Protein AF-A0A2E0FBX5-F1 (afdb_monomer_lite)

Sequence (393 aa):
APVTAWDQNGNKAHWRNREENQPFFSVFNFDVTHESKLWLHRDKPLTVDPSSVLLPPYFPDTEIVRNDVARNYSNIELLDKMIGKLIQELKDDGLFDNTYIFFFSDHGGPLPRGKRSHYESGLKVPMIIRDPYEKKIRYVEDQISFVDLAPTILSLSGLNIPVHFQGSAFMGEKKSEIFRDYIFGSGDRFDETYDRVRSVISKKFIYVRNYHIDRPAYKDVLYRKNIDMTNHMLELYEEDKLNSDQKYWYRESKTKEEFYVRSDDPHSLKNLILDETYTDEINKHRLALNNWQDEINDIGEESEKKYLDKMWPRGIQPKSRKPDVTVEDKILTIKSNTKGASNAFIFSDNDFNPSLDDGWKLYNEPVKVNKAYIYVISTRLGFEDSDIIKIKL

Radius of gyration: 24.85 Å; chains: 1; bounding box: 57×48×69 Å

Structure (mmCIF, N/CA/C/O backbone):
data_AF-A0A2E0FBX5-F1
#
_entry.id   AF-A0A2E0FBX5-F1
#
loop_
_atom_site.group_PDB
_atom_site.id
_atom_site.type_symbol
_atom_site.label_atom_id
_atom_site.label_alt_id
_atom_site.label_comp_id
_atom_site.label_asym_id
_atom_site.label_entity_id
_atom_site.label_seq_id
_atom_site.pdbx_PDB_ins_code
_atom_site.Cartn_x
_atom_site.Cartn_y
_atom_site.Cartn_z
_atom_site.occupancy
_atom_site.B_iso_or_equiv
_atom_site.auth_seq_id
_atom_site.auth_comp_id
_atom_site.auth_asym_id
_atom_site.auth_atom_id
_atom_site.pdbx_PDB_model_num
ATOM 1 N N . ALA A 1 1 ? -3.767 -7.923 14.789 1.00 79.75 1 ALA A N 1
ATOM 2 C CA . ALA A 1 1 ? -3.714 -6.464 15.026 1.00 79.75 1 ALA A CA 1
ATOM 3 C C . ALA A 1 1 ? -3.804 -6.222 16.530 1.00 79.75 1 ALA A C 1
ATOM 5 O O . ALA A 1 1 ? -4.337 -7.105 17.194 1.00 79.75 1 ALA A O 1
ATOM 6 N N . PRO A 1 2 ? -3.294 -5.103 17.078 1.00 87.44 2 PRO A N 1
ATOM 7 C CA . PRO A 1 2 ? -3.530 -4.757 18.479 1.00 87.44 2 PRO A CA 1
ATOM 8 C C . PRO A 1 2 ? -5.029 -4.717 18.781 1.00 87.44 2 PRO A C 1
ATOM 10 O O . PRO A 1 2 ? -5.805 -4.275 17.932 1.00 87.44 2 PRO A O 1
ATOM 13 N N . VAL A 1 3 ? -5.424 -5.105 19.993 1.00 90.69 3 VAL A N 1
ATOM 14 C CA . VAL A 1 3 ? -6.835 -5.109 20.428 1.00 90.69 3 VAL A CA 1
ATOM 15 C C . VAL A 1 3 ? -7.477 -3.716 20.446 1.00 90.69 3 VAL A C 1
ATOM 17 O O . VAL A 1 3 ? -8.685 -3.578 20.543 1.00 90.69 3 VAL A O 1
ATOM 20 N N . THR A 1 4 ? -6.663 -2.665 20.341 1.00 92.06 4 THR A N 1
ATOM 21 C CA . THR A 1 4 ? -7.087 -1.261 20.280 1.00 92.06 4 THR A CA 1
ATOM 22 C C . THR A 1 4 ? -7.254 -0.727 18.860 1.00 92.06 4 THR A C 1
ATOM 24 O O . THR A 1 4 ? -7.574 0.448 18.702 1.00 92.06 4 THR A O 1
ATOM 27 N N . ALA A 1 5 ? -6.942 -1.522 17.832 1.00 90.12 5 ALA A N 1
ATOM 28 C CA . ALA A 1 5 ? -6.943 -1.053 16.446 1.00 90.12 5 ALA A CA 1
ATOM 29 C C . ALA A 1 5 ? -8.309 -1.200 15.762 1.00 90.12 5 ALA A C 1
ATOM 31 O O . ALA A 1 5 ? -8.655 -0.366 14.933 1.00 90.12 5 ALA A O 1
ATOM 32 N N . TRP A 1 6 ? -9.061 -2.252 16.094 1.00 91.06 6 TRP A N 1
ATOM 33 C CA . TRP A 1 6 ? -10.322 -2.596 15.441 1.00 91.06 6 TRP A CA 1
ATOM 34 C C . TRP A 1 6 ? -11.323 -3.136 16.457 1.00 91.06 6 TRP A C 1
ATOM 36 O O . TRP A 1 6 ? -10.955 -3.990 17.258 1.00 91.06 6 TRP A O 1
ATOM 46 N N . ASP A 1 7 ? -12.588 -2.718 16.356 1.00 89.75 7 ASP A N 1
ATOM 47 C CA . ASP A 1 7 ? -13.680 -3.309 17.145 1.00 89.75 7 ASP A CA 1
ATOM 48 C C . ASP A 1 7 ? -13.900 -4.790 16.782 1.00 89.75 7 ASP A C 1
ATOM 50 O O . ASP A 1 7 ? -14.253 -5.611 17.627 1.00 89.75 7 ASP A O 1
ATOM 54 N N . GLN A 1 8 ? -13.683 -5.141 15.508 1.00 89.62 8 GLN A N 1
ATOM 55 C CA . GLN A 1 8 ? -13.705 -6.511 14.997 1.00 89.62 8 GLN A CA 1
ATOM 56 C C . GLN A 1 8 ? -12.601 -6.707 13.959 1.00 89.62 8 GLN A C 1
ATOM 58 O O . GLN A 1 8 ? -12.381 -5.850 13.106 1.00 89.62 8 GLN A O 1
ATOM 63 N N . ASN A 1 9 ? -11.940 -7.864 13.989 1.00 89.94 9 ASN A N 1
ATOM 64 C CA . ASN A 1 9 ? -10.897 -8.231 13.036 1.00 89.94 9 ASN A CA 1
ATOM 65 C C . ASN A 1 9 ? -11.052 -9.700 12.605 1.00 89.94 9 ASN A C 1
ATOM 67 O O . ASN A 1 9 ? -11.414 -10.557 13.408 1.00 89.94 9 ASN A O 1
ATOM 71 N N . GLY A 1 10 ? -10.759 -9.995 11.337 1.00 89.56 10 GLY A N 1
ATOM 72 C CA . GLY A 1 10 ? -10.827 -11.338 10.754 1.00 89.56 10 GLY A CA 1
ATOM 73 C C . GLY A 1 10 ? -12.010 -11.554 9.806 1.00 89.56 10 GLY A C 1
ATOM 74 O O . GLY A 1 10 ? -12.794 -10.653 9.532 1.00 89.56 10 GLY A O 1
ATOM 75 N N . ASN A 1 11 ? -12.158 -12.785 9.309 1.00 90.50 11 ASN A N 1
ATOM 76 C CA . ASN A 1 11 ? -13.052 -13.118 8.184 1.00 90.50 11 ASN A CA 1
ATOM 77 C C . ASN A 1 11 ? -14.557 -12.948 8.463 1.00 90.50 11 ASN A C 1
ATOM 79 O O . ASN A 1 11 ? -15.364 -13.070 7.546 1.00 90.50 11 ASN A O 1
ATOM 83 N N . LYS A 1 12 ? -14.943 -12.732 9.724 1.00 91.69 12 LYS A N 1
ATOM 84 C CA . LYS A 1 12 ? -16.332 -12.475 10.139 1.00 91.69 12 LYS A CA 1
ATOM 85 C C . LYS A 1 12 ? -16.587 -11.005 10.482 1.00 91.69 12 LYS A C 1
ATOM 87 O O . LYS A 1 12 ? -17.733 -10.655 10.756 1.00 91.69 12 LYS A O 1
ATOM 92 N N . ALA A 1 13 ? -15.544 -10.173 10.511 1.00 93.25 13 ALA A N 1
ATOM 93 C CA . ALA A 1 13 ? -15.673 -8.753 10.796 1.00 93.25 13 ALA A CA 1
ATOM 94 C C . ALA A 1 13 ? -16.469 -8.084 9.673 1.00 93.25 13 ALA A C 1
ATOM 96 O O . ALA A 1 13 ? -16.162 -8.249 8.493 1.00 93.25 13 ALA A O 1
ATOM 97 N N . HIS A 1 14 ? -17.517 -7.356 10.046 1.00 96.25 14 HIS A N 1
ATOM 98 C CA . HIS A 1 14 ? -18.420 -6.735 9.087 1.00 96.25 14 HIS A CA 1
ATOM 99 C C . HIS A 1 14 ? -19.142 -5.561 9.734 1.00 96.25 14 HIS A C 1
ATOM 101 O O . HIS A 1 14 ? -19.545 -5.642 10.895 1.00 96.25 14 HIS A O 1
ATOM 107 N N . TRP A 1 15 ? -19.431 -4.515 8.955 1.00 96.56 15 TRP A N 1
ATOM 108 C CA . TRP A 1 15 ? -20.256 -3.397 9.426 1.00 96.56 15 TRP A CA 1
ATOM 109 C C . TRP A 1 15 ? -21.659 -3.830 9.886 1.00 96.56 15 TRP A C 1
ATOM 111 O O . TRP A 1 15 ? -22.323 -3.081 10.589 1.00 96.56 15 TRP A O 1
ATOM 121 N N . ARG A 1 16 ? -22.143 -5.021 9.510 1.00 96.06 16 ARG A N 1
ATOM 122 C CA . ARG A 1 16 ? -23.463 -5.544 9.899 1.00 96.06 16 ARG A CA 1
ATOM 123 C C . ARG A 1 16 ? -23.513 -6.014 11.350 1.00 96.06 16 ARG A C 1
ATOM 125 O O . ARG A 1 16 ? -24.598 -6.150 11.893 1.00 96.06 16 ARG A O 1
ATOM 132 N N . ASN A 1 17 ? -22.358 -6.218 11.976 1.00 94.75 17 ASN A N 1
ATOM 133 C CA . ASN A 1 17 ? -22.268 -6.643 13.370 1.00 94.75 17 ASN A CA 1
ATOM 134 C C . ASN A 1 17 ? -22.220 -5.456 14.352 1.00 94.75 17 ASN A C 1
ATOM 136 O O . ASN A 1 17 ? -21.977 -5.667 15.537 1.00 94.75 17 ASN A O 1
ATOM 140 N N . ARG A 1 18 ? -22.355 -4.219 13.857 1.00 93.44 18 ARG A N 1
ATOM 141 C CA . ARG A 1 18 ? -22.359 -3.001 14.676 1.00 93.44 18 ARG A CA 1
ATOM 142 C C . ARG A 1 18 ? -23.703 -2.818 15.385 1.00 93.44 18 ARG A C 1
ATOM 144 O O . ARG A 1 18 ? -24.712 -3.366 14.946 1.00 93.44 18 ARG A O 1
ATOM 151 N N . GLU A 1 19 ? -23.716 -2.000 16.429 1.00 91.81 19 GLU A N 1
ATOM 152 C CA . GLU A 1 19 ? -24.953 -1.622 17.117 1.00 91.81 19 GLU A CA 1
ATOM 153 C C . GLU A 1 19 ? -25.864 -0.773 16.216 1.00 91.81 19 GLU A C 1
ATOM 155 O O . GLU A 1 19 ? -25.420 -0.124 15.263 1.00 91.81 19 GLU A O 1
ATOM 160 N N . GLU A 1 20 ? -27.159 -0.736 16.530 1.00 92.50 20 GLU A N 1
ATOM 161 C CA . GLU A 1 20 ? -28.115 0.070 15.771 1.00 92.50 20 GLU A CA 1
ATOM 162 C C . GLU A 1 20 ? -27.687 1.551 15.737 1.00 92.50 20 GLU A C 1
ATOM 164 O O . GLU A 1 20 ? -27.322 2.136 16.757 1.00 92.50 20 GLU A O 1
ATOM 169 N N . ASN A 1 21 ? -27.720 2.163 14.548 1.00 90.38 21 ASN A N 1
ATOM 170 C CA . ASN A 1 21 ? -27.289 3.545 14.288 1.00 90.38 21 ASN A CA 1
ATOM 171 C C . ASN A 1 21 ? -25.807 3.860 14.577 1.00 90.38 21 ASN A C 1
ATOM 173 O O . ASN A 1 21 ? -25.398 5.014 14.442 1.00 90.38 21 ASN A O 1
ATOM 177 N N . GLN A 1 22 ? -24.977 2.870 14.916 1.00 93.75 22 GLN A N 1
ATOM 178 C CA . GLN A 1 22 ? -23.542 3.084 15.088 1.00 93.75 22 GLN A CA 1
ATOM 179 C C . GLN A 1 22 ? -22.891 3.405 13.724 1.00 93.75 22 GLN A C 1
ATOM 181 O O . GLN A 1 22 ? -23.101 2.660 12.759 1.00 93.75 22 GLN A O 1
ATOM 186 N N . PRO A 1 23 ? -22.099 4.487 13.596 1.00 94.88 23 PRO A N 1
ATOM 187 C CA . PRO A 1 23 ? -21.251 4.704 12.425 1.00 94.88 23 PRO A CA 1
ATOM 188 C C . PRO A 1 23 ? -20.208 3.589 12.293 1.00 94.88 23 PRO A C 1
ATOM 190 O O . PRO A 1 23 ? -19.825 2.975 13.287 1.00 94.88 23 PRO A O 1
ATOM 193 N N . PHE A 1 24 ? -19.717 3.334 11.081 1.00 96.06 24 PHE A N 1
ATOM 194 C CA . PHE A 1 24 ? -18.697 2.312 10.857 1.00 96.06 24 PHE A CA 1
ATOM 195 C C . PHE A 1 24 ? -17.531 2.834 10.022 1.00 96.06 24 PHE A C 1
ATOM 197 O O . PHE A 1 24 ? -17.685 3.690 9.154 1.00 96.06 24 PHE A O 1
ATOM 204 N N . PHE A 1 25 ? -16.367 2.243 10.270 1.00 96.56 25 PHE A N 1
ATOM 205 C CA . PHE A 1 25 ? -15.198 2.295 9.408 1.00 96.56 25 PHE A CA 1
ATOM 206 C C . PHE A 1 25 ? -14.757 0.848 9.182 1.00 96.56 25 PHE A C 1
ATOM 208 O O . PHE A 1 25 ? -14.434 0.138 10.132 1.00 96.56 25 PHE A O 1
ATOM 215 N N . SER A 1 26 ? -14.820 0.373 7.939 1.00 96.50 26 SER A N 1
ATOM 216 C CA . SER A 1 26 ? -14.534 -1.025 7.604 1.00 96.50 26 SER A CA 1
ATOM 217 C C . SER A 1 26 ? -13.524 -1.108 6.474 1.00 96.50 26 SER A C 1
ATOM 219 O O . SER A 1 26 ? -13.631 -0.386 5.484 1.00 96.50 26 SER A O 1
ATOM 221 N N . VAL A 1 27 ? -12.557 -2.012 6.623 1.00 96.81 27 VAL A N 1
ATOM 222 C CA . VAL A 1 27 ? -11.518 -2.276 5.625 1.00 96.81 27 VAL A CA 1
ATOM 223 C C . VAL A 1 27 ? -11.637 -3.722 5.166 1.00 96.81 27 VAL A C 1
ATOM 225 O O . VAL A 1 27 ? -11.544 -4.645 5.972 1.00 96.81 27 VAL A O 1
ATOM 228 N N . PHE A 1 28 ? -11.828 -3.903 3.861 1.00 97.12 28 PHE A N 1
ATOM 229 C CA . PHE A 1 28 ? -11.887 -5.208 3.210 1.00 97.12 28 PHE A CA 1
ATOM 230 C C . PHE A 1 28 ? -10.657 -5.376 2.329 1.00 97.12 28 PHE A C 1
ATOM 232 O O . PHE A 1 28 ? -10.502 -4.671 1.334 1.00 97.12 28 PHE A O 1
ATOM 239 N N . ASN A 1 29 ? -9.792 -6.316 2.701 1.00 95.94 29 ASN A N 1
ATOM 240 C CA . ASN A 1 29 ? -8.597 -6.649 1.934 1.00 95.94 29 ASN A CA 1
ATOM 241 C C . ASN A 1 29 ? -8.873 -7.885 1.078 1.00 95.94 29 ASN A C 1
ATOM 243 O O . ASN A 1 29 ? -9.367 -8.897 1.576 1.00 95.94 29 ASN A O 1
ATOM 247 N N . PHE A 1 30 ? -8.548 -7.801 -0.209 1.00 95.56 30 PHE A N 1
ATOM 248 C CA . PHE A 1 30 ? -8.764 -8.883 -1.160 1.00 95.56 30 PHE A CA 1
ATOM 249 C C . PHE A 1 30 ? -7.435 -9.449 -1.653 1.00 95.56 30 PHE A C 1
ATOM 251 O O . PHE A 1 30 ? -6.704 -8.791 -2.385 1.00 95.56 30 PHE A O 1
ATOM 258 N N . ASP A 1 31 ? -7.174 -10.720 -1.354 1.00 95.50 31 ASP A N 1
ATOM 259 C CA . ASP A 1 31 ? -5.919 -11.383 -1.742 1.00 95.50 31 ASP A CA 1
ATOM 260 C C . ASP A 1 31 ? -5.943 -11.966 -3.164 1.00 95.50 31 ASP A C 1
ATOM 262 O O . ASP A 1 31 ? -5.022 -12.674 -3.569 1.00 95.50 31 ASP A O 1
ATOM 266 N N . VAL A 1 32 ? -7.019 -11.751 -3.928 1.00 97.00 32 VAL A N 1
ATOM 267 C CA . VAL A 1 32 ? -7.258 -12.437 -5.211 1.00 97.00 32 VAL A CA 1
ATO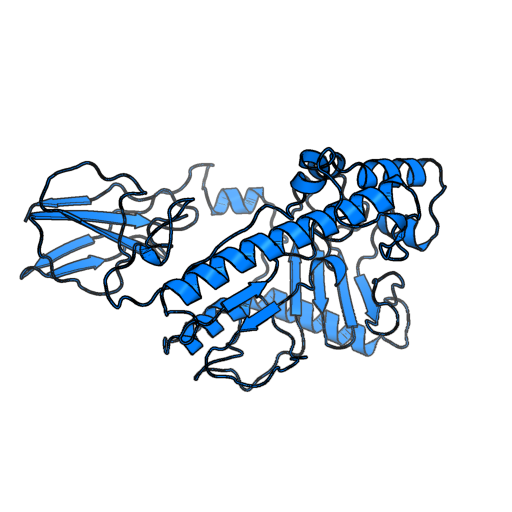M 268 C C . VAL A 1 32 ? -6.315 -11.985 -6.332 1.00 97.00 32 VAL A C 1
ATOM 270 O O . VAL A 1 32 ? -6.075 -12.745 -7.268 1.00 97.00 32 VAL A O 1
ATOM 273 N N . THR A 1 33 ? -5.740 -10.790 -6.205 1.00 96.81 33 THR A N 1
ATOM 274 C CA . THR A 1 33 ? -4.735 -10.208 -7.110 1.00 96.81 33 THR A CA 1
ATOM 275 C C . THR A 1 33 ? -3.318 -10.249 -6.530 1.00 96.81 33 THR A C 1
ATOM 277 O O . THR A 1 33 ? -2.394 -9.690 -7.119 1.00 96.81 33 THR A O 1
ATOM 280 N N . HIS A 1 34 ? -3.120 -10.900 -5.378 1.00 96.56 34 HIS A N 1
ATOM 281 C CA . HIS A 1 34 ? -1.803 -11.024 -4.757 1.00 96.56 34 HIS A CA 1
ATOM 282 C C . HIS A 1 34 ? -0.833 -11.821 -5.648 1.00 96.56 34 HIS A C 1
ATOM 284 O O . HIS A 1 34 ? -1.256 -12.671 -6.430 1.00 96.56 34 HIS A O 1
ATOM 290 N N . GLU A 1 35 ? 0.477 -11.598 -5.479 1.00 95.50 35 GLU A N 1
ATOM 291 C CA . GLU A 1 35 ? 1.568 -12.253 -6.229 1.00 95.50 35 GLU A CA 1
ATOM 292 C C . GLU A 1 35 ? 1.388 -13.774 -6.313 1.00 95.50 35 GLU A C 1
ATOM 294 O O . GLU A 1 35 ? 1.463 -14.357 -7.393 1.00 95.50 35 GLU A O 1
ATOM 299 N N . SER A 1 36 ? 0.987 -14.399 -5.203 1.00 97.00 36 SER A N 1
ATOM 300 C CA . SER A 1 36 ? 0.706 -15.838 -5.146 1.00 97.00 36 SER A CA 1
ATOM 301 C C . SER A 1 36 ? -0.428 -16.337 -6.009 1.00 97.00 36 SER A C 1
ATOM 303 O O . SER A 1 36 ? -0.465 -17.516 -6.355 1.00 97.00 36 SER A O 1
ATOM 305 N N . LYS A 1 37 ? -1.361 -15.471 -6.383 1.00 97.62 37 LYS A N 1
ATOM 306 C CA . LYS A 1 37 ? -2.480 -15.847 -7.239 1.00 97.62 37 LYS A CA 1
ATOM 307 C C . LYS A 1 37 ? -2.097 -15.918 -8.707 1.00 97.62 37 LYS A C 1
ATOM 309 O O . LYS A 1 37 ? -2.939 -16.343 -9.487 1.00 97.62 37 LYS A O 1
ATOM 314 N N . LEU A 1 38 ? -0.869 -15.574 -9.098 1.00 97.38 38 LEU A N 1
ATOM 315 C CA . LEU A 1 38 ? -0.388 -15.882 -10.445 1.00 97.38 38 LEU A CA 1
ATOM 316 C C . LEU A 1 38 ? -0.186 -17.395 -10.601 1.00 97.38 38 LEU A C 1
ATOM 318 O O . LEU A 1 38 ? -0.852 -18.013 -11.426 1.00 97.38 38 LEU A O 1
ATOM 322 N N . TRP A 1 39 ? 0.586 -18.026 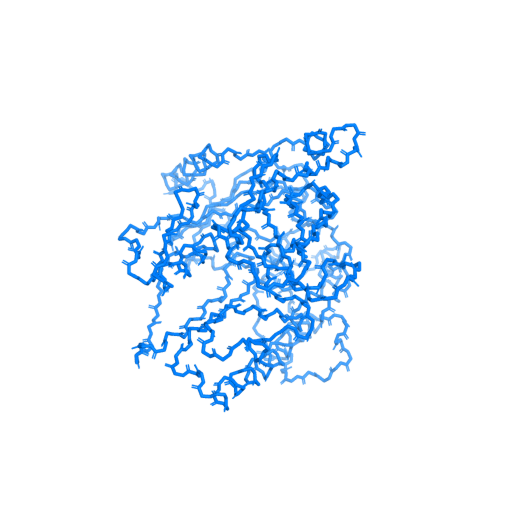-9.712 1.00 96.62 39 TRP A N 1
ATOM 323 C CA . TRP A 1 39 ? 0.827 -19.472 -9.790 1.00 96.62 39 TRP A CA 1
ATOM 324 C C . TRP A 1 39 ? -0.281 -20.320 -9.159 1.00 96.62 39 TRP A C 1
ATOM 326 O O . TRP A 1 39 ? -0.646 -21.357 -9.706 1.00 96.62 39 TRP A O 1
ATOM 336 N N . LEU A 1 40 ? -0.890 -19.889 -8.045 1.00 97.56 40 LEU A N 1
ATOM 337 C CA . LEU A 1 40 ? -1.977 -20.656 -7.413 1.00 97.56 40 LEU A CA 1
ATOM 338 C C . LEU A 1 40 ? -3.258 -20.682 -8.256 1.00 97.56 40 LEU A C 1
ATOM 340 O O . LEU A 1 40 ? -4.133 -21.511 -8.010 1.00 97.56 40 LEU A O 1
ATOM 344 N N . HIS A 1 41 ? -3.412 -19.763 -9.213 1.00 97.12 41 HIS A N 1
ATOM 345 C CA . HIS A 1 41 ? -4.528 -19.771 -10.158 1.00 97.12 41 HIS A CA 1
ATOM 346 C C . HIS A 1 41 ? -4.115 -20.182 -11.574 1.00 97.12 41 HIS A C 1
ATOM 348 O O . HIS A 1 41 ? -4.950 -20.062 -12.465 1.00 97.12 41 HIS A O 1
ATOM 354 N N . ARG A 1 42 ? -2.893 -20.683 -11.804 1.00 93.44 42 ARG A N 1
ATOM 355 C CA . ARG A 1 42 ? -2.403 -21.027 -13.152 1.00 93.44 42 ARG A CA 1
ATOM 356 C C . ARG A 1 42 ? -3.363 -21.937 -13.931 1.00 93.44 42 ARG A C 1
ATOM 358 O O . ARG A 1 42 ? -3.605 -21.701 -15.108 1.00 93.44 42 ARG A O 1
ATOM 365 N N . ASP A 1 43 ? -4.003 -22.874 -13.226 1.00 93.19 43 ASP A N 1
ATOM 366 C CA . ASP A 1 43 ? -4.918 -23.876 -13.787 1.00 93.19 43 ASP A CA 1
ATOM 367 C C . ASP A 1 43 ? -6.388 -23.408 -13.839 1.00 93.19 43 ASP A C 1
ATOM 369 O O . ASP A 1 43 ? -7.269 -24.138 -14.295 1.00 93.19 43 ASP A O 1
ATOM 373 N N . LYS A 1 44 ? -6.703 -22.195 -13.360 1.00 95.69 44 LYS A N 1
ATOM 374 C CA . LYS A 1 44 ? -8.056 -21.633 -13.505 1.00 95.69 44 LYS A CA 1
ATOM 375 C C . LYS A 1 44 ? -8.293 -21.207 -14.957 1.00 95.69 44 LYS A C 1
ATOM 377 O O . LYS A 1 44 ? -7.345 -20.835 -15.638 1.00 95.69 44 LYS A O 1
ATOM 382 N N . PRO A 1 45 ? -9.536 -21.146 -15.452 1.00 95.50 45 PRO A N 1
ATOM 383 C CA . PRO A 1 45 ? -9.798 -20.536 -16.752 1.00 95.50 45 PRO A CA 1
ATOM 384 C C . PRO A 1 45 ? -9.259 -19.099 -16.813 1.00 95.50 45 PRO A C 1
ATOM 386 O O . PRO A 1 45 ? -9.328 -18.364 -15.822 1.00 95.50 45 PRO A O 1
ATOM 389 N N . LEU A 1 46 ? -8.689 -18.715 -17.952 1.00 97.69 46 LEU A N 1
ATOM 390 C CA . LEU A 1 46 ? -8.422 -17.315 -18.265 1.00 97.69 46 LEU A CA 1
ATOM 391 C C . LEU A 1 46 ? -9.718 -16.690 -18.778 1.00 97.69 46 LEU A C 1
ATOM 393 O O . LEU A 1 46 ? -10.401 -17.281 -19.613 1.00 97.69 46 LEU A O 1
ATOM 397 N N . THR A 1 47 ? -10.066 -15.518 -18.261 1.00 97.75 47 THR A N 1
ATOM 398 C CA . THR A 1 47 ? -11.192 -14.723 -18.774 1.00 97.75 47 THR A CA 1
ATOM 399 C C . THR A 1 47 ? -10.729 -13.638 -19.742 1.00 97.75 47 THR A C 1
ATOM 401 O O . THR A 1 47 ? -11.537 -13.101 -20.493 1.00 97.75 47 THR A O 1
ATOM 404 N N . VAL A 1 48 ? -9.420 -13.384 -19.783 1.00 98.00 48 VAL A N 1
ATOM 405 C CA . VAL A 1 48 ? -8.754 -12.456 -20.697 1.00 98.00 48 VAL A CA 1
ATOM 406 C C . VAL A 1 48 ? -7.890 -13.243 -21.679 1.00 98.00 48 VAL A C 1
ATOM 408 O O . VAL A 1 48 ? -7.139 -14.126 -21.269 1.00 98.00 48 VAL A O 1
ATOM 411 N N . ASP A 1 49 ? -7.983 -12.916 -22.968 1.00 98.00 49 ASP A N 1
ATOM 412 C CA . ASP A 1 49 ? -7.175 -13.538 -24.021 1.00 98.00 49 ASP A CA 1
ATOM 413 C C . ASP A 1 49 ? -5.705 -13.065 -23.939 1.00 98.00 49 ASP A C 1
ATOM 415 O O . ASP A 1 49 ? -5.456 -11.862 -24.099 1.00 98.00 49 ASP A O 1
ATOM 419 N N . PRO A 1 50 ? -4.718 -13.970 -23.753 1.00 98.19 50 PRO A N 1
ATOM 420 C CA . PRO A 1 50 ? -3.291 -13.630 -23.768 1.00 98.19 50 PRO A CA 1
ATOM 421 C C . PRO A 1 50 ? -2.818 -12.873 -25.011 1.00 98.19 50 PRO A C 1
ATOM 423 O O . PRO A 1 50 ? -1.904 -12.053 -24.920 1.00 98.19 50 PRO A O 1
ATOM 426 N N . SER A 1 51 ? -3.430 -13.096 -26.174 1.00 97.56 51 SER A N 1
ATOM 427 C CA . SER A 1 51 ? -3.045 -12.385 -27.398 1.00 97.56 51 SER A CA 1
ATOM 428 C C . SER A 1 51 ? -3.417 -10.895 -27.365 1.00 97.56 51 SER A C 1
ATOM 430 O O . SER A 1 51 ? -2.792 -10.084 -28.046 1.00 97.56 51 SER A O 1
ATOM 432 N N . SER A 1 52 ? -4.387 -10.520 -26.525 1.00 96.94 52 SER A N 1
ATOM 433 C CA . SER A 1 52 ? -4.953 -9.168 -26.465 1.00 96.94 52 SER A CA 1
ATOM 434 C C . SER A 1 52 ? -4.308 -8.254 -25.419 1.00 96.94 52 SER A C 1
ATOM 436 O O . SER A 1 52 ? -4.551 -7.045 -25.423 1.00 96.94 52 SER A O 1
ATOM 438 N N . VAL A 1 53 ? -3.497 -8.804 -24.509 1.00 97.50 53 VAL A N 1
ATOM 439 C CA . VAL A 1 53 ? -2.894 -8.012 -23.429 1.00 97.50 53 VAL A CA 1
ATOM 440 C C . VAL A 1 53 ? -1.801 -7.081 -23.950 1.00 97.50 53 VAL A C 1
ATOM 442 O O . VAL A 1 53 ? -1.007 -7.433 -24.829 1.00 97.50 53 VAL A O 1
ATOM 445 N N . LEU A 1 54 ? -1.743 -5.885 -23.362 1.00 95.44 54 LEU A N 1
ATOM 446 C CA . LEU A 1 54 ? -0.690 -4.910 -23.619 1.00 95.44 54 LEU A CA 1
ATOM 447 C C . LEU A 1 54 ? 0.525 -5.230 -22.749 1.00 95.44 54 LEU A C 1
ATOM 449 O O . LEU A 1 54 ? 0.411 -5.340 -21.527 1.00 95.44 54 LEU A O 1
ATOM 453 N N . LEU A 1 55 ? 1.690 -5.345 -23.383 1.00 96.94 55 LEU A N 1
ATOM 454 C CA . LEU A 1 55 ? 2.956 -5.554 -22.695 1.00 96.94 55 LEU A CA 1
ATOM 455 C C . LEU A 1 55 ? 3.756 -4.245 -22.671 1.00 96.94 55 LEU A C 1
ATOM 457 O O . LEU A 1 55 ? 3.949 -3.640 -23.728 1.00 96.94 55 LEU A O 1
ATOM 461 N N . PRO A 1 56 ? 4.244 -3.788 -21.505 1.00 95.44 56 PRO A N 1
ATOM 462 C CA . PRO A 1 56 ? 5.257 -2.744 -21.469 1.00 95.44 56 PRO A CA 1
ATOM 463 C C . PRO A 1 56 ? 6.549 -3.221 -22.165 1.00 95.44 56 PRO A C 1
ATOM 465 O O . PRO A 1 56 ? 6.848 -4.415 -22.148 1.00 95.44 56 PRO A O 1
ATOM 468 N N . PRO A 1 57 ? 7.371 -2.307 -22.712 1.00 95.81 57 PRO A N 1
ATOM 469 C CA . PRO A 1 57 ? 8.563 -2.645 -23.503 1.00 95.81 57 PRO A CA 1
ATOM 470 C C . PRO A 1 57 ? 9.625 -3.442 -22.730 1.00 95.81 57 PRO A C 1
ATOM 472 O O . PRO A 1 57 ? 10.428 -4.156 -23.327 1.00 95.81 57 PRO A O 1
ATOM 475 N N . TYR A 1 58 ? 9.609 -3.367 -21.396 1.00 95.69 58 TYR A N 1
ATOM 476 C CA . TYR A 1 58 ? 10.497 -4.132 -20.520 1.00 95.69 58 TYR A CA 1
ATOM 477 C C . TYR A 1 58 ? 10.049 -5.582 -20.276 1.00 95.69 58 TYR A C 1
ATOM 479 O O . TYR A 1 58 ? 10.722 -6.305 -19.541 1.00 95.69 58 TYR A O 1
ATOM 487 N N . PHE A 1 59 ? 8.935 -6.021 -20.866 1.00 97.94 59 PHE A N 1
ATOM 488 C CA . PHE A 1 59 ? 8.514 -7.419 -20.884 1.00 97.94 59 PHE A CA 1
ATOM 489 C C . PHE A 1 59 ? 8.764 -8.032 -22.269 1.00 97.94 59 PHE A C 1
ATOM 491 O O . PHE A 1 59 ? 8.377 -7.432 -23.274 1.00 97.94 59 PHE A O 1
ATOM 498 N N . PRO A 1 60 ? 9.413 -9.208 -22.358 1.00 98.06 60 PRO A N 1
ATOM 499 C CA . PRO A 1 60 ? 9.582 -9.896 -23.629 1.00 98.06 60 PRO A CA 1
ATOM 500 C C . PRO A 1 60 ? 8.251 -10.456 -24.128 1.00 98.06 60 PRO A C 1
ATOM 502 O O . PRO A 1 60 ? 7.481 -11.043 -23.371 1.00 98.06 60 PRO A O 1
ATOM 505 N N . ASP A 1 61 ? 7.988 -10.277 -25.420 1.00 98.19 61 ASP A N 1
ATOM 506 C CA . ASP A 1 61 ? 6.761 -10.735 -26.063 1.00 98.19 61 ASP A CA 1
ATOM 507 C C . ASP A 1 61 ? 6.829 -12.245 -26.332 1.00 98.19 61 ASP A C 1
ATOM 509 O O . ASP A 1 61 ? 7.283 -12.701 -27.380 1.00 98.19 61 ASP A O 1
ATOM 513 N N . THR A 1 62 ? 6.437 -13.023 -25.326 1.00 98.50 62 THR A N 1
ATOM 514 C CA . THR A 1 62 ? 6.415 -14.488 -25.358 1.00 98.50 62 THR A CA 1
ATOM 515 C C . THR A 1 62 ? 5.075 -15.001 -24.850 1.00 98.50 62 THR A C 1
ATOM 517 O O . THR A 1 62 ? 4.368 -14.309 -24.112 1.00 98.50 62 THR A O 1
ATOM 520 N N . GLU A 1 63 ? 4.730 -16.237 -25.208 1.00 98.19 63 GLU A N 1
ATOM 521 C CA . GLU A 1 63 ? 3.490 -16.873 -24.757 1.00 98.19 63 GLU A CA 1
ATOM 522 C C . GLU A 1 63 ? 3.394 -16.926 -23.223 1.00 98.19 63 GLU A C 1
ATOM 524 O O . GLU A 1 63 ? 2.354 -16.579 -22.668 1.00 98.19 63 GLU A O 1
ATOM 529 N N . ILE A 1 64 ? 4.493 -17.267 -22.537 1.00 98.25 64 ILE A N 1
ATOM 530 C CA . ILE A 1 64 ? 4.550 -17.363 -21.069 1.00 98.25 64 ILE A CA 1
ATOM 531 C C . ILE A 1 64 ? 4.266 -16.001 -20.425 1.00 98.25 64 ILE A C 1
ATOM 533 O O . ILE A 1 64 ? 3.416 -15.888 -19.543 1.00 98.25 64 ILE A O 1
ATOM 537 N N . VAL A 1 65 ? 4.929 -14.944 -20.904 1.00 98.56 65 VAL A N 1
ATOM 538 C CA . VAL A 1 65 ? 4.727 -13.578 -20.396 1.00 98.56 65 VAL A CA 1
ATOM 539 C C . VAL A 1 65 ? 3.291 -13.111 -20.623 1.00 98.56 65 VAL A C 1
ATOM 541 O O . VAL A 1 65 ? 2.654 -12.590 -19.708 1.00 98.56 65 VAL A O 1
ATOM 544 N N . ARG A 1 66 ? 2.755 -13.315 -21.831 1.00 98.62 66 ARG A N 1
ATOM 545 C CA . ARG A 1 66 ? 1.368 -12.956 -22.154 1.00 98.62 66 ARG A CA 1
ATOM 546 C C . ARG A 1 66 ? 0.367 -13.702 -21.280 1.00 98.62 66 ARG A C 1
ATOM 548 O O . ARG A 1 66 ? -0.615 -13.100 -20.844 1.00 98.62 66 ARG A O 1
ATOM 555 N N . ASN A 1 67 ? 0.618 -14.981 -21.002 1.00 98.38 67 ASN A N 1
ATOM 556 C CA . ASN A 1 67 ? -0.237 -15.800 -20.152 1.00 98.38 67 ASN A CA 1
ATOM 557 C C . ASN A 1 67 ? -0.311 -15.248 -18.722 1.00 98.38 67 ASN A C 1
ATOM 559 O O . ASN A 1 67 ? -1.411 -15.022 -18.222 1.00 98.38 67 ASN A O 1
ATOM 563 N N . ASP A 1 68 ? 0.826 -14.933 -18.098 1.00 98.31 68 ASP A N 1
ATOM 564 C CA . ASP A 1 68 ? 0.848 -14.395 -16.731 1.00 98.31 68 ASP A CA 1
ATOM 565 C C . ASP A 1 68 ? 0.238 -12.988 -16.633 1.00 98.31 68 ASP A C 1
ATOM 567 O O . ASP A 1 68 ? -0.463 -12.667 -15.666 1.00 98.31 68 ASP A O 1
ATOM 571 N N . VAL A 1 69 ? 0.421 -12.147 -17.656 1.00 98.44 69 VAL A N 1
ATOM 572 C CA . VAL A 1 69 ? -0.263 -10.845 -17.727 1.00 98.44 69 VAL A CA 1
ATOM 573 C C . VAL A 1 69 ? -1.780 -11.037 -17.847 1.00 98.44 69 VAL A C 1
ATOM 575 O O . VAL A 1 69 ? -2.540 -10.405 -17.105 1.00 98.44 69 VAL A O 1
ATOM 578 N N . ALA A 1 70 ? -2.242 -11.952 -18.703 1.00 98.50 70 ALA A N 1
ATOM 579 C CA . ALA A 1 70 ? -3.661 -12.287 -18.829 1.00 98.50 70 ALA A CA 1
ATOM 580 C C . ALA A 1 70 ? -4.234 -12.927 -17.558 1.00 98.50 70 ALA A C 1
ATOM 582 O O . ALA A 1 70 ? -5.379 -12.652 -17.185 1.00 98.50 70 ALA A O 1
ATOM 583 N N . ARG A 1 71 ? -3.444 -13.736 -16.843 1.00 98.38 71 ARG A N 1
ATOM 584 C CA . ARG A 1 71 ? -3.804 -14.288 -15.533 1.00 98.38 71 ARG A CA 1
ATOM 585 C C . ARG A 1 71 ? -4.027 -13.178 -14.519 1.00 98.38 71 ARG A C 1
ATOM 587 O O . ARG A 1 71 ? -5.043 -13.198 -13.823 1.00 98.38 71 ARG A O 1
ATOM 594 N N . ASN A 1 72 ? -3.116 -12.207 -14.450 1.00 98.06 72 ASN A N 1
ATOM 595 C CA . ASN A 1 72 ? -3.271 -11.048 -13.578 1.00 98.06 72 ASN A CA 1
ATOM 596 C C . ASN A 1 72 ? -4.565 -10.282 -13.899 1.00 98.06 72 ASN A C 1
ATOM 598 O O . ASN A 1 72 ? -5.335 -9.976 -12.992 1.00 98.06 72 ASN A O 1
ATOM 602 N N . TYR A 1 73 ? -4.863 -10.039 -15.179 1.00 98.06 73 TYR A N 1
ATOM 603 C CA . TYR A 1 73 ? -6.099 -9.350 -15.572 1.00 98.06 73 TYR A CA 1
ATOM 604 C C . TYR A 1 73 ? -7.357 -10.180 -15.273 1.00 98.06 73 TYR A C 1
ATOM 606 O O . TYR A 1 73 ? -8.333 -9.643 -14.756 1.00 98.06 73 TYR A O 1
ATOM 614 N N . SER A 1 74 ? -7.315 -11.498 -15.475 1.00 98.44 74 SER A N 1
ATOM 615 C CA . SER A 1 74 ? -8.413 -12.402 -15.097 1.00 98.44 74 SER A CA 1
ATOM 616 C C . SER A 1 74 ? -8.668 -12.389 -13.578 1.00 98.44 74 SER A C 1
ATOM 618 O O . SER A 1 74 ? -9.810 -12.446 -13.121 1.00 98.44 74 SER A O 1
ATOM 620 N N . ASN A 1 75 ? -7.609 -12.274 -12.768 1.00 98.31 75 ASN A N 1
ATOM 621 C CA . ASN A 1 75 ? -7.724 -12.101 -11.318 1.00 98.31 75 ASN A CA 1
ATOM 622 C C . ASN A 1 75 ? -8.328 -10.733 -10.944 1.00 98.31 75 ASN A C 1
ATOM 624 O O . ASN A 1 75 ? -9.101 -10.659 -9.988 1.00 98.31 75 ASN A O 1
ATOM 628 N N . ILE A 1 76 ? -8.027 -9.670 -11.701 1.00 97.94 76 ILE A N 1
ATOM 629 C CA . ILE A 1 76 ? -8.641 -8.342 -11.531 1.00 97.94 76 ILE A CA 1
ATOM 630 C C . ILE A 1 76 ? -10.141 -8.381 -11.869 1.00 97.94 76 ILE A C 1
ATOM 632 O O . ILE A 1 76 ? -10.938 -7.834 -11.113 1.00 97.94 76 ILE A O 1
ATOM 636 N N . GLU A 1 77 ? -10.566 -9.084 -12.923 1.00 98.12 77 GLU A N 1
ATOM 637 C CA . GLU A 1 77 ? -12.002 -9.271 -13.203 1.00 98.12 77 GLU A CA 1
ATOM 638 C C . GLU A 1 77 ? -12.726 -10.031 -12.082 1.00 98.12 77 GLU A C 1
ATOM 640 O O . GLU A 1 77 ? -13.900 -9.784 -11.791 1.00 98.12 77 GLU A O 1
ATOM 645 N N . LEU A 1 78 ? -12.042 -10.975 -11.428 1.00 97.62 78 LEU A N 1
ATOM 646 C CA . LEU A 1 78 ? -12.592 -11.659 -10.262 1.00 97.62 78 LEU A CA 1
ATOM 647 C C . LEU A 1 78 ? -12.702 -10.714 -9.055 1.00 97.62 78 LEU A C 1
ATOM 649 O O . LEU A 1 78 ? -13.725 -10.744 -8.369 1.00 97.62 78 LEU A O 1
ATOM 653 N N . LEU A 1 79 ? -11.694 -9.868 -8.819 1.00 98.25 79 LEU A N 1
ATOM 654 C CA . LEU A 1 79 ? -11.736 -8.816 -7.799 1.00 98.25 79 LEU A CA 1
ATOM 655 C C . LEU A 1 79 ? -12.924 -7.872 -8.019 1.00 98.25 79 LEU A C 1
ATOM 657 O O . LEU A 1 79 ? -13.668 -7.614 -7.076 1.00 98.25 79 LEU A O 1
ATOM 661 N N . ASP A 1 80 ? -13.142 -7.417 -9.253 1.00 98.50 80 ASP A N 1
ATOM 662 C CA . ASP A 1 80 ? -14.258 -6.535 -9.614 1.00 98.50 80 ASP A CA 1
ATOM 663 C C . ASP A 1 80 ? -15.615 -7.144 -9.219 1.00 98.50 80 ASP A C 1
ATOM 665 O O . ASP A 1 80 ? -16.412 -6.522 -8.511 1.00 98.50 80 ASP A O 1
ATOM 669 N N . LYS A 1 81 ? -15.832 -8.429 -9.530 1.00 98.31 81 LYS A N 1
ATOM 670 C CA . LYS A 1 81 ? -17.039 -9.163 -9.107 1.00 98.31 81 LYS A CA 1
ATOM 671 C C . LYS A 1 81 ? -17.173 -9.259 -7.585 1.00 98.31 81 LYS A C 1
ATOM 673 O O . LYS A 1 81 ? -18.291 -9.235 -7.071 1.00 98.31 81 LYS A O 1
ATOM 678 N N . MET A 1 82 ? -16.067 -9.411 -6.853 1.00 98.00 82 MET A N 1
ATOM 679 C CA . MET A 1 82 ? -16.079 -9.462 -5.384 1.00 98.00 82 MET A CA 1
ATOM 680 C C . MET A 1 82 ? -16.435 -8.100 -4.776 1.00 98.00 82 MET A C 1
ATOM 682 O O . MET A 1 82 ? -17.251 -8.044 -3.858 1.00 98.00 82 MET A O 1
ATOM 686 N N . ILE A 1 83 ? -15.898 -7.010 -5.327 1.00 98.25 83 ILE A N 1
ATOM 687 C CA . ILE A 1 83 ? -16.247 -5.639 -4.934 1.00 98.25 83 ILE A CA 1
ATOM 688 C C . ILE A 1 83 ? -17.721 -5.357 -5.238 1.00 98.25 83 ILE A C 1
ATOM 690 O O . ILE A 1 83 ? -18.430 -4.815 -4.391 1.00 98.25 83 ILE A O 1
ATOM 694 N N . GLY A 1 84 ? -18.214 -5.791 -6.403 1.00 98.44 84 GLY A N 1
ATOM 695 C CA . GLY A 1 84 ? -19.622 -5.666 -6.780 1.00 98.44 84 GLY A CA 1
ATOM 696 C C . GLY A 1 84 ? -20.578 -6.281 -5.753 1.00 98.44 84 GLY A C 1
ATOM 697 O O . GLY A 1 84 ? -21.625 -5.700 -5.474 1.00 98.44 84 GLY A O 1
ATOM 698 N N . LYS A 1 85 ? -20.196 -7.402 -5.122 1.00 98.31 85 LYS A N 1
ATOM 699 C CA . LYS A 1 85 ? -20.974 -8.009 -4.029 1.00 98.31 85 LYS A CA 1
ATOM 700 C C . LYS A 1 85 ? -21.016 -7.122 -2.784 1.00 98.31 85 LYS A C 1
ATOM 702 O O . LYS A 1 85 ? -22.108 -6.872 -2.294 1.00 98.31 85 LYS A O 1
ATOM 707 N N . LEU A 1 86 ? -19.878 -6.596 -2.320 1.00 97.50 86 LEU A N 1
ATOM 708 C CA . LEU A 1 86 ? -19.855 -5.679 -1.167 1.00 97.50 86 LEU A CA 1
ATOM 709 C C . LEU A 1 86 ? -20.663 -4.400 -1.432 1.00 97.50 86 LEU A C 1
ATOM 711 O O . LEU A 1 86 ? -21.368 -3.906 -0.556 1.00 97.50 86 LEU A O 1
ATOM 715 N N . ILE A 1 87 ? -20.590 -3.865 -2.655 1.00 98.38 87 ILE A N 1
ATOM 716 C CA . ILE A 1 87 ? -21.398 -2.707 -3.057 1.00 98.38 87 ILE A CA 1
ATOM 717 C C . ILE A 1 87 ? -22.889 -3.051 -3.022 1.00 98.38 87 ILE A C 1
ATOM 719 O O . ILE A 1 87 ? -23.691 -2.222 -2.593 1.00 98.38 87 ILE A O 1
ATOM 723 N N . GLN A 1 88 ? -23.273 -4.249 -3.470 1.00 98.69 88 GLN A N 1
ATOM 724 C CA . GLN A 1 88 ? -24.661 -4.692 -3.397 1.00 98.69 88 GLN A CA 1
ATOM 725 C C . GLN A 1 88 ? -25.125 -4.832 -1.944 1.00 98.69 88 GLN A C 1
ATOM 727 O O . GLN A 1 88 ? -26.198 -4.346 -1.617 1.00 98.69 88 GLN A O 1
ATOM 732 N N . GLU A 1 89 ? -24.292 -5.374 -1.056 1.00 98.25 89 GLU A N 1
ATOM 733 C CA . GLU A 1 89 ? -24.603 -5.455 0.375 1.00 98.25 89 GLU A CA 1
ATOM 734 C C . GLU A 1 89 ? -24.837 -4.077 1.006 1.00 98.25 89 GLU A C 1
ATOM 736 O O . GLU A 1 89 ? -25.805 -3.901 1.740 1.00 98.25 89 GLU A O 1
ATOM 741 N N . LEU A 1 90 ? -24.021 -3.069 0.671 1.00 97.75 90 LEU A N 1
ATOM 742 C CA . LEU A 1 90 ? -24.259 -1.688 1.113 1.00 97.75 90 LEU A CA 1
ATOM 743 C C . LEU A 1 90 ? -25.596 -1.126 0.607 1.00 97.75 90 LEU A C 1
ATOM 745 O O . LEU A 1 90 ? -26.224 -0.330 1.308 1.00 97.75 90 LEU A O 1
ATOM 749 N N . LYS A 1 91 ? -26.023 -1.490 -0.608 1.00 98.44 91 LYS A N 1
ATOM 750 C CA . LYS A 1 91 ? -27.317 -1.067 -1.168 1.00 98.44 91 LYS A CA 1
ATOM 751 C C . LYS A 1 91 ? -28.481 -1.769 -0.481 1.00 98.44 91 LYS A C 1
ATOM 753 O O . LYS A 1 91 ? -29.440 -1.098 -0.118 1.00 98.44 91 LYS A O 1
ATOM 758 N N . ASP A 1 92 ? -28.374 -3.080 -0.285 1.00 98.50 92 ASP A N 1
ATOM 759 C CA . ASP A 1 92 ? -29.394 -3.897 0.378 1.00 98.50 92 ASP A CA 1
ATOM 760 C C . ASP A 1 92 ? -29.610 -3.440 1.829 1.00 98.50 92 ASP A C 1
ATOM 762 O O . ASP A 1 92 ? -30.741 -3.396 2.307 1.00 98.50 92 ASP A O 1
ATOM 766 N N . ASP A 1 93 ? -28.536 -3.010 2.497 1.00 97.00 93 ASP A N 1
ATOM 767 C CA . ASP A 1 93 ? -28.581 -2.461 3.854 1.00 97.00 93 ASP A CA 1
ATOM 768 C C . ASP A 1 93 ? -29.071 -0.994 3.900 1.00 97.00 93 ASP A C 1
ATOM 770 O O . ASP A 1 93 ? -29.171 -0.411 4.980 1.00 97.00 93 ASP A O 1
ATOM 774 N N . GLY A 1 94 ? -29.334 -0.357 2.751 1.00 97.19 94 GLY A N 1
ATOM 775 C CA . GLY A 1 94 ? -29.729 1.055 2.669 1.00 97.19 94 GLY A CA 1
ATOM 776 C C . GLY A 1 94 ? -28.625 2.046 3.066 1.00 97.19 94 GLY A C 1
ATOM 777 O O . GLY A 1 94 ? -28.910 3.201 3.373 1.00 97.19 94 GLY A O 1
ATOM 778 N N . LEU A 1 95 ? -27.361 1.613 3.077 1.00 97.12 95 LEU A N 1
ATOM 779 C CA . LEU A 1 95 ? -26.208 2.399 3.535 1.00 97.12 95 LEU A CA 1
ATOM 780 C C . LEU A 1 95 ? -25.434 3.058 2.390 1.00 97.12 95 LEU A C 1
ATOM 782 O O . LEU A 1 95 ? -24.641 3.970 2.633 1.00 97.12 95 LEU A O 1
ATOM 786 N N . PHE A 1 96 ? -25.650 2.617 1.148 1.00 97.25 96 PHE A N 1
ATOM 787 C CA . PHE A 1 96 ? -24.888 3.071 -0.015 1.00 97.25 96 PHE A CA 1
ATOM 788 C C . PHE A 1 96 ? -24.873 4.601 -0.143 1.00 97.25 96 PHE A C 1
ATOM 790 O O . PHE A 1 96 ? -23.804 5.197 -0.241 1.00 97.25 96 PHE A O 1
ATOM 797 N N . ASP A 1 97 ? -26.021 5.267 -0.044 1.00 96.62 97 ASP A N 1
ATOM 798 C CA . ASP A 1 97 ? -26.131 6.722 -0.232 1.00 96.62 97 ASP A CA 1
ATOM 799 C C . ASP A 1 97 ? -25.613 7.568 0.941 1.00 96.62 97 ASP A C 1
ATOM 801 O O . ASP A 1 97 ? -25.610 8.789 0.851 1.00 96.62 97 ASP A O 1
ATOM 805 N N . ASN A 1 98 ? -25.104 6.937 2.002 1.00 95.81 98 ASN A N 1
ATOM 806 C CA . ASN A 1 98 ? -24.499 7.607 3.158 1.00 95.81 98 ASN A CA 1
ATOM 807 C C . ASN A 1 98 ? -23.081 7.083 3.475 1.00 95.81 98 ASN A C 1
ATOM 809 O O . ASN A 1 98 ? -22.580 7.245 4.585 1.00 95.81 98 ASN A O 1
ATOM 813 N N . THR A 1 99 ? -22.433 6.413 2.517 1.00 97.56 99 THR A N 1
ATOM 814 C CA . THR A 1 99 ? -21.121 5.777 2.719 1.00 97.56 99 THR A CA 1
ATOM 815 C C . THR A 1 99 ? -20.087 6.298 1.727 1.00 97.56 99 THR A C 1
ATOM 817 O O . THR A 1 99 ? -20.283 6.219 0.510 1.00 97.56 99 THR A O 1
ATOM 820 N N . TYR A 1 100 ? -18.950 6.775 2.241 1.00 98.19 100 TYR A N 1
ATOM 821 C CA . TYR A 1 100 ? -17.746 6.958 1.431 1.00 98.19 100 TYR A CA 1
ATOM 822 C C . TYR A 1 100 ? -17.114 5.598 1.128 1.00 98.19 100 TYR A C 1
ATOM 824 O O . TYR A 1 100 ? -16.908 4.798 2.038 1.00 98.19 100 TYR A O 1
ATOM 832 N N . ILE A 1 101 ? -16.772 5.343 -0.136 1.00 98.31 101 ILE A N 1
ATOM 833 C CA . ILE A 1 101 ? -16.093 4.104 -0.547 1.00 98.31 101 ILE A CA 1
ATOM 834 C C . ILE A 1 101 ? -14.735 4.471 -1.126 1.00 98.31 101 ILE A C 1
ATOM 836 O O . ILE A 1 101 ? -14.670 5.186 -2.122 1.00 98.31 101 ILE A O 1
ATOM 840 N N . PHE A 1 102 ? -13.668 3.962 -0.518 1.00 98.38 102 PHE A N 1
ATOM 841 C CA . PHE A 1 102 ? -12.298 4.106 -0.998 1.00 98.38 102 PHE A CA 1
ATOM 842 C C . PHE A 1 102 ? -11.842 2.773 -1.592 1.00 98.38 102 PHE A C 1
ATOM 844 O O . PHE A 1 102 ? -11.884 1.748 -0.917 1.00 98.38 102 PHE A O 1
ATOM 851 N N . PHE A 1 103 ? -11.391 2.792 -2.842 1.00 98.25 103 PHE A N 1
ATOM 852 C CA . PHE A 1 103 ? -10.766 1.658 -3.513 1.00 98.25 103 PHE A CA 1
ATOM 853 C C . PHE A 1 103 ? -9.354 2.039 -3.944 1.00 98.25 103 PHE A C 1
ATOM 855 O O . PHE A 1 103 ? -9.169 2.994 -4.699 1.00 98.25 103 PHE A O 1
ATOM 862 N N . PHE A 1 104 ? -8.365 1.284 -3.477 1.00 97.44 104 PHE A N 1
ATOM 863 C CA . PHE A 1 104 ? -6.968 1.454 -3.854 1.00 97.44 104 PHE A CA 1
ATOM 864 C C . PHE A 1 104 ? -6.196 0.138 -3.722 1.00 97.44 104 PHE A C 1
ATOM 866 O O . PHE A 1 104 ? -6.652 -0.796 -3.066 1.00 97.44 104 PHE A O 1
ATOM 873 N N . SER A 1 105 ? -5.030 0.074 -4.366 1.00 97.06 105 SER A N 1
ATOM 874 C CA . SER A 1 105 ? -4.046 -1.007 -4.194 1.00 97.06 105 SER A CA 1
ATOM 875 C C . SER A 1 105 ? -2.960 -0.551 -3.225 1.00 97.06 105 SER A C 1
ATOM 877 O O . SER A 1 105 ? -2.678 0.639 -3.183 1.00 97.06 105 SER A O 1
ATOM 879 N N . ASP A 1 106 ? -2.323 -1.453 -2.483 1.00 95.00 106 ASP A N 1
ATOM 880 C CA . ASP A 1 106 ? -1.214 -1.140 -1.567 1.00 95.00 106 ASP A CA 1
ATOM 881 C C . ASP A 1 106 ? 0.125 -0.905 -2.296 1.00 95.00 106 ASP A C 1
ATOM 883 O O . ASP A 1 106 ? 1.004 -0.205 -1.796 1.00 95.00 106 ASP A O 1
ATOM 887 N N . HIS A 1 107 ? 0.283 -1.463 -3.497 1.00 95.44 107 HIS A N 1
ATOM 888 C CA . HIS A 1 107 ? 1.411 -1.212 -4.398 1.00 95.44 107 HIS A CA 1
ATOM 889 C C . HIS A 1 107 ? 1.047 -1.505 -5.867 1.00 95.44 107 HIS A C 1
ATOM 891 O O . HIS A 1 107 ? -0.057 -1.961 -6.175 1.00 95.44 107 HIS A O 1
ATOM 897 N N . GLY A 1 108 ? 1.984 -1.276 -6.794 1.00 93.38 108 GLY A N 1
ATOM 898 C CA . GLY A 1 108 ? 1.809 -1.370 -8.256 1.00 93.38 108 GLY A CA 1
ATOM 899 C C . GLY A 1 108 ? 1.594 -2.773 -8.852 1.00 93.38 108 GLY A C 1
ATOM 900 O O . GLY A 1 108 ? 1.796 -2.988 -10.043 1.00 93.38 108 GLY A O 1
ATOM 901 N N . GLY A 1 109 ? 1.165 -3.742 -8.041 1.00 93.12 109 GLY A N 1
ATOM 902 C CA . GLY A 1 109 ? 0.776 -5.074 -8.508 1.00 93.12 109 GLY A CA 1
ATOM 903 C C . GLY A 1 109 ? 1.884 -6.141 -8.519 1.00 93.12 109 GLY A C 1
ATOM 904 O O . GLY A 1 109 ? 3.030 -5.870 -8.156 1.00 93.12 109 GLY A O 1
ATOM 905 N N . PRO A 1 110 ? 1.523 -7.386 -8.876 1.00 95.00 110 PRO A N 1
ATOM 906 C CA . PRO A 1 110 ? 2.335 -8.577 -8.608 1.00 95.00 110 PRO A CA 1
ATOM 907 C C . PRO A 1 110 ? 3.389 -8.911 -9.671 1.00 95.00 110 PRO A C 1
ATOM 909 O O . PRO A 1 110 ? 4.288 -9.705 -9.409 1.00 95.00 110 PRO A O 1
ATOM 912 N N . LEU A 1 111 ? 3.262 -8.353 -10.875 1.00 96.31 111 LEU A N 1
ATOM 913 C CA . LEU A 1 111 ? 4.129 -8.689 -12.002 1.00 96.31 111 LEU A CA 1
ATOM 914 C C . LEU A 1 111 ? 5.552 -8.123 -11.811 1.00 96.31 111 LEU A C 1
ATOM 916 O O . LEU A 1 111 ? 5.745 -7.167 -11.046 1.00 96.31 111 LEU A O 1
ATOM 920 N N . PRO A 1 112 ? 6.567 -8.675 -12.506 1.00 94.75 112 PRO A N 1
ATOM 921 C CA . PRO A 1 112 ? 7.928 -8.139 -12.483 1.00 94.75 112 PRO A CA 1
ATOM 922 C C . PRO A 1 112 ? 7.973 -6.620 -12.741 1.00 94.75 112 PRO A C 1
ATOM 924 O O . PRO A 1 112 ? 7.170 -6.085 -13.493 1.00 94.75 112 PRO A O 1
ATOM 927 N N . ARG A 1 113 ? 8.894 -5.902 -12.082 1.00 93.00 113 ARG A N 1
ATOM 928 C CA . ARG A 1 113 ? 8.938 -4.419 -12.001 1.00 93.00 113 ARG A CA 1
ATOM 929 C C . ARG A 1 113 ? 7.732 -3.706 -11.349 1.00 93.00 113 ARG A C 1
ATOM 931 O O . ARG A 1 113 ? 7.782 -2.481 -11.243 1.00 93.00 113 ARG A O 1
ATOM 938 N N . GLY A 1 114 ? 6.716 -4.416 -10.859 1.00 94.12 114 GLY A N 1
ATOM 939 C CA . GLY A 1 114 ? 5.644 -3.868 -10.019 1.00 94.12 114 GLY A CA 1
ATOM 940 C C . GLY A 1 114 ? 6.071 -3.717 -8.555 1.00 94.12 114 GLY A C 1
ATOM 941 O O . GLY A 1 114 ? 6.909 -2.879 -8.214 1.00 94.12 114 GLY A O 1
ATOM 942 N N . LYS A 1 115 ? 5.523 -4.562 -7.672 1.00 94.06 115 LYS A N 1
ATOM 943 C CA . LYS A 1 115 ? 5.917 -4.679 -6.256 1.00 94.06 115 LYS A CA 1
ATOM 944 C C . LYS A 1 115 ? 7.443 -4.625 -6.095 1.00 94.06 115 LYS A C 1
ATOM 946 O O . LYS A 1 115 ? 8.172 -5.298 -6.830 1.00 94.06 115 LYS A O 1
ATOM 951 N N . ARG A 1 116 ? 7.917 -3.890 -5.076 1.00 93.31 116 ARG A N 1
ATOM 952 C CA . ARG A 1 116 ? 9.349 -3.657 -4.756 1.00 93.31 116 ARG A CA 1
ATOM 953 C C . ARG A 1 116 ? 10.066 -2.662 -5.686 1.00 93.31 116 ARG A C 1
ATOM 955 O O . ARG A 1 116 ? 11.287 -2.539 -5.602 1.00 93.31 116 ARG A O 1
ATOM 962 N N . SER A 1 117 ? 9.348 -1.982 -6.581 1.00 93.69 117 SER A N 1
ATOM 963 C CA . SER A 1 117 ? 9.904 -0.943 -7.454 1.00 93.69 117 SER A CA 1
ATOM 964 C 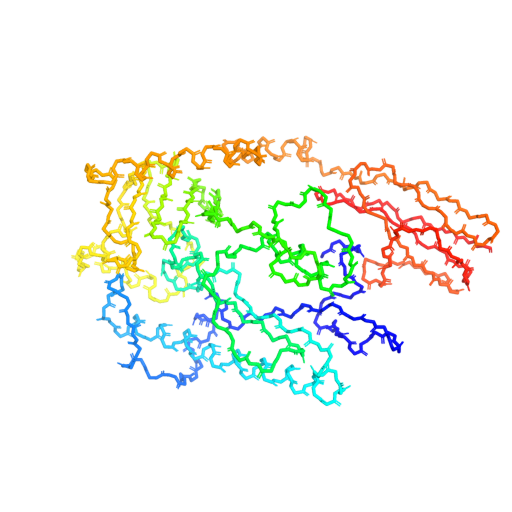C . SER A 1 117 ? 9.623 0.467 -6.932 1.00 93.69 117 SER A C 1
ATOM 966 O O . SER A 1 117 ? 8.532 0.745 -6.440 1.00 93.69 117 SER A O 1
ATOM 968 N N . HIS A 1 118 ? 10.592 1.368 -7.109 1.00 95.06 118 HIS A N 1
ATOM 969 C CA . HIS A 1 118 ? 10.480 2.799 -6.789 1.00 95.06 118 HIS A CA 1
ATOM 970 C C . HIS A 1 118 ? 10.200 3.672 -8.015 1.00 95.06 118 HIS A C 1
ATOM 972 O O . HIS A 1 118 ? 10.331 4.893 -7.952 1.00 95.06 118 HIS A O 1
ATOM 978 N N . TYR A 1 119 ? 9.815 3.043 -9.124 1.00 93.12 119 TYR A N 1
ATOM 979 C CA . TYR A 1 119 ? 9.284 3.713 -10.306 1.00 93.12 119 TYR A CA 1
ATOM 980 C C . TYR A 1 119 ? 7.753 3.794 -10.220 1.00 93.12 119 TYR A C 1
ATOM 982 O O . TYR A 1 119 ? 7.131 3.197 -9.335 1.00 93.12 119 TYR A O 1
ATOM 990 N N . GLU A 1 120 ? 7.113 4.480 -11.171 1.00 92.50 120 GLU A N 1
ATOM 991 C CA . GLU A 1 120 ? 5.643 4.530 -11.230 1.00 92.50 120 GLU A CA 1
ATOM 992 C C . GLU A 1 120 ? 5.009 3.137 -11.320 1.00 92.50 120 GLU A C 1
ATOM 994 O O . GLU A 1 120 ? 3.952 2.928 -10.735 1.00 92.50 120 GLU A O 1
ATOM 999 N N . SER A 1 121 ? 5.673 2.160 -11.948 1.00 93.62 121 SER A N 1
ATOM 1000 C CA . SER A 1 121 ? 5.187 0.775 -12.014 1.00 93.62 121 SER A CA 1
ATOM 1001 C C . SER A 1 121 ? 4.999 0.117 -10.644 1.00 93.62 121 SER A C 1
ATOM 1003 O O . SER A 1 121 ? 4.189 -0.794 -10.534 1.00 93.62 121 SER A O 1
ATOM 1005 N N . GLY A 1 122 ? 5.726 0.552 -9.609 1.00 95.06 122 GLY A N 1
ATOM 1006 C CA . GLY A 1 122 ? 5.592 0.035 -8.244 1.00 95.06 122 GLY A CA 1
ATOM 1007 C C . GLY A 1 122 ? 4.841 0.958 -7.286 1.00 95.06 122 GLY A C 1
ATOM 1008 O O . GLY A 1 122 ? 4.205 0.462 -6.357 1.00 95.06 122 GLY A O 1
ATOM 1009 N N . LEU A 1 123 ? 4.898 2.276 -7.507 1.00 95.56 123 LEU A N 1
ATOM 1010 C CA . LEU A 1 123 ? 4.380 3.284 -6.572 1.00 95.56 123 LEU A CA 1
ATOM 1011 C C . LEU A 1 123 ? 3.044 3.910 -6.993 1.00 95.56 123 LEU A C 1
ATOM 1013 O O . LEU A 1 123 ? 2.304 4.390 -6.136 1.00 95.56 123 LEU A O 1
ATOM 1017 N N . LYS A 1 124 ? 2.718 3.938 -8.291 1.00 95.06 124 LYS A N 1
ATOM 1018 C CA . LYS A 1 124 ? 1.460 4.515 -8.775 1.00 95.06 124 LYS A CA 1
ATOM 1019 C C . LYS A 1 124 ? 0.362 3.463 -8.729 1.00 95.06 124 LYS A C 1
ATOM 1021 O O . LYS A 1 124 ? 0.368 2.508 -9.501 1.00 95.06 124 LYS A O 1
ATOM 1026 N N . VAL A 1 125 ? -0.601 3.671 -7.841 1.00 96.69 125 VAL A N 1
ATOM 1027 C CA . VAL A 1 125 ? -1.733 2.763 -7.628 1.00 96.69 125 VAL A CA 1
ATOM 1028 C C . VAL A 1 125 ? -3.052 3.397 -8.076 1.00 96.69 125 VAL A C 1
ATOM 1030 O O . VAL A 1 125 ? -3.148 4.627 -8.132 1.00 96.69 125 VAL A O 1
ATOM 1033 N N . PRO A 1 126 ? -4.091 2.599 -8.384 1.00 96.31 126 PRO A N 1
ATOM 1034 C CA . PRO A 1 126 ? -5.437 3.139 -8.511 1.00 96.31 126 PRO A CA 1
ATOM 1035 C C . PRO A 1 126 ? -5.889 3.757 -7.181 1.00 96.31 126 PRO A C 1
ATOM 1037 O O . PRO A 1 126 ? -5.586 3.230 -6.112 1.00 96.31 126 PRO A O 1
ATOM 1040 N N . MET A 1 127 ? -6.641 4.852 -7.262 1.00 96.81 127 MET A N 1
ATOM 1041 C CA . MET A 1 127 ? -7.374 5.447 -6.147 1.00 96.81 127 MET A CA 1
ATOM 1042 C C . MET A 1 127 ? -8.720 5.928 -6.686 1.00 96.81 127 MET A C 1
ATOM 1044 O O . MET A 1 127 ? -8.778 6.874 -7.470 1.00 96.81 127 MET A O 1
ATOM 1048 N N . ILE A 1 128 ? -9.797 5.252 -6.299 1.00 97.62 128 ILE A N 1
ATOM 1049 C CA . ILE A 1 128 ? -11.170 5.612 -6.655 1.00 97.62 128 ILE A CA 1
ATOM 1050 C C . ILE A 1 128 ? -11.913 5.882 -5.358 1.00 97.62 128 ILE A C 1
ATOM 1052 O O . ILE A 1 128 ? -11.935 5.040 -4.462 1.00 97.62 128 ILE A O 1
ATOM 1056 N N . ILE A 1 129 ? -12.527 7.057 -5.264 1.00 97.69 129 ILE A N 1
ATOM 1057 C CA . ILE A 1 129 ? -13.290 7.459 -4.088 1.00 97.69 129 ILE A CA 1
ATOM 1058 C C . ILE A 1 129 ? -14.708 7.775 -4.535 1.00 97.69 129 ILE A C 1
ATOM 1060 O O . ILE A 1 129 ? -14.930 8.704 -5.313 1.00 97.69 129 ILE A O 1
ATOM 1064 N N . ARG A 1 130 ? -15.674 7.004 -4.036 1.00 97.31 130 ARG A N 1
ATOM 1065 C CA . ARG A 1 130 ? -17.085 7.373 -4.109 1.00 97.31 130 ARG A CA 1
ATOM 1066 C C . ARG A 1 130 ? -17.398 8.266 -2.920 1.00 97.31 130 ARG A C 1
ATOM 1068 O O . ARG A 1 130 ? -17.423 7.799 -1.784 1.00 97.31 130 ARG A O 1
ATOM 1075 N N . ASP A 1 131 ? -17.684 9.521 -3.211 1.00 96.62 131 ASP A N 1
ATOM 1076 C CA . ASP A 1 131 ? -18.273 10.463 -2.271 1.00 96.62 131 ASP A CA 1
ATOM 1077 C C . ASP A 1 131 ? -19.810 10.385 -2.400 1.00 96.62 131 ASP A C 1
ATOM 1079 O O . ASP A 1 131 ? -20.319 10.620 -3.498 1.00 96.62 131 ASP A O 1
ATOM 1083 N N . PRO A 1 132 ? -20.559 10.015 -1.340 1.00 96.25 132 PRO A N 1
ATOM 1084 C CA . PRO A 1 132 ? -22.019 9.898 -1.397 1.00 96.25 132 PRO A CA 1
ATOM 1085 C C . PRO A 1 132 ? -22.731 11.228 -1.690 1.00 96.25 132 PRO A C 1
ATOM 1087 O O . PRO A 1 132 ? -23.896 11.217 -2.086 1.00 96.25 132 PRO A O 1
ATOM 1090 N N . TYR A 1 133 ? -22.052 12.365 -1.517 1.00 94.31 133 TYR A N 1
ATOM 1091 C CA . TYR A 1 133 ? -22.627 13.701 -1.667 1.00 94.31 133 TYR A CA 1
ATOM 1092 C C . TYR A 1 133 ? -22.248 14.382 -2.988 1.00 94.31 133 TYR A C 1
ATOM 1094 O O . TYR A 1 133 ? -22.878 15.369 -3.377 1.00 94.31 133 TYR A O 1
ATOM 1102 N N . GLU A 1 134 ? -21.255 13.857 -3.706 1.00 93.94 134 GLU A N 1
ATOM 1103 C CA . GLU A 1 134 ? -20.856 14.354 -5.022 1.00 93.94 134 GLU A CA 1
ATOM 1104 C C . GLU A 1 134 ? -21.640 13.640 -6.131 1.00 93.94 134 GLU A C 1
ATOM 1106 O O . GLU A 1 134 ? -21.715 12.414 -6.196 1.00 93.94 134 GLU A O 1
ATOM 1111 N N . LYS A 1 135 ? -22.219 14.420 -7.049 1.00 90.25 135 LYS A N 1
ATOM 1112 C CA . LYS A 1 135 ? -23.049 13.899 -8.149 1.00 90.25 135 LYS A CA 1
ATOM 1113 C C . LYS A 1 135 ? -22.292 13.799 -9.469 1.00 90.25 135 LYS A C 1
ATOM 1115 O O . LYS A 1 135 ? -22.815 13.229 -10.426 1.00 90.25 135 LYS A O 1
ATOM 1120 N N . LYS A 1 136 ? -21.098 14.389 -9.557 1.00 93.69 136 LYS A N 1
ATOM 1121 C CA . LYS A 1 136 ? -20.289 14.426 -10.778 1.00 93.69 136 LYS A CA 1
ATOM 1122 C C . LYS A 1 136 ? -19.017 13.607 -10.625 1.00 93.69 136 LYS A C 1
ATOM 1124 O O . LYS A 1 136 ? -18.331 13.669 -9.611 1.00 93.69 136 LYS A O 1
ATOM 1129 N N . ILE A 1 137 ? -18.651 12.905 -11.693 1.00 95.06 137 ILE A N 1
ATOM 1130 C CA . ILE A 1 137 ? -17.331 12.284 -11.792 1.00 95.06 137 ILE A CA 1
ATOM 1131 C C . ILE A 1 137 ? -16.288 13.400 -11.888 1.00 95.06 137 ILE A C 1
ATOM 1133 O O . ILE A 1 137 ? -16.416 14.309 -12.712 1.00 95.06 137 ILE A O 1
ATOM 1137 N N . ARG A 1 138 ? -15.256 13.322 -11.047 1.00 93.56 138 ARG A N 1
ATOM 1138 C CA . ARG A 1 138 ? -14.099 14.219 -11.072 1.00 93.56 138 ARG A CA 1
ATOM 1139 C C . ARG A 1 138 ? -12.837 13.399 -11.290 1.00 93.56 138 ARG A C 1
ATOM 1141 O O . ARG A 1 138 ? -12.635 12.393 -10.616 1.00 93.56 138 ARG A O 1
ATOM 1148 N N . TYR A 1 139 ? -11.987 13.863 -12.196 1.00 94.00 139 TYR A N 1
ATOM 1149 C CA . TYR A 1 139 ? -10.627 13.360 -12.347 1.00 94.00 139 TYR A CA 1
ATOM 1150 C C . TYR A 1 139 ? -9.698 14.293 -11.576 1.00 94.00 139 TYR A C 1
ATOM 1152 O O . TYR A 1 139 ? -9.733 15.505 -11.782 1.00 94.00 139 TYR A O 1
ATOM 1160 N N . VAL A 1 140 ? -8.925 13.731 -10.651 1.00 90.25 140 VAL A N 1
ATOM 1161 C CA . VAL A 1 140 ? -8.039 14.483 -9.759 1.00 90.25 140 VAL A CA 1
ATOM 1162 C C . VAL A 1 140 ? -6.600 14.226 -10.189 1.00 90.25 140 VAL A C 1
ATOM 1164 O O . VAL A 1 140 ? -6.168 13.078 -10.242 1.00 90.25 140 VAL A O 1
ATOM 1167 N N . GLU A 1 141 ? -5.871 15.293 -10.517 1.00 89.06 141 GLU A N 1
ATOM 1168 C CA . GLU A 1 141 ? -4.446 15.226 -10.883 1.00 89.06 141 GLU A CA 1
ATOM 1169 C C . GLU A 1 141 ? -3.506 15.498 -9.699 1.00 89.06 141 GLU A C 1
ATOM 1171 O O . GLU A 1 141 ? -2.282 15.485 -9.864 1.00 89.06 141 GLU A O 1
ATOM 1176 N N . ASP A 1 142 ? -4.070 15.774 -8.523 1.00 90.19 142 ASP A N 1
ATOM 1177 C CA . ASP A 1 142 ? -3.322 16.098 -7.313 1.00 90.19 142 ASP A CA 1
ATOM 1178 C C . ASP A 1 142 ? -2.444 14.917 -6.878 1.00 90.19 142 ASP A C 1
ATOM 1180 O O . ASP A 1 142 ? -2.810 13.744 -6.993 1.00 90.19 142 ASP A O 1
ATOM 1184 N N . GLN A 1 143 ? -1.268 15.229 -6.335 1.00 91.75 143 GLN A N 1
ATOM 1185 C CA . GLN A 1 143 ? -0.347 14.220 -5.829 1.00 91.75 143 GLN A CA 1
ATOM 1186 C C . GLN A 1 143 ? -0.761 13.751 -4.427 1.00 91.75 143 GLN A C 1
ATOM 1188 O O . GLN A 1 143 ? -0.475 14.408 -3.423 1.00 91.75 143 GLN A O 1
ATOM 1193 N N . ILE A 1 144 ? -1.403 12.585 -4.366 1.00 93.94 144 ILE A N 1
ATOM 1194 C CA . ILE A 1 144 ? -1.880 11.948 -3.130 1.00 93.94 144 ILE A CA 1
ATOM 1195 C C . ILE A 1 144 ? -0.932 10.811 -2.722 1.00 93.94 144 ILE A C 1
ATOM 1197 O O . ILE A 1 144 ? -0.499 10.022 -3.561 1.00 93.94 144 ILE A O 1
ATOM 1201 N N . SER A 1 145 ? -0.627 10.720 -1.426 1.00 95.00 145 SER A N 1
ATOM 1202 C CA . SER A 1 145 ? 0.135 9.630 -0.805 1.00 95.00 145 SER A CA 1
ATOM 1203 C C . SER A 1 145 ? -0.715 8.918 0.247 1.00 95.00 145 SER A C 1
ATOM 1205 O O . SER A 1 145 ? -1.650 9.492 0.801 1.00 95.00 145 SER A O 1
ATOM 1207 N N . PHE A 1 146 ? -0.391 7.673 0.596 1.00 95.88 146 PHE A N 1
ATOM 1208 C CA . PHE A 1 146 ? -1.152 6.941 1.618 1.00 95.88 146 PHE A CA 1
ATOM 1209 C C . PHE A 1 146 ? -1.096 7.566 3.007 1.00 95.88 146 PHE A C 1
ATOM 1211 O O . PHE A 1 146 ? -2.041 7.397 3.777 1.00 95.88 146 PHE A O 1
ATOM 1218 N N . VAL A 1 147 ? -0.049 8.340 3.314 1.00 95.38 147 VAL A N 1
ATOM 1219 C CA . VAL A 1 147 ? 0.017 9.107 4.570 1.00 95.38 147 VAL A CA 1
ATOM 1220 C C . VAL A 1 147 ? -1.138 10.109 4.704 1.00 95.38 147 VAL A C 1
ATOM 1222 O O . VAL A 1 147 ? -1.438 10.543 5.812 1.00 95.38 147 VAL A O 1
ATOM 1225 N N . ASP A 1 148 ? -1.831 10.425 3.605 1.00 96.25 148 ASP A N 1
ATOM 1226 C CA . ASP A 1 148 ? -2.976 11.337 3.571 1.00 96.25 148 ASP A CA 1
ATOM 1227 C C . ASP A 1 148 ? -4.312 10.687 3.880 1.00 96.25 148 ASP A C 1
ATOM 1229 O O . ASP A 1 148 ? -5.282 11.387 4.178 1.00 96.25 148 ASP A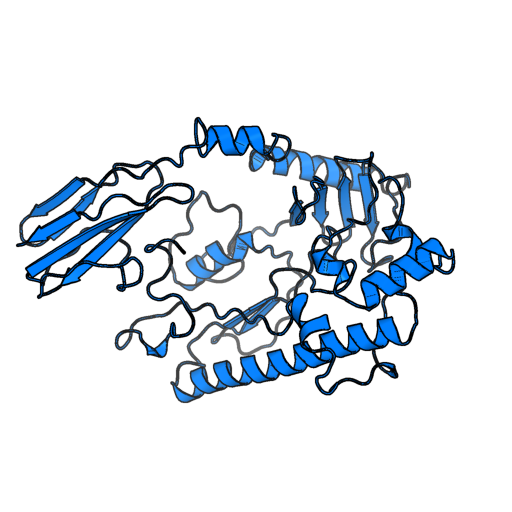 O 1
ATOM 1233 N N . LEU A 1 149 ? -4.403 9.362 3.789 1.00 96.94 149 LEU A N 1
ATOM 1234 C CA . LEU A 1 149 ? -5.678 8.678 3.972 1.00 96.94 149 LEU A CA 1
ATOM 1235 C C . LEU A 1 149 ? -6.170 8.852 5.407 1.00 96.94 149 LEU A C 1
ATOM 1237 O O . LEU A 1 149 ? -7.310 9.253 5.614 1.00 96.94 149 LEU A O 1
ATOM 1241 N N . ALA A 1 150 ? -5.297 8.659 6.397 1.00 96.31 150 ALA A N 1
ATOM 1242 C CA . ALA A 1 150 ? -5.649 8.843 7.802 1.00 96.31 150 ALA A CA 1
ATOM 1243 C C . ALA A 1 150 ? -6.158 10.270 8.124 1.00 96.31 150 ALA A C 1
ATOM 1245 O O . ALA A 1 150 ? -7.276 10.383 8.633 1.00 96.31 150 ALA A O 1
ATOM 1246 N N . PRO A 1 151 ? -5.439 11.371 7.805 1.00 97.44 151 PRO A N 1
ATOM 1247 C CA . PRO A 1 151 ? -5.966 12.718 8.032 1.00 97.44 151 PRO A CA 1
ATOM 1248 C C . PRO A 1 151 ? -7.233 13.002 7.210 1.00 97.44 151 PRO A C 1
ATOM 1250 O O . PRO A 1 151 ? -8.125 13.691 7.701 1.00 97.44 151 PRO A O 1
ATOM 1253 N N . THR A 1 152 ? -7.364 12.440 6.003 1.00 97.62 152 THR A N 1
ATOM 1254 C CA . THR A 1 152 ? -8.577 12.591 5.181 1.00 97.62 152 THR A CA 1
ATOM 1255 C C . THR A 1 152 ? -9.795 11.923 5.820 1.00 97.62 152 THR A C 1
ATOM 1257 O O . THR A 1 152 ? -10.848 12.547 5.903 1.00 97.62 152 THR A O 1
ATOM 1260 N N . ILE A 1 153 ? -9.669 10.699 6.340 1.00 97.38 153 ILE A N 1
ATOM 1261 C CA . ILE A 1 153 ? -10.768 10.005 7.033 1.00 97.38 153 ILE A CA 1
ATOM 1262 C C . ILE A 1 153 ? -11.176 10.744 8.314 1.00 97.38 153 ILE A C 1
ATOM 1264 O O . ILE A 1 153 ? -12.371 10.871 8.591 1.00 97.38 153 ILE A O 1
ATOM 1268 N N . LEU A 1 154 ? -10.214 11.297 9.063 1.00 97.06 154 LEU A N 1
ATOM 1269 C CA . LEU A 1 154 ? -10.509 12.127 10.237 1.00 97.06 154 LEU A CA 1
ATOM 1270 C C . LEU A 1 154 ? -11.253 13.410 9.845 1.00 97.06 154 LEU A C 1
ATOM 1272 O O . LEU A 1 154 ? -12.256 13.743 10.470 1.00 97.06 154 LEU A O 1
ATOM 1276 N N . SER A 1 155 ? -10.805 14.081 8.780 1.00 97.50 155 SER A N 1
ATOM 1277 C CA . SER A 1 155 ? -11.453 15.271 8.216 1.00 97.50 155 SER A CA 1
ATOM 1278 C C . SER A 1 155 ? -12.898 14.995 7.787 1.00 97.50 155 SER A C 1
ATOM 1280 O O . SER A 1 155 ? -13.799 15.751 8.142 1.00 97.50 155 SER A O 1
ATOM 1282 N N . LEU A 1 156 ? -13.141 13.885 7.082 1.00 97.06 156 LEU A N 1
ATOM 1283 C CA . LEU A 1 156 ? -14.482 13.464 6.656 1.00 97.06 156 LEU A CA 1
ATOM 1284 C C . LEU A 1 156 ? -15.393 13.095 7.834 1.00 97.06 156 LEU A C 1
ATOM 1286 O O . LEU A 1 156 ? -16.601 13.290 7.758 1.00 97.06 156 LEU A O 1
ATOM 1290 N N . SER A 1 157 ? -14.814 12.592 8.925 1.00 94.94 157 SER A N 1
ATOM 1291 C CA . SER A 1 157 ? -15.534 12.245 10.157 1.00 94.94 157 SER A CA 1
ATOM 1292 C C . SER A 1 157 ? -15.732 13.435 11.111 1.00 94.94 157 SER A C 1
ATOM 1294 O O . SER A 1 157 ? -16.225 13.246 12.220 1.00 94.94 157 SER A O 1
ATOM 1296 N N . GLY A 1 158 ? -15.291 14.647 10.744 1.00 94.88 158 GLY A N 1
ATOM 1297 C CA . GLY A 1 158 ? -15.321 15.829 11.620 1.00 94.88 158 GLY A CA 1
ATOM 1298 C C . GLY A 1 158 ? -14.330 15.782 12.797 1.00 94.88 158 GLY A C 1
ATOM 1299 O O . GLY A 1 158 ? -14.296 16.684 13.637 1.00 94.88 158 GLY A O 1
ATOM 1300 N N . LEU A 1 159 ? -13.469 14.764 12.862 1.00 94.31 159 LEU A N 1
ATOM 1301 C CA . LEU A 1 159 ? -12.514 14.547 13.948 1.00 94.31 159 LEU A CA 1
ATOM 1302 C C . LEU A 1 159 ? -11.263 15.413 13.787 1.00 94.31 159 LEU A C 1
ATOM 1304 O O . LEU A 1 159 ? -10.918 15.875 12.697 1.00 94.31 159 LEU A O 1
ATOM 1308 N N . ASN A 1 160 ? -10.578 15.697 14.894 1.00 94.81 160 ASN A N 1
ATOM 1309 C CA . ASN A 1 160 ? -9.330 16.460 14.864 1.00 94.81 160 ASN A CA 1
ATOM 1310 C C . ASN A 1 160 ? -8.202 15.640 14.243 1.00 94.81 160 ASN A C 1
ATOM 1312 O O . ASN A 1 160 ? -8.048 14.463 14.555 1.00 94.81 160 ASN A O 1
ATOM 1316 N N . ILE A 1 161 ? -7.405 16.287 13.392 1.00 95.94 161 ILE A N 1
ATOM 1317 C CA . ILE A 1 161 ? -6.216 15.690 12.787 1.00 95.94 161 ILE A CA 1
ATOM 1318 C C . ILE A 1 161 ? -5.046 15.900 13.756 1.00 95.94 161 ILE A C 1
ATOM 1320 O O . ILE A 1 161 ? -4.718 17.050 14.062 1.00 95.94 161 ILE A O 1
ATOM 1324 N N . PRO A 1 162 ? -4.415 14.832 14.273 1.00 93.12 162 PRO A N 1
ATOM 1325 C CA . PRO A 1 162 ? -3.263 14.975 15.146 1.00 93.12 162 PRO A CA 1
ATOM 1326 C C . PRO A 1 162 ? -2.076 15.621 14.428 1.00 93.12 162 PRO A C 1
ATOM 1328 O O . PRO A 1 162 ? -1.733 15.240 13.313 1.00 93.12 162 PRO A O 1
ATOM 1331 N N . VAL A 1 163 ? -1.379 16.528 15.117 1.00 91.50 163 VAL A N 1
ATOM 1332 C CA . VAL A 1 163 ? -0.225 17.276 14.573 1.00 91.50 163 VAL A CA 1
ATOM 1333 C C . VAL A 1 163 ? 0.963 16.405 14.150 1.00 91.50 163 VAL A C 1
ATOM 1335 O O . VAL A 1 163 ? 1.853 16.883 13.464 1.00 91.50 163 VAL A O 1
ATOM 1338 N N . HIS A 1 164 ? 1.011 15.145 14.588 1.00 90.38 164 HIS A N 1
ATOM 1339 C CA . HIS A 1 164 ? 2.095 14.214 14.269 1.00 90.38 164 HIS A CA 1
ATOM 1340 C C . HIS A 1 164 ? 1.846 13.412 12.983 1.00 90.38 164 HIS A C 1
ATOM 1342 O O . HIS A 1 164 ? 2.688 12.598 12.606 1.00 90.38 164 HIS A O 1
ATOM 1348 N N . PHE A 1 165 ? 0.689 13.575 12.335 1.00 92.69 165 PHE A N 1
ATOM 1349 C CA . PHE A 1 165 ? 0.452 12.968 11.030 1.00 92.69 165 PHE A CA 1
ATOM 1350 C C . PHE A 1 165 ? 1.280 13.698 9.972 1.00 92.69 165 PHE A C 1
ATOM 1352 O O . PHE A 1 165 ? 1.256 14.920 9.893 1.00 92.69 165 PHE A O 1
ATOM 1359 N N . GLN A 1 166 ? 2.006 12.930 9.160 1.00 91.50 166 GLN A N 1
ATOM 1360 C CA . GLN A 1 166 ? 2.880 13.460 8.106 1.00 91.50 166 GLN A CA 1
ATOM 1361 C C . GLN A 1 166 ? 2.111 13.839 6.833 1.00 91.50 166 GLN A C 1
ATOM 1363 O O . GLN A 1 166 ? 2.581 14.638 6.031 1.00 91.50 166 GLN A O 1
ATOM 1368 N N . GLY A 1 167 ? 0.946 13.224 6.613 1.00 94.00 167 GLY A N 1
ATOM 1369 C CA . GLY A 1 167 ? 0.089 13.533 5.475 1.00 94.00 167 GLY A CA 1
ATOM 1370 C C . GLY A 1 167 ? -0.858 14.696 5.736 1.00 94.00 167 GLY A C 1
ATOM 1371 O O . GLY A 1 167 ? -0.964 15.228 6.840 1.00 94.00 167 GLY A O 1
ATOM 1372 N N . SER A 1 168 ? -1.609 15.059 4.704 1.00 94.56 168 SER A N 1
ATOM 1373 C CA . SER A 1 168 ? -2.573 16.157 4.744 1.00 94.56 168 SER A CA 1
ATOM 1374 C C . SER A 1 168 ? -3.916 15.690 4.210 1.00 94.56 168 SER A C 1
ATOM 1376 O O . SER A 1 168 ? -3.977 14.942 3.238 1.00 94.56 168 SER A O 1
ATOM 1378 N N . ALA A 1 169 ? -5.008 16.129 4.835 1.00 96.56 169 ALA A N 1
ATOM 1379 C CA . ALA A 1 169 ? -6.336 15.791 4.347 1.00 96.56 169 ALA A CA 1
ATOM 1380 C C . ALA A 1 169 ? -6.564 16.414 2.962 1.00 96.56 169 ALA A C 1
ATOM 1382 O O . ALA A 1 169 ? -6.368 17.616 2.795 1.00 96.56 169 ALA A O 1
ATOM 1383 N N . PHE A 1 170 ? -7.018 15.631 1.984 1.00 95.31 170 PHE A N 1
ATOM 1384 C CA . PHE A 1 170 ? -7.363 16.140 0.646 1.00 95.31 170 PHE A CA 1
ATOM 1385 C C . PHE A 1 170 ? -8.884 16.227 0.408 1.00 95.31 170 PHE A C 1
ATOM 1387 O O . PHE A 1 170 ? -9.323 16.735 -0.627 1.00 95.31 170 PHE A O 1
ATOM 1394 N N . MET A 1 171 ? -9.697 15.787 1.379 1.00 94.75 171 MET A N 1
ATOM 1395 C CA . MET A 1 171 ? -11.165 15.907 1.410 1.00 94.75 171 MET A CA 1
ATOM 1396 C C . MET A 1 171 ? -11.668 16.251 2.824 1.00 94.75 171 MET A C 1
ATOM 1398 O O . MET A 1 171 ? -10.916 16.169 3.799 1.00 94.75 171 MET A O 1
ATOM 1402 N N . GLY A 1 172 ? -12.951 16.608 2.931 1.00 94.75 172 GLY A N 1
ATOM 1403 C CA . GLY A 1 172 ? -13.623 16.967 4.186 1.00 94.75 172 GLY A CA 1
ATOM 1404 C C . GLY A 1 172 ? -13.378 18.410 4.633 1.00 94.75 172 GLY A C 1
ATOM 1405 O O . GLY A 1 172 ? -12.689 19.174 3.959 1.00 94.75 172 GLY A O 1
ATOM 1406 N N . GLU A 1 173 ? -13.950 18.784 5.777 1.00 93.19 173 GLU A N 1
ATOM 1407 C CA . GLU A 1 173 ? -13.937 20.165 6.292 1.00 93.19 173 GLU A CA 1
ATOM 1408 C C . GLU A 1 173 ? -12.534 20.684 6.625 1.00 93.19 173 GLU A C 1
ATOM 1410 O O . GLU A 1 173 ? -12.287 21.885 6.585 1.00 93.19 173 GLU A O 1
ATOM 1415 N N . LYS A 1 174 ? -11.603 19.778 6.941 1.00 95.25 174 LYS A N 1
ATOM 1416 C CA . LYS A 1 174 ? -10.210 20.087 7.292 1.00 95.25 174 LYS A CA 1
ATOM 1417 C C . LYS A 1 174 ? -9.258 19.816 6.124 1.00 95.25 174 LYS A C 1
ATOM 1419 O O . LYS A 1 174 ? -8.075 19.560 6.347 1.00 95.25 174 LYS A O 1
ATOM 1424 N N . LYS A 1 175 ? -9.769 19.824 4.885 1.00 94.56 175 LYS A N 1
ATOM 1425 C CA . LYS A 1 175 ? -8.959 19.704 3.667 1.00 94.56 175 LYS A CA 1
ATOM 1426 C C . LYS A 1 175 ? -7.856 20.770 3.660 1.00 94.56 175 LYS A C 1
ATOM 1428 O O . LYS A 1 175 ? -8.123 21.946 3.878 1.00 94.56 175 LYS A O 1
ATOM 1433 N N . SER A 1 176 ? -6.629 20.352 3.362 1.00 92.50 176 SER A N 1
ATOM 1434 C CA . SER A 1 176 ? -5.491 21.247 3.167 1.00 92.50 176 SER A CA 1
ATOM 1435 C C . SER A 1 176 ? -5.674 22.100 1.912 1.00 92.50 176 SER A C 1
ATOM 1437 O O . SER A 1 176 ? -6.023 21.586 0.847 1.00 92.50 176 SER A O 1
ATOM 1439 N N . GLU A 1 177 ? -5.383 23.394 2.027 1.00 88.56 177 GLU A N 1
ATOM 1440 C CA . GLU A 1 177 ? -5.264 24.308 0.883 1.00 88.56 177 GLU A CA 1
ATOM 1441 C C . GLU A 1 177 ? -3.895 24.197 0.195 1.00 88.56 177 GLU A C 1
ATOM 1443 O O . GLU A 1 177 ? -3.725 24.625 -0.945 1.00 88.56 177 GLU A O 1
ATOM 1448 N N . ILE A 1 178 ? -2.916 23.608 0.887 1.00 82.88 178 ILE A N 1
ATOM 1449 C CA . ILE A 1 178 ? -1.560 23.416 0.386 1.00 82.88 178 ILE A CA 1
ATOM 1450 C C . ILE A 1 178 ? -1.469 22.024 -0.232 1.00 82.88 178 ILE A C 1
ATOM 1452 O O . ILE A 1 178 ? -1.644 21.010 0.454 1.00 82.88 178 ILE A O 1
ATOM 1456 N N . PHE A 1 179 ? -1.167 21.994 -1.526 1.00 80.06 179 PHE A N 1
ATOM 1457 C CA . PHE A 1 179 ? -0.809 20.786 -2.256 1.00 80.06 179 PHE A CA 1
ATOM 1458 C C . PHE A 1 179 ? 0.703 20.594 -2.205 1.00 80.06 179 PHE A C 1
ATOM 1460 O O . PHE A 1 179 ? 1.458 21.564 -2.248 1.00 80.06 179 PHE A O 1
ATOM 1467 N N . ARG A 1 180 ? 1.153 19.341 -2.110 1.00 89.62 180 ARG A N 1
ATOM 1468 C CA . ARG A 1 180 ? 2.584 19.036 -2.161 1.00 89.62 180 ARG A CA 1
ATOM 1469 C C . ARG A 1 180 ? 3.077 18.932 -3.597 1.00 89.62 180 ARG A C 1
ATOM 1471 O O . ARG A 1 180 ? 2.391 18.368 -4.446 1.00 89.62 180 ARG A O 1
ATOM 1478 N N . ASP A 1 181 ? 4.307 19.378 -3.807 1.00 91.38 181 ASP A N 1
ATOM 1479 C CA . ASP A 1 181 ? 5.013 19.258 -5.088 1.00 91.38 181 ASP A CA 1
ATOM 1480 C C . ASP A 1 181 ? 5.684 17.889 -5.285 1.00 91.38 181 ASP A C 1
ATOM 1482 O O . ASP A 1 181 ? 6.109 17.547 -6.392 1.00 91.38 181 ASP A O 1
ATOM 1486 N N . TYR A 1 182 ? 5.828 17.119 -4.200 1.00 95.75 182 TYR A N 1
ATOM 1487 C CA . TYR A 1 182 ? 6.613 15.889 -4.172 1.00 95.75 182 TYR A CA 1
ATOM 1488 C C . TYR A 1 182 ? 5.911 14.774 -3.402 1.00 95.75 182 TYR A C 1
ATOM 1490 O O . TYR A 1 182 ? 5.361 14.988 -2.326 1.00 95.75 182 TYR A O 1
ATOM 1498 N N . ILE A 1 183 ? 5.997 13.559 -3.934 1.00 96.12 183 ILE A N 1
ATOM 1499 C CA . ILE A 1 183 ? 5.672 12.306 -3.252 1.00 96.12 183 ILE A CA 1
ATOM 1500 C C . ILE A 1 183 ? 6.973 11.560 -3.012 1.00 96.12 183 ILE A C 1
ATOM 1502 O O . ILE A 1 183 ? 7.827 11.504 -3.895 1.00 96.12 183 ILE A O 1
ATOM 1506 N N . PHE A 1 184 ? 7.107 10.962 -1.835 1.00 97.19 184 PHE A N 1
ATOM 1507 C CA . PHE A 1 184 ? 8.313 10.250 -1.438 1.00 97.19 184 PHE A CA 1
ATOM 1508 C C . PHE A 1 184 ? 8.055 8.748 -1.390 1.00 97.19 184 PHE A C 1
ATOM 1510 O O . PHE A 1 184 ? 7.055 8.299 -0.830 1.00 97.19 184 PHE A O 1
ATOM 1517 N N . GLY A 1 185 ? 8.962 7.973 -1.981 1.00 96.56 185 GLY A N 1
ATOM 1518 C CA . GLY A 1 185 ? 8.998 6.521 -1.857 1.00 96.56 185 GLY A CA 1
ATOM 1519 C C . GLY A 1 185 ? 10.168 6.089 -0.983 1.00 96.56 185 GLY A C 1
ATOM 1520 O O . GLY A 1 185 ? 11.273 6.626 -1.086 1.00 96.56 185 GLY A O 1
ATOM 1521 N N . SER A 1 186 ? 9.935 5.088 -0.139 1.00 96.06 186 SER A N 1
ATOM 1522 C CA . SER A 1 186 ? 10.956 4.500 0.722 1.00 96.06 186 SER A CA 1
ATOM 1523 C C . SER A 1 186 ? 10.893 2.986 0.673 1.00 96.06 186 SER A C 1
ATOM 1525 O O . SER A 1 186 ? 9.812 2.405 0.705 1.00 96.06 186 SER A O 1
ATOM 1527 N N . GLY A 1 187 ? 12.053 2.341 0.611 1.00 95.06 187 GLY A N 1
ATOM 1528 C CA . GLY A 1 187 ? 12.158 0.935 0.962 1.00 95.06 187 GLY A CA 1
ATOM 1529 C C . GLY A 1 187 ? 13.577 0.551 1.348 1.00 95.06 187 GLY A C 1
ATOM 1530 O O . GLY A 1 187 ? 14.545 1.098 0.821 1.00 95.06 187 GLY A O 1
ATOM 1531 N N . ASP A 1 188 ? 13.675 -0.369 2.299 1.00 93.19 188 ASP A N 1
ATOM 1532 C CA . ASP A 1 188 ? 14.931 -0.763 2.944 1.00 93.19 188 ASP A CA 1
ATOM 1533 C C . ASP A 1 188 ? 15.238 -2.238 2.689 1.00 93.19 188 ASP A C 1
ATOM 1535 O O . ASP A 1 188 ? 16.338 -2.596 2.271 1.00 93.19 188 ASP A O 1
ATOM 1539 N N . ARG A 1 189 ? 14.226 -3.090 2.865 1.00 91.19 189 ARG A N 1
ATOM 1540 C CA . ARG A 1 189 ? 14.297 -4.533 2.661 1.00 91.19 189 ARG A CA 1
ATOM 1541 C C . ARG A 1 189 ? 13.134 -5.012 1.798 1.00 91.19 189 ARG A C 1
ATOM 1543 O O . ARG A 1 189 ? 11.999 -4.571 1.952 1.00 91.19 189 ARG A O 1
ATOM 1550 N N . PHE A 1 190 ? 13.435 -5.954 0.916 1.00 91.25 190 PHE A N 1
ATOM 1551 C CA . PHE A 1 190 ? 12.515 -6.584 -0.018 1.00 91.25 190 PHE A CA 1
ATOM 1552 C C . PHE A 1 190 ? 12.637 -8.096 0.131 1.00 91.25 190 PHE A C 1
ATOM 1554 O O . PHE A 1 190 ? 13.495 -8.720 -0.492 1.00 91.25 190 PHE A O 1
ATOM 1561 N N . ASP A 1 191 ? 11.797 -8.650 1.005 1.00 90.06 191 ASP A N 1
ATOM 1562 C CA . ASP A 1 191 ? 11.826 -10.055 1.417 1.00 90.06 191 ASP A CA 1
ATOM 1563 C C . ASP A 1 191 ? 13.186 -10.455 2.007 1.00 90.06 191 ASP A C 1
ATOM 1565 O O . ASP A 1 191 ? 13.517 -10.003 3.097 1.00 90.06 191 ASP A O 1
ATOM 1569 N N . GLU A 1 192 ? 13.982 -11.286 1.347 1.00 88.19 192 GLU A N 1
ATOM 1570 C CA . GLU A 1 192 ? 15.326 -11.692 1.773 1.00 88.19 192 GLU A CA 1
ATOM 1571 C C . GLU A 1 192 ? 16.425 -10.685 1.398 1.00 88.19 192 GLU A C 1
ATOM 1573 O O . GLU A 1 192 ? 17.550 -10.786 1.885 1.00 88.19 192 GLU A O 1
ATOM 1578 N N . THR A 1 193 ? 16.119 -9.698 0.548 1.00 89.56 193 THR A N 1
ATOM 1579 C CA . THR A 1 193 ? 17.120 -8.771 0.007 1.00 89.56 193 THR A CA 1
ATOM 1580 C C . THR A 1 193 ? 17.083 -7.427 0.727 1.00 89.56 193 THR A C 1
ATOM 1582 O O . THR A 1 193 ? 16.102 -6.692 0.636 1.00 89.56 193 THR A O 1
ATOM 1585 N N . TYR A 1 194 ? 18.179 -7.052 1.386 1.00 90.25 194 TYR A N 1
ATOM 1586 C CA . TYR A 1 194 ? 18.385 -5.677 1.850 1.00 90.25 194 TYR A CA 1
ATOM 1587 C C . TYR A 1 194 ? 18.855 -4.803 0.683 1.00 90.25 194 TYR A C 1
ATOM 1589 O O . TYR A 1 194 ? 19.846 -5.129 0.028 1.00 90.25 194 TYR A O 1
ATOM 1597 N N . ASP A 1 195 ? 18.145 -3.718 0.386 1.00 92.25 195 ASP A N 1
ATOM 1598 C CA . ASP A 1 195 ? 18.484 -2.818 -0.715 1.00 92.25 195 ASP A CA 1
ATOM 1599 C C . ASP A 1 195 ? 17.843 -1.435 -0.531 1.00 92.25 195 ASP A C 1
ATOM 1601 O O . ASP A 1 195 ? 16.848 -1.109 -1.172 1.00 92.25 195 ASP A O 1
ATOM 1605 N N . ARG A 1 196 ? 18.406 -0.608 0.355 1.00 94.81 196 ARG A N 1
ATOM 1606 C CA . ARG A 1 196 ? 17.902 0.742 0.638 1.00 94.81 196 ARG A CA 1
ATOM 1607 C C . ARG A 1 196 ? 17.822 1.621 -0.619 1.00 94.81 196 ARG A C 1
ATOM 1609 O O . ARG A 1 196 ? 18.835 1.967 -1.236 1.00 94.81 196 ARG A O 1
ATOM 1616 N N . VAL A 1 197 ? 16.603 2.046 -0.943 1.00 97.06 197 VAL A N 1
ATOM 1617 C CA . VAL A 1 197 ? 16.277 2.945 -2.056 1.00 97.06 197 VAL A CA 1
ATOM 1618 C C . VAL A 1 197 ? 15.266 3.992 -1.591 1.00 97.06 197 VAL A C 1
ATOM 1620 O O . VAL A 1 197 ? 14.376 3.720 -0.776 1.00 97.06 197 VAL A O 1
ATOM 1623 N N . ARG A 1 198 ? 15.421 5.214 -2.100 1.00 98.06 198 ARG A N 1
ATOM 1624 C CA . ARG A 1 198 ? 14.482 6.323 -1.902 1.00 98.06 198 ARG A CA 1
ATOM 1625 C C . ARG A 1 198 ? 14.107 6.937 -3.240 1.00 98.06 198 ARG A C 1
ATOM 1627 O O . ARG A 1 198 ? 14.928 6.939 -4.155 1.00 98.06 198 ARG A O 1
ATOM 1634 N N . SER A 1 199 ? 12.908 7.492 -3.345 1.00 98.25 199 SER A N 1
ATOM 1635 C CA . SER A 1 199 ? 12.471 8.206 -4.544 1.00 98.25 199 SER A CA 1
ATOM 1636 C C . SER A 1 199 ? 11.716 9.488 -4.223 1.00 98.25 199 SER A C 1
ATOM 1638 O O . SER A 1 199 ? 11.092 9.610 -3.171 1.00 98.25 199 SER A O 1
ATOM 1640 N N . VAL A 1 200 ? 11.778 10.436 -5.157 1.00 98.25 200 VAL A N 1
ATOM 1641 C CA . VAL A 1 200 ? 11.005 11.679 -5.166 1.00 98.25 200 VAL A CA 1
ATOM 1642 C C . VAL A 1 200 ? 10.265 11.756 -6.492 1.00 98.25 200 VAL A C 1
ATOM 1644 O O . VAL A 1 200 ? 10.884 11.727 -7.555 1.00 98.25 200 VAL A O 1
ATOM 1647 N N . ILE A 1 201 ? 8.942 11.850 -6.432 1.00 96.62 201 ILE A N 1
ATOM 1648 C CA . ILE A 1 201 ? 8.063 11.920 -7.594 1.00 96.62 201 ILE A CA 1
ATOM 1649 C C . ILE A 1 201 ? 7.375 13.279 -7.590 1.00 96.62 201 ILE A C 1
ATOM 1651 O O . ILE A 1 201 ? 6.584 13.574 -6.696 1.00 96.62 201 ILE A O 1
ATOM 1655 N N . SER A 1 202 ? 7.639 14.090 -8.608 1.00 95.56 202 SER A N 1
ATOM 1656 C CA . SER A 1 202 ? 6.901 15.326 -8.881 1.00 95.56 202 SER A CA 1
ATOM 1657 C C . SER A 1 202 ? 5.902 15.115 -10.018 1.00 95.56 202 SER A C 1
ATOM 1659 O O . SER A 1 202 ? 5.816 14.035 -10.618 1.00 95.56 202 SER A O 1
ATOM 1661 N N . LYS A 1 203 ? 5.147 16.159 -10.380 1.00 93.31 203 LYS A N 1
ATOM 1662 C CA . LYS A 1 203 ? 4.204 16.095 -11.510 1.00 93.31 203 LYS A CA 1
ATOM 1663 C C . LYS A 1 203 ? 4.872 15.678 -12.832 1.00 93.31 203 LYS A C 1
ATOM 1665 O O . LYS A 1 203 ? 4.225 15.028 -13.645 1.00 93.31 203 LYS A O 1
ATOM 1670 N N . LYS A 1 204 ? 6.155 16.003 -13.039 1.00 95.06 204 LYS A N 1
ATOM 1671 C CA . LYS A 1 204 ? 6.868 15.758 -14.309 1.00 95.06 204 LYS A CA 1
ATOM 1672 C C . LYS A 1 204 ? 8.017 14.760 -14.221 1.00 95.06 204 LYS A C 1
ATOM 1674 O O . LYS A 1 204 ? 8.353 14.162 -15.241 1.00 95.06 204 LYS A O 1
ATOM 1679 N N . PHE A 1 205 ? 8.604 14.568 -13.043 1.00 97.25 205 PHE A N 1
ATOM 1680 C CA . PHE A 1 205 ? 9.865 13.844 -12.918 1.00 97.25 205 PHE A CA 1
ATOM 1681 C C . PHE A 1 205 ? 9.815 12.763 -11.844 1.00 97.25 205 PHE A C 1
ATOM 1683 O O . PHE A 1 205 ? 9.034 12.835 -10.892 1.00 97.25 205 PHE A O 1
ATOM 1690 N N . ILE A 1 206 ? 10.687 11.772 -12.005 1.00 97.88 206 ILE A N 1
ATOM 1691 C CA . ILE A 1 206 ? 10.996 10.761 -10.996 1.00 97.88 206 ILE A CA 1
ATOM 1692 C C . ILE A 1 206 ? 12.496 10.834 -10.745 1.00 97.88 206 ILE A C 1
ATOM 1694 O O . ILE A 1 206 ? 13.289 10.693 -11.672 1.00 97.88 206 ILE A O 1
ATOM 1698 N N . TYR A 1 207 ? 12.876 11.020 -9.491 1.00 98.62 207 TYR A N 1
ATOM 1699 C CA . TYR A 1 207 ? 14.250 10.903 -9.026 1.00 98.62 207 TYR A CA 1
ATOM 1700 C C . TYR A 1 207 ? 14.350 9.697 -8.093 1.00 98.62 207 TYR A C 1
ATOM 1702 O O . TYR A 1 207 ? 13.512 9.533 -7.206 1.00 98.62 207 TYR A O 1
ATOM 1710 N N . VAL A 1 208 ? 15.369 8.860 -8.274 1.00 98.44 208 VAL A N 1
ATOM 1711 C CA . VAL A 1 208 ? 15.634 7.689 -7.427 1.00 98.44 208 VAL A CA 1
ATOM 1712 C C . VAL A 1 208 ? 17.065 7.760 -6.913 1.00 98.44 208 VAL A C 1
ATOM 1714 O O . VAL A 1 208 ? 17.990 8.074 -7.659 1.00 98.44 208 VAL A O 1
ATOM 1717 N N . ARG A 1 209 ? 17.262 7.443 -5.634 1.00 98.62 209 ARG A N 1
ATOM 1718 C CA . ARG A 1 209 ? 18.575 7.311 -5.005 1.00 98.62 209 ARG A CA 1
ATOM 1719 C C . ARG A 1 209 ? 18.774 5.882 -4.519 1.00 98.62 209 ARG A C 1
ATOM 1721 O O . ARG A 1 209 ? 18.047 5.407 -3.644 1.00 98.62 209 ARG A O 1
ATOM 1728 N N . ASN A 1 210 ? 19.795 5.230 -5.062 1.00 97.88 210 ASN A N 1
ATOM 1729 C CA . ASN A 1 210 ? 20.243 3.901 -4.676 1.00 97.88 210 ASN A CA 1
ATOM 1730 C C . ASN A 1 210 ? 21.397 4.024 -3.679 1.00 97.88 210 ASN A C 1
ATOM 1732 O O . ASN A 1 210 ? 22.446 4.580 -4.005 1.00 97.88 210 ASN A O 1
ATOM 1736 N N . TYR A 1 211 ? 21.227 3.482 -2.473 1.00 96.25 211 TYR A N 1
ATOM 1737 C CA . TYR A 1 211 ? 22.286 3.499 -1.457 1.00 96.25 211 TYR A CA 1
ATOM 1738 C C . TYR A 1 211 ? 23.243 2.309 -1.579 1.00 96.25 211 TYR A C 1
ATOM 1740 O O . TYR A 1 211 ? 24.391 2.399 -1.153 1.00 96.25 211 TYR A O 1
ATOM 1748 N N . HIS A 1 212 ? 22.795 1.230 -2.218 1.00 94.00 212 HIS A N 1
ATOM 1749 C CA . HIS A 1 212 ? 23.615 0.071 -2.553 1.00 94.00 212 HIS A CA 1
ATOM 1750 C C . HIS A 1 212 ? 23.806 -0.009 -4.063 1.00 94.00 212 HIS A C 1
ATOM 1752 O O . HIS A 1 212 ? 22.870 -0.346 -4.783 1.00 94.00 212 HIS A O 1
ATOM 1758 N N . ILE A 1 213 ? 25.001 0.336 -4.542 1.00 95.81 213 ILE A N 1
ATOM 1759 C CA . ILE A 1 213 ? 25.375 0.292 -5.970 1.00 95.81 213 ILE A CA 1
ATOM 1760 C C . ILE A 1 213 ? 26.191 -0.957 -6.331 1.00 95.81 213 ILE A C 1
ATOM 1762 O O . ILE A 1 213 ? 26.448 -1.219 -7.499 1.00 95.81 213 ILE A O 1
ATOM 1766 N N . ASP A 1 214 ? 26.573 -1.722 -5.312 1.00 93.88 214 ASP A N 1
ATOM 1767 C CA . ASP A 1 214 ? 27.396 -2.933 -5.323 1.00 93.88 214 ASP A CA 1
ATOM 1768 C C . ASP A 1 214 ? 26.625 -4.206 -5.708 1.00 93.88 214 ASP A C 1
ATOM 1770 O O . ASP A 1 214 ? 27.180 -5.299 -5.651 1.00 93.88 214 ASP A O 1
ATOM 1774 N N . ARG A 1 215 ? 25.337 -4.082 -6.045 1.00 92.00 215 ARG A N 1
ATOM 1775 C CA . ARG A 1 215 ? 24.448 -5.214 -6.320 1.00 92.00 215 ARG A CA 1
ATOM 1776 C C . ARG A 1 215 ? 23.502 -4.941 -7.490 1.00 92.00 215 ARG A C 1
ATOM 1778 O O . ARG A 1 215 ? 23.222 -3.766 -7.770 1.00 92.00 215 ARG A O 1
ATOM 1785 N N . PRO A 1 216 ? 22.953 -6.001 -8.112 1.00 93.44 216 PRO A N 1
ATOM 1786 C CA . PRO A 1 216 ? 22.070 -5.852 -9.257 1.00 93.44 216 PRO A CA 1
ATOM 1787 C C . PRO A 1 216 ? 20.784 -5.085 -8.940 1.00 93.44 216 PRO A C 1
ATOM 1789 O O . PRO A 1 216 ? 20.303 -5.057 -7.804 1.00 93.44 216 PRO A O 1
ATOM 1792 N N . ALA A 1 217 ? 20.189 -4.476 -9.968 1.00 92.56 217 ALA A N 1
ATOM 1793 C CA . ALA A 1 217 ? 18.863 -3.865 -9.838 1.00 92.56 217 ALA A CA 1
ATOM 1794 C C . ALA A 1 217 ? 17.751 -4.911 -9.679 1.00 92.56 217 ALA A C 1
ATOM 1796 O O . ALA A 1 217 ? 16.777 -4.696 -8.941 1.00 92.56 217 ALA A O 1
ATOM 1797 N N . TYR A 1 218 ? 17.918 -6.053 -10.345 1.00 93.50 218 TYR A N 1
ATOM 1798 C CA . TYR A 1 218 ? 17.113 -7.240 -10.133 1.00 93.50 218 TYR A CA 1
ATOM 1799 C C . TYR A 1 218 ? 17.382 -7.803 -8.734 1.00 93.50 218 TYR A C 1
ATOM 1801 O O . TYR A 1 218 ? 18.517 -8.065 -8.349 1.00 93.50 218 TYR A O 1
ATOM 1809 N N . LYS A 1 219 ? 16.307 -7.996 -7.974 1.00 92.25 219 LYS A N 1
ATOM 1810 C CA . LYS A 1 219 ? 16.343 -8.631 -6.654 1.00 92.25 219 LYS A CA 1
ATOM 1811 C C . LYS A 1 219 ? 15.966 -10.092 -6.827 1.00 92.25 219 LYS A C 1
ATOM 1813 O O . LYS A 1 219 ? 14.845 -10.368 -7.267 1.00 92.25 219 LYS A O 1
ATOM 1818 N N . ASP A 1 220 ? 16.876 -11.000 -6.504 1.00 91.88 220 ASP A N 1
ATOM 1819 C CA . ASP A 1 220 ? 16.595 -12.427 -6.589 1.00 91.88 220 ASP A CA 1
ATOM 1820 C C . ASP A 1 220 ? 15.722 -12.866 -5.408 1.00 91.88 220 ASP A C 1
ATOM 1822 O O . ASP A 1 220 ? 16.216 -13.221 -4.344 1.00 91.88 220 ASP A O 1
ATOM 1826 N N . VAL A 1 221 ? 14.407 -12.741 -5.593 1.00 93.06 221 VAL A N 1
ATOM 1827 C CA . VAL A 1 221 ? 13.396 -13.074 -4.588 1.00 93.06 221 VAL A CA 1
ATOM 1828 C C . VAL A 1 221 ? 12.803 -14.435 -4.927 1.00 93.06 221 VAL A C 1
ATOM 1830 O O . VAL A 1 221 ? 12.065 -14.568 -5.911 1.00 93.06 221 VAL A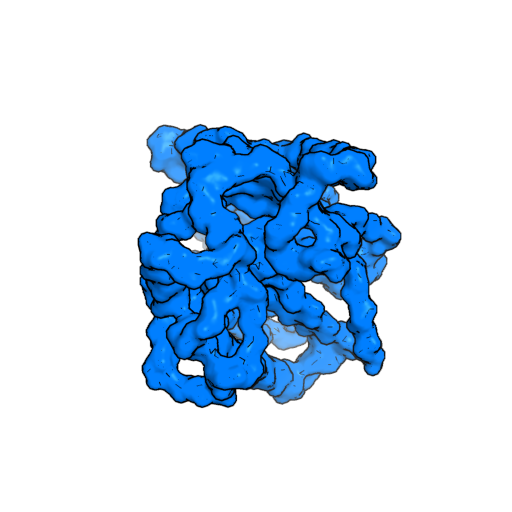 O 1
ATOM 1833 N N . LEU A 1 222 ? 13.070 -15.428 -4.080 1.00 93.38 222 LEU A N 1
ATOM 1834 C CA . LEU A 1 222 ? 12.627 -16.814 -4.244 1.00 93.38 222 LEU A CA 1
ATOM 1835 C C . LEU A 1 222 ? 11.107 -16.919 -4.352 1.00 93.38 222 LEU A C 1
ATOM 1837 O O . LEU A 1 222 ? 10.585 -17.697 -5.146 1.00 93.38 222 LEU A O 1
ATOM 1841 N N . TYR A 1 223 ? 10.379 -16.102 -3.590 1.00 94.19 223 TYR A N 1
ATOM 1842 C CA . TYR A 1 223 ? 8.920 -16.100 -3.637 1.00 94.19 223 TYR A CA 1
ATOM 1843 C C . TYR A 1 223 ? 8.388 -15.716 -5.026 1.00 94.19 223 TYR A C 1
ATOM 1845 O O . TYR A 1 223 ? 7.492 -16.378 -5.547 1.00 94.19 223 TYR A O 1
ATOM 1853 N N . ARG A 1 224 ? 8.994 -14.707 -5.667 1.00 94.81 224 ARG A N 1
ATOM 1854 C CA . ARG A 1 224 ? 8.610 -14.230 -7.003 1.00 94.81 224 ARG A CA 1
ATOM 1855 C C . ARG A 1 224 ? 8.951 -15.232 -8.107 1.00 94.81 224 ARG A C 1
ATOM 1857 O O . ARG A 1 224 ? 8.233 -15.302 -9.098 1.00 94.81 224 ARG A O 1
ATOM 1864 N N . LYS A 1 225 ? 9.994 -16.047 -7.922 1.00 94.88 225 LYS A N 1
ATOM 1865 C CA . LYS A 1 225 ? 10.365 -17.142 -8.838 1.00 94.88 225 LYS A CA 1
ATOM 1866 C C . LYS A 1 225 ? 9.314 -18.258 -8.937 1.00 94.88 225 LYS A C 1
ATOM 1868 O O . LYS A 1 225 ? 9.465 -19.151 -9.757 1.00 94.88 225 LYS A O 1
ATOM 1873 N N . ASN A 1 226 ? 8.230 -18.216 -8.159 1.00 96.56 226 ASN A N 1
ATOM 1874 C CA . ASN A 1 226 ? 7.069 -19.080 -8.405 1.00 96.56 226 ASN A CA 1
ATOM 1875 C C . ASN A 1 226 ? 6.217 -18.617 -9.601 1.00 96.56 226 ASN A C 1
ATOM 1877 O O . ASN A 1 226 ? 5.355 -19.365 -10.041 1.00 96.56 226 ASN A O 1
ATOM 1881 N N . ILE A 1 227 ? 6.421 -17.396 -10.105 1.00 97.06 227 ILE A N 1
ATOM 1882 C CA . ILE A 1 227 ? 5.755 -16.882 -11.308 1.00 97.06 227 ILE A CA 1
ATOM 1883 C C . ILE A 1 227 ? 6.535 -17.356 -12.537 1.00 97.06 227 ILE A C 1
ATOM 1885 O O . ILE A 1 227 ? 7.723 -17.042 -12.657 1.00 97.06 227 ILE A O 1
ATOM 1889 N N . ASP A 1 228 ? 5.863 -18.037 -13.466 1.00 97.31 228 ASP A N 1
ATOM 1890 C CA . ASP A 1 228 ? 6.475 -18.627 -14.664 1.00 97.31 228 ASP A CA 1
ATOM 1891 C C . ASP A 1 228 ? 7.197 -17.567 -15.512 1.00 97.31 228 ASP A C 1
ATOM 1893 O O . ASP A 1 228 ? 8.359 -17.738 -15.885 1.00 97.31 228 ASP A O 1
ATOM 1897 N N . MET A 1 229 ? 6.570 -16.403 -15.700 1.00 97.62 229 MET A N 1
ATOM 1898 C CA . MET A 1 229 ? 7.159 -15.230 -16.345 1.00 97.62 229 MET A CA 1
ATOM 1899 C C . MET A 1 229 ? 8.486 -14.796 -15.714 1.00 97.62 229 MET A C 1
ATOM 1901 O O . MET A 1 229 ? 9.383 -14.362 -16.433 1.00 97.62 229 MET A O 1
ATOM 1905 N N . THR A 1 230 ? 8.647 -14.895 -14.391 1.00 96.94 230 THR A N 1
ATOM 1906 C CA . THR A 1 230 ? 9.898 -14.473 -13.739 1.00 96.94 230 THR A CA 1
ATOM 1907 C C . THR A 1 230 ? 11.054 -15.385 -14.130 1.00 96.94 230 THR A C 1
ATOM 1909 O O . THR A 1 230 ? 12.123 -14.880 -14.470 1.00 96.94 230 THR A O 1
ATOM 1912 N N . ASN A 1 231 ? 10.846 -16.704 -14.100 1.00 96.94 231 ASN A N 1
ATOM 1913 C CA . ASN A 1 231 ? 11.876 -17.666 -14.500 1.00 96.94 231 ASN A CA 1
ATOM 1914 C C . ASN A 1 231 ? 12.171 -17.554 -15.992 1.00 96.94 231 ASN A C 1
ATOM 1916 O O . ASN A 1 231 ? 13.331 -17.478 -16.376 1.00 96.94 231 ASN A O 1
ATOM 1920 N N . HIS A 1 232 ? 11.136 -17.421 -16.820 1.00 98.19 232 HIS A N 1
ATOM 1921 C CA . HIS A 1 232 ? 11.328 -17.299 -18.257 1.00 98.19 232 HIS A CA 1
ATOM 1922 C C . HIS A 1 232 ? 12.120 -16.040 -18.647 1.00 98.19 232 HIS A C 1
ATOM 1924 O O . HIS A 1 232 ? 13.008 -16.089 -19.493 1.00 98.19 232 HIS A O 1
ATOM 1930 N N . MET A 1 233 ? 11.859 -14.898 -18.000 1.00 98.12 233 MET A N 1
ATOM 1931 C CA . MET A 1 233 ? 12.657 -13.691 -18.237 1.00 98.12 233 MET A CA 1
ATOM 1932 C C . MET A 1 233 ? 14.122 -13.855 -17.797 1.00 98.12 233 MET A C 1
ATOM 1934 O O . MET A 1 233 ? 14.999 -13.275 -18.434 1.00 98.12 233 MET A O 1
ATOM 1938 N N . LEU A 1 234 ? 14.399 -14.628 -16.738 1.00 97.19 234 LEU A N 1
ATOM 1939 C CA . LEU A 1 234 ? 15.768 -14.952 -16.318 1.00 97.19 234 LEU A CA 1
ATOM 1940 C C . LEU A 1 234 ? 16.474 -15.857 -17.332 1.00 97.19 234 LEU A C 1
ATOM 1942 O O . LEU A 1 234 ? 17.602 -15.560 -17.704 1.00 97.19 234 LEU A O 1
ATOM 1946 N N . GLU A 1 235 ? 15.803 -16.897 -17.828 1.00 98.19 235 GLU A N 1
ATOM 1947 C CA . GLU A 1 235 ? 16.337 -17.773 -18.881 1.00 98.19 235 GLU A CA 1
ATOM 1948 C C . GLU A 1 235 ? 16.712 -16.958 -20.126 1.00 98.19 235 GLU A C 1
ATOM 1950 O O . GLU A 1 235 ? 17.833 -17.037 -20.622 1.00 98.19 235 GLU A O 1
ATOM 1955 N N . LEU A 1 236 ? 15.809 -16.088 -20.594 1.00 98.50 236 LEU A N 1
ATOM 1956 C CA . LEU A 1 236 ? 16.081 -15.211 -21.735 1.00 98.50 236 LEU A CA 1
ATOM 1957 C C . LEU A 1 236 ? 17.229 -14.227 -21.470 1.00 98.50 236 LEU A C 1
ATOM 1959 O O . LEU A 1 236 ? 17.924 -13.839 -22.410 1.00 98.50 236 LEU A O 1
ATOM 1963 N N . TYR A 1 237 ? 17.410 -13.787 -20.222 1.00 97.75 237 TYR A N 1
ATOM 1964 C CA . TYR A 1 237 ? 18.540 -12.946 -19.833 1.00 97.75 237 TYR A CA 1
ATOM 1965 C C . TYR A 1 237 ? 19.861 -13.723 -19.908 1.00 97.75 237 TYR A C 1
ATOM 1967 O O . TYR A 1 237 ? 20.808 -13.235 -20.522 1.00 97.75 237 TYR A O 1
ATOM 1975 N N . GLU A 1 238 ? 19.909 -14.934 -19.347 1.00 97.12 238 GLU A N 1
ATOM 1976 C CA . GLU A 1 238 ? 21.084 -15.818 -19.352 1.00 97.12 238 GLU A CA 1
ATOM 1977 C C . GLU A 1 238 ? 21.480 -16.261 -20.769 1.00 97.12 238 GLU A C 1
ATOM 1979 O O . GLU A 1 238 ? 22.663 -16.392 -21.079 1.00 97.12 238 GLU A O 1
ATOM 1984 N N . GLU A 1 239 ? 20.498 -16.429 -21.654 1.00 98.06 239 GLU A N 1
ATOM 1985 C CA . GLU A 1 239 ? 20.695 -16.747 -23.071 1.00 98.06 239 GLU A CA 1
ATOM 1986 C C . GLU A 1 239 ? 20.979 -15.512 -23.951 1.00 98.06 239 GLU A C 1
ATOM 1988 O O . GLU A 1 239 ? 21.061 -15.635 -25.174 1.00 98.06 239 GLU A O 1
ATOM 1993 N N . ASP A 1 240 ? 21.100 -14.320 -23.355 1.00 97.44 240 ASP A N 1
ATOM 1994 C CA . ASP A 1 240 ? 21.336 -13.031 -24.026 1.00 97.44 240 ASP A CA 1
ATOM 1995 C C . ASP A 1 240 ? 20.234 -12.603 -25.028 1.00 97.44 240 ASP A C 1
ATOM 1997 O O . ASP A 1 240 ? 20.421 -11.688 -25.833 1.00 97.44 240 ASP A O 1
ATOM 2001 N N . LYS A 1 241 ? 19.034 -13.194 -24.943 1.00 98.38 241 LYS A N 1
ATOM 2002 C CA . LYS A 1 241 ? 17.906 -12.991 -25.878 1.00 98.38 241 LYS A CA 1
ATOM 2003 C C . LYS A 1 241 ? 17.053 -11.746 -25.612 1.00 98.38 241 LYS A C 1
ATOM 2005 O O . LYS A 1 241 ? 16.184 -11.418 -26.418 1.00 98.38 241 LYS A O 1
ATOM 2010 N N . LEU A 1 242 ? 17.269 -11.055 -24.496 1.00 98.06 242 LEU A N 1
ATOM 2011 C CA . LEU A 1 242 ? 16.542 -9.828 -24.156 1.00 98.06 242 LEU A CA 1
ATOM 2012 C C . LEU A 1 242 ? 17.059 -8.601 -24.935 1.00 98.06 242 LEU A C 1
ATOM 2014 O O . LEU A 1 242 ? 18.253 -8.476 -25.215 1.00 98.06 242 LEU A O 1
ATOM 2018 N N . ASN A 1 243 ? 16.175 -7.648 -25.241 1.00 97.44 243 ASN A N 1
ATOM 2019 C CA . ASN A 1 243 ? 16.579 -6.347 -25.791 1.00 97.44 243 ASN A CA 1
ATOM 2020 C C . ASN A 1 243 ? 17.139 -5.408 -24.695 1.00 97.44 243 ASN A C 1
ATOM 2022 O O . ASN A 1 243 ? 17.168 -5.760 -23.514 1.00 97.44 243 ASN A O 1
ATOM 2026 N N . SER A 1 244 ? 17.581 -4.200 -25.064 1.00 95.75 244 SER A N 1
ATOM 2027 C CA . SER A 1 244 ? 18.159 -3.231 -24.115 1.00 95.75 244 SER A CA 1
ATOM 2028 C C . SER A 1 244 ? 17.210 -2.842 -22.977 1.00 95.75 244 SER A C 1
ATOM 2030 O O . SER A 1 244 ? 17.632 -2.778 -21.823 1.00 95.75 244 SER A O 1
ATOM 2032 N N . ASP A 1 245 ? 15.931 -2.623 -23.282 1.00 95.56 245 ASP A N 1
ATOM 2033 C CA . ASP A 1 245 ? 14.923 -2.167 -22.319 1.00 95.56 245 ASP A CA 1
ATOM 2034 C C . ASP A 1 245 ? 14.589 -3.256 -21.294 1.00 95.56 245 ASP A C 1
ATOM 2036 O O . ASP A 1 245 ? 14.404 -2.987 -20.106 1.00 95.56 245 ASP A O 1
ATOM 2040 N N . GLN A 1 246 ? 14.559 -4.508 -21.747 1.00 96.81 246 GLN A N 1
ATOM 2041 C CA . GLN A 1 246 ? 14.353 -5.690 -20.914 1.00 96.81 246 GLN A CA 1
ATOM 2042 C C . GLN A 1 246 ? 15.594 -5.985 -20.057 1.00 96.81 246 GLN A C 1
ATOM 2044 O O . GLN A 1 246 ? 15.471 -6.218 -18.852 1.00 96.81 246 GLN A O 1
ATOM 2049 N N . LYS A 1 247 ? 16.802 -5.899 -20.639 1.00 95.81 247 LYS A N 1
ATOM 2050 C CA . LYS A 1 247 ? 18.081 -6.078 -19.923 1.00 95.81 247 LYS A CA 1
ATOM 2051 C C . LYS A 1 247 ? 18.318 -5.007 -18.863 1.00 95.81 247 LYS A C 1
ATOM 2053 O O . LYS A 1 247 ? 18.976 -5.290 -17.865 1.00 95.81 247 LYS A O 1
ATOM 2058 N N . TYR A 1 248 ? 17.758 -3.804 -19.024 1.00 94.19 248 TYR A N 1
ATOM 2059 C CA . TYR A 1 248 ? 17.964 -2.693 -18.089 1.00 94.19 248 TYR A CA 1
ATOM 2060 C C . TYR A 1 248 ? 17.662 -3.063 -16.630 1.00 94.19 248 TYR A C 1
ATOM 2062 O O . TYR A 1 248 ? 18.346 -2.600 -15.713 1.00 94.19 248 TYR A O 1
ATOM 2070 N N . TRP A 1 249 ? 16.663 -3.919 -16.390 1.00 94.19 249 TRP A N 1
ATOM 2071 C CA . TRP A 1 249 ? 16.304 -4.355 -15.039 1.00 94.19 249 TRP A CA 1
ATOM 2072 C C . TRP A 1 249 ? 17.310 -5.334 -14.415 1.00 94.19 249 TRP A C 1
ATOM 2074 O O . TRP A 1 249 ? 17.425 -5.384 -13.193 1.00 94.19 249 TRP A O 1
ATOM 2084 N N . TYR A 1 250 ? 18.075 -6.053 -15.235 1.00 95.50 250 TYR A N 1
ATOM 2085 C CA . TYR A 1 250 ? 19.062 -7.052 -14.818 1.00 95.50 250 TYR A CA 1
ATOM 2086 C C . TYR A 1 250 ? 20.488 -6.501 -14.695 1.00 95.50 250 TYR A C 1
ATOM 2088 O O . TYR A 1 250 ? 21.412 -7.262 -14.428 1.00 95.50 250 TYR A O 1
ATOM 2096 N N . ARG A 1 251 ? 20.679 -5.182 -14.844 1.00 93.69 251 ARG A N 1
ATOM 2097 C CA . ARG A 1 251 ? 21.987 -4.529 -14.679 1.00 93.69 251 ARG A CA 1
ATOM 2098 C C . ARG A 1 251 ? 22.675 -4.964 -13.379 1.00 93.69 251 ARG A C 1
ATOM 2100 O O . ARG A 1 251 ? 22.068 -4.899 -12.308 1.00 93.69 251 ARG A O 1
ATOM 2107 N N . GLU A 1 252 ? 23.941 -5.369 -13.489 1.00 92.25 252 GLU A N 1
ATOM 2108 C CA . GLU A 1 252 ? 24.741 -5.915 -12.379 1.00 92.25 252 GLU A CA 1
ATOM 2109 C C . GLU A 1 252 ? 25.053 -4.885 -11.288 1.00 92.25 252 GLU A C 1
ATOM 2111 O O . GLU A 1 252 ? 25.261 -5.237 -10.130 1.00 92.25 252 GLU A O 1
ATOM 2116 N N . SER A 1 253 ? 25.051 -3.604 -11.651 1.00 92.06 253 SER A N 1
ATOM 2117 C CA . SER A 1 253 ? 25.221 -2.483 -10.733 1.00 92.06 253 SER A CA 1
ATOM 2118 C C . SER A 1 253 ? 24.193 -1.395 -11.018 1.00 92.06 253 SER A C 1
ATOM 2120 O O . SER A 1 253 ? 23.698 -1.236 -12.140 1.00 92.06 253 SER A O 1
ATOM 2122 N N . LYS A 1 254 ? 23.851 -0.636 -9.978 1.00 93.44 254 LYS A N 1
ATOM 2123 C CA . LYS A 1 254 ? 22.932 0.501 -10.075 1.00 93.44 254 LYS A CA 1
ATOM 2124 C C . LYS A 1 254 ? 23.705 1.806 -10.132 1.00 93.44 254 LYS A C 1
ATOM 2126 O O . LYS A 1 254 ? 24.720 1.968 -9.459 1.00 93.44 254 LYS A O 1
ATOM 2131 N N . THR A 1 255 ? 23.178 2.781 -10.866 1.00 95.38 255 THR A N 1
ATOM 2132 C CA . THR A 1 255 ? 23.644 4.159 -10.713 1.00 95.38 255 THR A CA 1
ATOM 2133 C C . THR A 1 255 ? 23.218 4.667 -9.338 1.00 95.38 255 THR A C 1
ATOM 2135 O O . THR A 1 255 ? 22.114 4.383 -8.871 1.00 95.38 255 THR A O 1
ATOM 2138 N N . LYS A 1 256 ? 24.095 5.420 -8.667 1.00 97.88 256 LYS A N 1
ATOM 2139 C CA . LYS A 1 256 ? 23.808 5.984 -7.336 1.00 97.88 256 LYS A CA 1
ATOM 2140 C C . LYS A 1 256 ? 22.531 6.827 -7.337 1.00 97.88 256 LYS A C 1
ATOM 2142 O O . LYS A 1 256 ? 21.765 6.810 -6.378 1.00 97.88 256 LYS A O 1
ATOM 2147 N N . GLU A 1 257 ? 22.312 7.551 -8.423 1.00 98.50 257 GLU A N 1
ATOM 2148 C CA . GLU A 1 257 ? 21.131 8.367 -8.652 1.00 98.50 257 GLU A CA 1
ATOM 2149 C C . GLU A 1 257 ? 20.572 8.053 -10.044 1.00 98.50 257 GLU A C 1
ATOM 2151 O O . GLU A 1 257 ? 21.312 7.686 -10.963 1.00 98.50 257 GLU A O 1
ATOM 2156 N N . GLU A 1 258 ? 19.259 8.161 -10.186 1.00 98.12 258 GLU A N 1
ATOM 2157 C CA . GLU A 1 258 ? 18.531 7.995 -11.441 1.00 98.12 258 GLU A CA 1
ATOM 2158 C C . GLU A 1 258 ? 17.522 9.141 -11.577 1.00 98.12 258 GLU A C 1
ATOM 2160 O O . GLU A 1 258 ? 16.963 9.599 -10.576 1.00 98.12 258 GLU A O 1
ATOM 2165 N N . PHE A 1 259 ? 17.294 9.615 -12.801 1.00 98.31 259 PHE A N 1
ATOM 2166 C CA . PHE A 1 259 ? 16.343 10.688 -13.090 1.00 98.31 259 PHE A CA 1
ATOM 2167 C C . PHE A 1 259 ? 15.572 10.393 -14.377 1.00 98.31 259 PHE A C 1
ATOM 2169 O O . PHE A 1 259 ? 16.178 10.026 -15.381 1.00 98.31 259 PHE A O 1
ATOM 2176 N N . TYR A 1 260 ? 14.251 10.561 -14.356 1.00 97.69 260 TYR A N 1
ATOM 2177 C CA . TYR A 1 260 ? 13.363 10.224 -15.471 1.00 97.69 260 TYR A CA 1
ATOM 2178 C C . TYR A 1 260 ? 12.313 11.311 -15.700 1.00 97.69 260 TYR A C 1
ATOM 2180 O O . TYR A 1 260 ? 11.813 11.920 -14.750 1.00 97.69 260 TYR A O 1
ATOM 2188 N N . VAL A 1 261 ? 11.930 11.501 -16.965 1.00 96.81 261 VAL A N 1
ATOM 2189 C CA . VAL A 1 261 ? 10.830 12.381 -17.388 1.00 96.81 261 VAL A CA 1
ATOM 2190 C C . VAL A 1 261 ? 9.589 11.531 -17.651 1.00 96.81 261 VAL A C 1
ATOM 2192 O O . VAL A 1 261 ? 9.600 10.667 -18.521 1.00 96.81 261 VAL A O 1
ATOM 2195 N N . ARG A 1 262 ? 8.500 11.788 -16.920 1.00 93.44 262 ARG A N 1
ATOM 2196 C CA . ARG A 1 262 ? 7.301 10.926 -16.912 1.00 93.44 262 ARG A CA 1
ATOM 2197 C C . ARG A 1 262 ? 6.542 10.902 -18.242 1.00 93.44 262 ARG A C 1
ATOM 2199 O O . ARG A 1 262 ? 5.988 9.870 -18.601 1.00 93.44 262 ARG A O 1
ATOM 2206 N N . SER A 1 263 ? 6.479 12.032 -18.950 1.00 89.25 263 SER A N 1
ATOM 2207 C CA . SER A 1 263 ? 5.754 12.140 -20.228 1.00 89.25 263 SER A CA 1
ATOM 2208 C C . SER A 1 263 ? 6.444 11.397 -21.366 1.00 89.25 263 SER A C 1
ATOM 2210 O O . SER A 1 263 ? 5.772 10.808 -22.207 1.00 89.25 263 SER A O 1
ATOM 2212 N N . ASP A 1 264 ? 7.773 11.437 -21.379 1.00 85.25 264 ASP A N 1
ATOM 2213 C CA . ASP A 1 264 ? 8.590 10.961 -22.496 1.00 85.25 264 ASP A CA 1
ATOM 2214 C C . ASP A 1 264 ? 8.984 9.492 -22.301 1.00 85.25 264 ASP A C 1
ATOM 2216 O O . ASP A 1 264 ? 9.271 8.780 -23.261 1.00 85.25 264 ASP A O 1
ATOM 2220 N N . ASP A 1 265 ? 8.981 9.039 -21.046 1.00 90.19 265 ASP A N 1
ATOM 2221 C CA . ASP A 1 265 ? 9.355 7.698 -20.628 1.00 90.19 265 ASP A CA 1
ATOM 2222 C C . ASP A 1 265 ? 8.423 7.202 -19.502 1.00 90.19 265 ASP A C 1
ATOM 2224 O O . ASP A 1 265 ? 8.796 7.185 -18.321 1.00 90.19 265 ASP A O 1
ATOM 2228 N N . PRO A 1 266 ? 7.199 6.754 -19.848 1.00 89.81 266 PRO A N 1
ATOM 2229 C CA . PRO A 1 266 ? 6.212 6.280 -18.872 1.00 89.81 266 PRO A CA 1
ATOM 2230 C C . PRO A 1 266 ? 6.648 5.004 -18.130 1.00 89.81 266 PRO A C 1
ATOM 2232 O O . PRO A 1 266 ? 5.946 4.522 -17.238 1.00 89.81 266 PRO A O 1
ATOM 2235 N N . HIS A 1 267 ? 7.789 4.423 -18.506 1.00 93.81 267 HIS A N 1
ATOM 2236 C CA . HIS A 1 267 ? 8.308 3.170 -17.974 1.00 93.81 267 HIS A CA 1
ATOM 2237 C C . HIS A 1 267 ? 9.649 3.321 -17.247 1.00 93.81 267 HIS A C 1
ATOM 2239 O O . HIS A 1 267 ? 10.173 2.319 -16.750 1.00 93.81 267 HIS A O 1
ATOM 2245 N N . SER A 1 268 ? 10.187 4.539 -17.140 1.00 94.88 268 SER A N 1
ATOM 2246 C CA . SER A 1 268 ? 11.450 4.833 -16.447 1.00 94.88 268 SER A CA 1
ATOM 2247 C C . SER A 1 268 ? 12.604 3.930 -16.920 1.00 94.88 268 SER A C 1
ATOM 2249 O O . SER A 1 268 ? 13.235 3.226 -16.131 1.00 94.88 268 SER A O 1
ATOM 2251 N N . LEU A 1 269 ? 12.816 3.880 -18.234 1.00 94.25 269 LEU A N 1
ATOM 2252 C CA . LEU A 1 269 ? 13.872 3.137 -18.923 1.00 94.25 269 LEU A CA 1
ATOM 2253 C C . LEU A 1 269 ? 15.060 4.015 -19.343 1.00 94.25 269 LEU A C 1
ATOM 2255 O O . LEU A 1 269 ? 16.187 3.526 -19.417 1.00 94.25 269 LEU A O 1
ATOM 2259 N N . LYS A 1 270 ? 14.848 5.313 -19.569 1.00 95.06 270 LYS A N 1
ATOM 2260 C CA . LYS A 1 270 ? 15.876 6.267 -19.994 1.00 95.06 270 LYS A CA 1
ATOM 2261 C C . LYS A 1 270 ? 16.350 7.098 -18.805 1.00 95.06 270 LYS A C 1
ATOM 2263 O O . LYS A 1 270 ? 15.781 8.140 -18.495 1.00 95.06 270 LYS A O 1
ATOM 2268 N N . ASN A 1 271 ? 17.416 6.647 -18.147 1.00 96.38 271 ASN A N 1
ATOM 2269 C CA . ASN A 1 271 ? 18.027 7.406 -17.056 1.00 96.38 271 ASN A CA 1
ATOM 2270 C C . ASN A 1 271 ? 18.764 8.650 -17.592 1.00 96.38 271 ASN A C 1
ATOM 2272 O O . ASN A 1 271 ? 19.747 8.530 -18.320 1.00 96.38 271 ASN A O 1
ATOM 2276 N N . LEU A 1 272 ? 18.304 9.832 -17.188 1.00 97.44 272 LEU A N 1
ATOM 2277 C CA . LEU A 1 272 ? 18.789 11.152 -17.600 1.00 97.44 272 LEU A CA 1
ATOM 2278 C C . LEU A 1 272 ? 19.667 11.826 -16.536 1.00 97.44 272 LEU A C 1
ATOM 2280 O O . LEU A 1 272 ? 19.907 13.025 -16.607 1.00 97.44 272 LEU A O 1
ATOM 2284 N N . ILE A 1 273 ? 20.163 11.082 -15.542 1.00 98.06 273 ILE A N 1
ATOM 2285 C CA . ILE A 1 273 ? 20.950 11.659 -14.439 1.00 98.06 273 ILE A CA 1
ATOM 2286 C C . ILE A 1 273 ? 22.226 12.396 -14.896 1.00 98.06 273 ILE A C 1
ATOM 2288 O O . ILE A 1 273 ? 22.713 13.261 -14.175 1.00 98.06 273 ILE A O 1
ATOM 2292 N N . LEU A 1 274 ? 22.767 12.058 -16.074 1.00 97.88 274 LEU A N 1
ATOM 2293 C CA . LEU A 1 274 ? 23.950 12.697 -16.670 1.00 97.88 274 LEU A CA 1
ATOM 2294 C C . LEU A 1 274 ? 23.611 13.768 -17.721 1.00 97.88 274 LEU A C 1
ATOM 2296 O O . LEU A 1 274 ? 24.522 14.351 -18.300 1.00 97.88 274 LEU A O 1
ATOM 2300 N N . ASP A 1 275 ? 22.329 14.001 -18.008 1.00 97.81 275 ASP A N 1
ATOM 2301 C CA . ASP A 1 275 ? 21.911 15.001 -18.989 1.00 97.81 275 ASP A CA 1
ATOM 2302 C C . ASP A 1 275 ? 21.912 16.393 -18.343 1.00 97.81 275 ASP A C 1
ATOM 2304 O O . ASP A 1 275 ? 21.097 16.702 -17.467 1.00 97.81 275 ASP A O 1
ATOM 2308 N N . GLU A 1 276 ? 22.842 17.240 -18.790 1.00 97.62 276 GLU A N 1
ATOM 2309 C CA . GLU A 1 276 ? 23.066 18.580 -18.243 1.00 97.62 276 GLU A CA 1
ATOM 2310 C C . GLU A 1 276 ? 21.819 19.474 -18.329 1.00 97.62 276 GLU A C 1
ATOM 2312 O O . GLU A 1 276 ? 21.641 20.352 -17.480 1.00 97.62 276 GLU A O 1
ATOM 2317 N N . THR A 1 277 ? 20.911 19.203 -19.276 1.00 97.94 277 THR A N 1
ATOM 2318 C CA . THR A 1 277 ? 19.635 19.918 -19.447 1.00 97.94 277 THR A CA 1
ATOM 2319 C C . THR A 1 277 ? 18.767 19.872 -18.187 1.00 97.94 277 THR A C 1
ATOM 2321 O O . THR A 1 277 ? 18.016 20.809 -17.918 1.00 97.94 277 THR A O 1
ATOM 2324 N N . TYR A 1 278 ? 18.863 18.798 -17.395 1.00 98.00 278 TYR A N 1
ATOM 2325 C CA . TYR A 1 278 ? 18.028 18.584 -16.209 1.00 98.00 278 TYR A CA 1
ATOM 2326 C C . TYR A 1 278 ? 18.751 18.867 -14.888 1.00 98.00 278 TYR A C 1
ATOM 2328 O O . TYR A 1 278 ? 18.189 18.599 -13.826 1.00 98.00 278 TYR A O 1
ATOM 2336 N N . THR A 1 279 ? 19.965 19.429 -14.920 1.00 98.38 279 THR A N 1
ATOM 2337 C CA . THR A 1 279 ? 20.806 19.652 -13.727 1.00 98.38 279 THR A CA 1
ATOM 2338 C C . THR A 1 279 ? 20.060 20.365 -12.597 1.00 98.38 279 THR A C 1
ATOM 2340 O O . THR A 1 279 ? 20.098 19.922 -11.446 1.00 98.38 279 THR A O 1
ATOM 2343 N N . ASP A 1 280 ? 19.333 21.437 -12.915 1.00 98.44 280 ASP A N 1
ATOM 2344 C CA . ASP A 1 280 ? 18.588 22.215 -11.922 1.00 98.44 280 ASP A CA 1
ATOM 2345 C C . ASP A 1 280 ? 17.449 21.408 -11.291 1.00 98.44 280 ASP A C 1
ATOM 2347 O O . ASP A 1 280 ? 17.268 21.428 -10.072 1.00 98.44 280 ASP A O 1
ATOM 2351 N N . GLU A 1 281 ? 16.702 20.651 -12.095 1.00 98.25 281 GLU A N 1
ATOM 2352 C CA . GLU A 1 281 ? 15.614 19.805 -11.599 1.00 98.25 281 GLU A CA 1
ATOM 2353 C C . GLU A 1 281 ? 16.146 18.632 -10.771 1.00 98.25 281 GLU A C 1
ATOM 2355 O O . GLU A 1 281 ? 15.616 18.355 -9.694 1.00 98.25 281 GLU A O 1
ATOM 2360 N N . ILE A 1 282 ? 17.243 18.001 -11.195 1.00 98.69 282 ILE A N 1
ATOM 2361 C CA . ILE A 1 282 ? 17.935 16.964 -10.420 1.00 98.69 282 ILE A CA 1
ATOM 2362 C C . ILE A 1 282 ? 18.351 17.520 -9.051 1.00 98.69 282 ILE A C 1
ATOM 2364 O O . ILE A 1 282 ? 18.095 16.888 -8.024 1.00 98.69 282 ILE A O 1
ATOM 2368 N N . ASN A 1 283 ? 18.941 18.720 -9.007 1.00 98.69 283 ASN A N 1
ATOM 2369 C CA . ASN A 1 283 ? 19.354 19.365 -7.759 1.00 98.69 283 ASN A CA 1
ATOM 2370 C C . ASN A 1 283 ? 18.165 19.663 -6.832 1.00 98.69 283 ASN A C 1
ATOM 2372 O O . ASN A 1 283 ? 18.264 19.416 -5.627 1.00 98.69 283 ASN A O 1
ATOM 2376 N N . LYS A 1 284 ? 17.029 20.125 -7.374 1.00 98.56 284 LYS A N 1
ATOM 2377 C CA . LYS A 1 284 ? 15.795 20.339 -6.595 1.00 98.56 284 LYS A CA 1
ATOM 2378 C C . LYS A 1 284 ? 15.274 19.043 -5.978 1.00 98.56 284 LYS A C 1
ATOM 2380 O O . LYS A 1 284 ? 14.997 19.018 -4.782 1.00 98.56 284 LYS A O 1
ATOM 2385 N N . HIS A 1 285 ? 15.191 17.960 -6.752 1.00 98.69 285 HIS A N 1
ATOM 2386 C CA . HIS A 1 285 ? 14.702 16.669 -6.249 1.00 98.69 285 HIS A CA 1
ATOM 2387 C C . HIS A 1 285 ? 15.674 16.054 -5.234 1.00 98.69 285 HIS A C 1
ATOM 2389 O O . HIS A 1 285 ? 15.247 15.496 -4.224 1.00 98.69 285 HIS A O 1
ATOM 2395 N N . ARG A 1 286 ? 16.985 16.215 -5.449 1.00 98.69 286 ARG A N 1
ATOM 2396 C CA . ARG A 1 286 ? 18.021 15.803 -4.494 1.00 98.69 286 ARG A CA 1
ATOM 2397 C C . ARG A 1 286 ? 17.869 16.526 -3.154 1.00 98.69 286 ARG A C 1
ATOM 2399 O O . ARG A 1 286 ? 17.952 15.877 -2.112 1.00 98.69 286 ARG A O 1
ATOM 2406 N N . LEU A 1 287 ? 17.646 17.841 -3.185 1.00 98.62 287 LEU A N 1
ATOM 2407 C CA . LEU A 1 287 ? 17.417 18.650 -1.987 1.00 98.62 287 LEU A CA 1
ATOM 2408 C C . LEU A 1 287 ? 16.099 18.276 -1.300 1.00 98.62 287 LEU A C 1
ATOM 2410 O O . LEU A 1 287 ? 16.087 18.088 -0.088 1.00 98.62 287 LEU A O 1
ATOM 2414 N N . ALA A 1 288 ? 15.017 18.108 -2.065 1.00 98.50 288 ALA A N 1
ATOM 2415 C CA . ALA A 1 288 ? 13.725 17.674 -1.539 1.00 98.50 288 ALA A CA 1
ATOM 2416 C C . ALA A 1 288 ? 13.833 16.324 -0.817 1.00 98.50 288 ALA A C 1
ATOM 2418 O O . ALA A 1 288 ? 13.292 16.179 0.277 1.00 98.50 288 ALA A O 1
ATOM 2419 N N . LEU A 1 289 ? 14.578 15.365 -1.385 1.00 98.56 289 LEU A N 1
ATOM 2420 C CA . LEU A 1 289 ? 14.821 14.085 -0.725 1.00 98.56 289 LEU A CA 1
ATOM 2421 C C . LEU A 1 289 ? 15.553 14.271 0.607 1.00 98.56 289 LEU A C 1
ATOM 2423 O O . LEU A 1 289 ? 15.123 13.710 1.606 1.00 98.56 289 LEU A O 1
ATOM 2427 N N . ASN A 1 290 ? 16.640 15.045 0.621 1.00 98.25 290 ASN A N 1
ATOM 2428 C CA . ASN A 1 290 ? 17.425 15.264 1.837 1.00 98.25 290 ASN A CA 1
ATOM 2429 C C . ASN A 1 290 ? 16.572 15.904 2.940 1.00 98.25 290 ASN A C 1
ATOM 2431 O O . ASN A 1 290 ? 16.533 15.388 4.051 1.00 98.25 290 ASN A O 1
ATOM 2435 N N . ASN A 1 291 ? 15.826 16.961 2.607 1.00 97.88 291 ASN A N 1
ATOM 2436 C CA . ASN A 1 291 ? 14.960 17.650 3.560 1.00 97.88 291 ASN A CA 1
ATOM 2437 C C . ASN A 1 291 ? 13.891 16.716 4.136 1.00 97.88 291 ASN A C 1
ATOM 2439 O O . ASN A 1 291 ? 13.665 16.717 5.340 1.00 97.88 291 ASN A O 1
ATOM 2443 N N . TRP A 1 292 ? 13.256 15.901 3.288 1.00 96.88 292 TRP A N 1
ATOM 2444 C CA . TRP A 1 292 ? 12.263 14.933 3.744 1.00 96.88 292 TRP A CA 1
ATOM 2445 C C . TRP A 1 292 ? 12.887 13.863 4.645 1.00 96.88 292 TRP A C 1
ATOM 2447 O O . TRP A 1 292 ? 12.321 13.539 5.684 1.00 96.88 292 TRP A O 1
ATOM 2457 N N . GLN A 1 293 ? 14.066 13.340 4.293 1.00 97.00 293 GLN A N 1
ATOM 2458 C CA . GLN A 1 293 ? 14.780 12.373 5.132 1.00 97.00 293 GLN A CA 1
ATOM 2459 C C . GLN A 1 293 ? 15.129 12.955 6.507 1.00 97.00 293 GLN A C 1
ATOM 2461 O O . GLN A 1 293 ? 14.967 12.260 7.510 1.00 97.00 293 GLN A O 1
ATOM 2466 N N . ASP A 1 294 ? 15.551 14.218 6.565 1.00 96.50 294 ASP A N 1
ATOM 2467 C CA . ASP A 1 294 ? 15.823 14.913 7.825 1.00 96.50 294 ASP A CA 1
ATOM 2468 C C . ASP A 1 294 ? 14.533 15.129 8.636 1.00 96.50 294 ASP A C 1
ATOM 2470 O O . ASP A 1 294 ? 14.503 14.852 9.836 1.00 96.50 294 ASP A O 1
ATOM 2474 N N . GLU A 1 295 ? 13.446 15.554 7.982 1.00 94.25 295 GLU A N 1
ATOM 2475 C CA . GLU A 1 295 ? 12.134 15.790 8.601 1.00 94.25 295 GLU A CA 1
ATOM 2476 C C . GLU A 1 295 ? 11.571 14.530 9.266 1.00 94.25 295 GLU A C 1
ATOM 2478 O O . GLU A 1 295 ? 11.103 14.575 10.406 1.00 94.25 295 GLU A O 1
ATOM 2483 N N . ILE A 1 296 ? 11.631 13.391 8.572 1.00 93.19 296 ILE A N 1
ATOM 2484 C CA . ILE A 1 296 ? 11.109 12.127 9.102 1.00 93.19 296 ILE A CA 1
ATOM 2485 C C . ILE A 1 296 ? 12.102 11.411 10.020 1.00 93.19 296 ILE A C 1
ATOM 2487 O O . ILE A 1 296 ? 11.767 10.349 10.550 1.00 93.19 296 ILE A O 1
ATOM 2491 N N . ASN A 1 297 ? 13.311 11.963 10.187 1.00 93.69 297 ASN A N 1
ATOM 2492 C CA . ASN A 1 297 ? 14.443 11.297 10.818 1.00 93.69 297 ASN A CA 1
ATOM 2493 C C . ASN A 1 297 ? 14.625 9.885 10.227 1.00 93.69 297 ASN A C 1
ATOM 2495 O O . ASN A 1 297 ? 14.451 8.882 10.922 1.00 93.69 297 ASN A O 1
ATOM 2499 N N . ASP A 1 298 ? 14.896 9.814 8.918 1.00 94.44 298 ASP A N 1
ATOM 2500 C CA . ASP A 1 298 ? 15.005 8.567 8.156 1.00 94.44 298 ASP A CA 1
ATOM 2501 C C . ASP A 1 298 ? 16.129 7.698 8.715 1.00 94.44 298 ASP A C 1
ATOM 2503 O O . ASP A 1 298 ? 17.308 7.844 8.388 1.00 94.44 298 ASP A O 1
ATOM 2507 N N . ILE A 1 299 ? 15.735 6.750 9.555 1.00 91.50 299 ILE A N 1
ATOM 2508 C CA . ILE A 1 299 ? 16.668 5.869 10.231 1.00 91.50 299 ILE A CA 1
ATOM 2509 C C . ILE A 1 299 ? 17.256 4.810 9.307 1.00 91.50 299 ILE A C 1
ATOM 2511 O O . ILE A 1 299 ? 18.258 4.236 9.710 1.00 91.50 299 ILE A O 1
ATOM 2515 N N . GLY A 1 300 ? 16.719 4.588 8.093 1.00 90.12 300 GLY A N 1
ATOM 2516 C CA . GLY A 1 300 ? 16.950 3.416 7.227 1.00 90.12 300 GLY A CA 1
ATOM 2517 C C . GLY A 1 300 ? 18.403 3.020 6.932 1.00 90.12 300 GLY A C 1
ATOM 2518 O O . GLY A 1 300 ? 18.646 1.932 6.430 1.00 90.12 300 GLY A O 1
ATOM 2519 N N . GLU A 1 301 ? 19.378 3.872 7.241 1.00 88.12 301 GLU A N 1
ATOM 2520 C CA . GLU A 1 301 ? 20.807 3.547 7.212 1.00 88.12 301 GLU A CA 1
ATOM 2521 C C . GLU A 1 301 ? 21.269 2.647 8.367 1.00 88.12 301 GLU A C 1
ATOM 2523 O O . GLU A 1 301 ? 22.257 1.920 8.248 1.00 88.12 301 GLU A O 1
ATOM 2528 N N . GLU A 1 302 ? 20.582 2.698 9.506 1.00 89.88 302 GLU A N 1
ATOM 2529 C CA . GLU A 1 302 ? 20.900 1.857 10.646 1.00 89.88 302 GLU A CA 1
ATOM 2530 C C . GLU A 1 302 ? 20.647 0.382 10.311 1.00 89.88 302 GLU A C 1
ATOM 2532 O O . GLU A 1 302 ? 19.612 0.003 9.768 1.00 89.88 302 GLU A O 1
ATOM 2537 N N . SER A 1 303 ? 21.596 -0.481 10.683 1.00 87.94 303 SER A N 1
ATOM 2538 C CA . SER A 1 303 ? 21.459 -1.926 10.483 1.00 87.94 303 SER A CA 1
ATOM 2539 C C . SER A 1 303 ? 20.225 -2.481 11.201 1.00 87.94 303 SER A C 1
ATOM 2541 O O . SER A 1 303 ? 19.983 -2.113 12.355 1.00 87.94 303 SER A O 1
ATOM 2543 N N . GLU A 1 304 ? 19.563 -3.481 10.612 1.00 87.12 304 GLU A N 1
ATOM 2544 C CA . GLU A 1 304 ? 18.424 -4.175 11.236 1.00 87.12 304 GLU A CA 1
ATOM 2545 C C . GLU A 1 304 ? 18.732 -4.685 12.648 1.00 87.12 304 GLU A C 1
ATOM 2547 O O . GLU A 1 304 ? 17.910 -4.557 13.552 1.00 87.12 304 GLU A O 1
ATOM 2552 N N . LYS A 1 305 ? 19.957 -5.176 12.879 1.00 88.38 305 LYS A N 1
ATOM 2553 C CA . LYS A 1 305 ? 20.416 -5.590 14.211 1.00 88.38 305 LYS A CA 1
ATOM 2554 C C . LYS A 1 305 ? 20.287 -4.467 15.245 1.00 88.38 305 LYS A C 1
ATOM 2556 O O . LYS A 1 305 ? 19.786 -4.697 16.337 1.00 88.38 305 LYS A O 1
ATOM 2561 N N . LYS A 1 306 ? 20.695 -3.245 14.895 1.00 90.62 306 LYS A N 1
ATOM 2562 C CA . LYS A 1 306 ? 20.602 -2.073 15.778 1.00 90.62 306 LYS A CA 1
ATOM 2563 C C . LYS A 1 306 ? 19.144 -1.703 16.063 1.00 90.62 306 LYS A C 1
ATOM 2565 O O . LYS A 1 306 ? 18.845 -1.300 17.184 1.00 90.62 306 LYS A O 1
ATOM 2570 N N . TYR A 1 307 ? 18.236 -1.866 15.096 1.00 88.31 307 TYR A N 1
ATOM 2571 C CA . TYR A 1 307 ? 16.801 -1.702 15.353 1.00 88.31 307 TYR A CA 1
ATOM 2572 C C . TYR A 1 307 ? 16.274 -2.748 16.311 1.00 88.31 307 TYR A C 1
ATOM 2574 O O . TYR A 1 307 ? 15.617 -2.388 17.282 1.00 88.31 307 TYR A O 1
ATOM 2582 N N . LEU A 1 308 ? 16.595 -4.019 16.071 1.00 89.19 308 LEU A N 1
ATOM 2583 C CA . LEU A 1 308 ? 16.186 -5.113 16.940 1.00 89.19 308 LEU A CA 1
ATOM 2584 C C . LEU A 1 308 ? 16.729 -4.919 18.356 1.00 89.19 308 LEU A C 1
ATOM 2586 O O . LEU A 1 308 ? 15.970 -5.062 19.300 1.00 89.19 308 LEU A O 1
ATOM 2590 N N . ASP A 1 309 ? 17.979 -4.485 18.520 1.00 91.25 309 ASP A N 1
ATOM 2591 C CA . ASP A 1 309 ? 18.557 -4.198 19.836 1.00 91.25 309 ASP A CA 1
ATOM 2592 C C . ASP A 1 309 ? 17.865 -3.013 20.542 1.00 91.25 309 ASP A C 1
ATOM 2594 O O . ASP A 1 309 ? 17.723 -3.017 21.765 1.00 91.25 309 ASP A O 1
ATOM 2598 N N . LYS A 1 310 ? 17.407 -1.996 19.794 1.00 90.25 310 LYS A N 1
ATOM 2599 C CA . LYS A 1 310 ? 16.627 -0.868 20.340 1.00 90.25 310 LYS A CA 1
ATOM 2600 C C . LYS A 1 310 ? 15.193 -1.270 20.692 1.00 90.25 310 LYS A C 1
ATOM 2602 O O . LYS A 1 310 ? 14.668 -0.823 21.710 1.00 90.25 310 LYS A O 1
ATOM 2607 N N . MET A 1 311 ? 14.549 -2.057 19.832 1.00 90.25 311 MET A N 1
ATOM 2608 C CA . MET A 1 311 ? 13.167 -2.503 20.006 1.00 90.25 311 MET A CA 1
ATOM 2609 C C . MET A 1 311 ? 13.082 -3.554 21.107 1.00 90.25 311 MET A C 1
ATOM 2611 O O . MET A 1 311 ? 12.271 -3.411 22.020 1.00 90.25 311 MET A O 1
ATOM 2615 N N . TRP A 1 312 ? 13.934 -4.576 21.033 1.00 93.88 312 TRP A N 1
ATOM 2616 C CA . TRP A 1 312 ? 14.002 -5.751 21.899 1.00 93.88 312 TRP A CA 1
ATOM 2617 C C . TRP A 1 312 ? 15.398 -5.868 22.534 1.00 93.88 312 TRP A C 1
ATOM 2619 O O . TRP A 1 312 ? 16.219 -6.690 22.113 1.00 93.88 312 TRP A O 1
ATOM 2629 N N . PRO A 1 313 ? 15.705 -5.056 23.563 1.00 90.44 313 PRO A N 1
ATOM 2630 C CA . PRO A 1 313 ? 17.010 -5.077 24.212 1.00 90.44 313 PRO A CA 1
ATOM 2631 C C . PRO A 1 313 ? 17.381 -6.474 24.714 1.00 90.44 313 PRO A C 1
ATOM 2633 O O . PRO A 1 313 ? 16.653 -7.078 25.504 1.00 90.44 313 PRO A O 1
ATOM 2636 N N . ARG A 1 314 ? 18.555 -6.965 24.291 1.00 90.62 314 ARG A N 1
ATOM 2637 C CA . ARG A 1 314 ? 19.045 -8.337 24.551 1.00 90.62 314 ARG A CA 1
ATOM 2638 C C . ARG A 1 314 ? 18.189 -9.435 23.900 1.00 90.62 314 ARG A C 1
ATOM 2640 O O . ARG A 1 314 ? 18.158 -10.555 24.400 1.00 90.62 314 ARG A O 1
ATOM 2647 N N . GLY A 1 315 ? 17.487 -9.116 22.813 1.00 91.06 315 GLY A N 1
ATOM 2648 C CA . GLY A 1 315 ? 16.586 -10.038 22.117 1.00 91.06 315 GLY A CA 1
ATOM 2649 C C . GLY A 1 315 ? 15.295 -10.339 22.880 1.00 91.06 315 GLY A C 1
ATOM 2650 O O . GLY A 1 315 ? 14.602 -11.291 22.540 1.00 91.06 315 GLY A O 1
ATOM 2651 N N . ILE A 1 316 ? 14.980 -9.560 23.920 1.00 94.12 316 ILE A N 1
ATOM 2652 C CA . ILE A 1 316 ? 13.786 -9.746 24.746 1.00 94.12 316 ILE A CA 1
ATOM 2653 C C . ILE A 1 316 ? 12.756 -8.699 24.339 1.00 94.12 316 ILE A C 1
ATOM 2655 O O . ILE A 1 316 ? 13.009 -7.497 24.468 1.00 94.12 316 ILE A O 1
ATOM 2659 N N . GLN A 1 317 ? 11.593 -9.157 23.875 1.00 95.19 317 GLN A N 1
ATOM 2660 C CA . GLN A 1 317 ? 10.471 -8.273 23.594 1.00 95.19 317 GLN A CA 1
ATOM 2661 C C . GLN A 1 317 ? 10.033 -7.591 24.901 1.00 95.19 317 GLN A C 1
ATOM 2663 O O . GLN A 1 317 ? 9.745 -8.264 25.892 1.00 95.19 317 GLN A O 1
ATOM 2668 N N . PRO A 1 318 ? 10.020 -6.251 24.965 1.00 95.50 318 PRO A N 1
ATOM 2669 C CA . PRO A 1 318 ? 9.597 -5.557 26.166 1.00 95.50 318 PRO A CA 1
ATOM 2670 C C . PRO A 1 318 ? 8.085 -5.704 26.344 1.00 95.50 318 PRO A C 1
ATOM 2672 O O . PRO A 1 318 ? 7.329 -5.696 25.375 1.00 95.50 318 PRO A O 1
ATOM 2675 N N . LYS A 1 319 ? 7.635 -5.783 27.595 1.00 95.94 319 LYS A N 1
ATOM 2676 C CA . LYS A 1 319 ? 6.218 -5.922 27.933 1.00 95.94 319 LYS A CA 1
ATOM 2677 C C . LYS A 1 319 ? 5.604 -4.597 28.358 1.00 95.94 319 LYS A C 1
ATOM 2679 O O . LYS A 1 319 ? 6.226 -3.807 29.075 1.00 95.94 319 LYS A O 1
ATOM 2684 N N . SER A 1 320 ? 4.375 -4.351 27.923 1.00 96.88 320 SER A N 1
ATOM 2685 C CA . SER A 1 320 ? 3.597 -3.192 28.351 1.00 96.88 320 SER A CA 1
ATOM 2686 C C . SER A 1 320 ? 3.266 -3.323 29.838 1.00 96.88 320 SER A C 1
ATOM 2688 O O . SER A 1 320 ? 2.810 -4.360 30.319 1.00 96.88 320 SER A O 1
ATOM 2690 N N . ARG A 1 321 ? 3.519 -2.264 30.607 1.00 97.25 321 ARG A N 1
ATOM 2691 C CA . ARG A 1 321 ? 3.146 -2.194 32.022 1.00 97.25 321 ARG A CA 1
ATOM 2692 C C . ARG A 1 321 ? 1.629 -2.133 32.162 1.00 97.25 321 ARG A C 1
ATOM 2694 O O . ARG A 1 321 ? 0.976 -1.417 31.405 1.00 97.25 321 ARG A O 1
ATOM 2701 N N . LYS A 1 322 ? 1.107 -2.833 33.174 1.00 97.44 322 LYS A N 1
ATOM 2702 C CA . LYS A 1 322 ? -0.289 -2.724 33.617 1.00 97.44 322 LYS A CA 1
ATOM 2703 C C . LYS A 1 322 ? -0.666 -1.249 33.801 1.00 97.44 322 LYS A C 1
ATOM 2705 O O . LYS A 1 322 ? 0.116 -0.533 34.434 1.00 97.44 322 LYS A O 1
ATOM 2710 N N . PRO A 1 323 ? -1.800 -0.787 33.254 1.00 97.44 323 PRO A N 1
ATOM 2711 C CA . PRO A 1 323 ? -2.249 0.578 33.477 1.00 97.44 323 PRO A CA 1
ATOM 2712 C C . PRO A 1 323 ? -2.748 0.748 34.918 1.00 97.44 323 PRO A C 1
ATOM 2714 O O . PRO A 1 323 ? -3.152 -0.228 35.552 1.00 97.44 323 PRO A O 1
ATOM 2717 N N . ASP A 1 324 ? -2.738 1.979 35.428 1.00 97.62 324 ASP A N 1
ATOM 2718 C CA . ASP A 1 324 ? -3.433 2.281 36.680 1.00 97.62 324 ASP A CA 1
ATOM 2719 C C . ASP A 1 324 ? -4.928 2.360 36.373 1.00 97.62 324 ASP A C 1
ATOM 2721 O O . ASP A 1 324 ? -5.335 3.055 35.438 1.00 97.62 324 ASP A O 1
ATOM 2725 N N . VAL A 1 325 ? -5.741 1.639 37.142 1.00 97.88 325 VAL A N 1
ATOM 2726 C CA . VAL A 1 325 ? -7.189 1.582 36.941 1.00 97.88 325 VAL A CA 1
ATOM 2727 C C . VAL A 1 325 ? -7.891 1.998 38.222 1.00 97.88 325 VAL A C 1
ATOM 2729 O O . VAL A 1 325 ? -7.649 1.413 39.277 1.00 97.88 325 VAL A O 1
ATOM 2732 N N . THR A 1 326 ? -8.775 2.985 38.122 1.00 97.38 326 THR A N 1
ATOM 2733 C CA . THR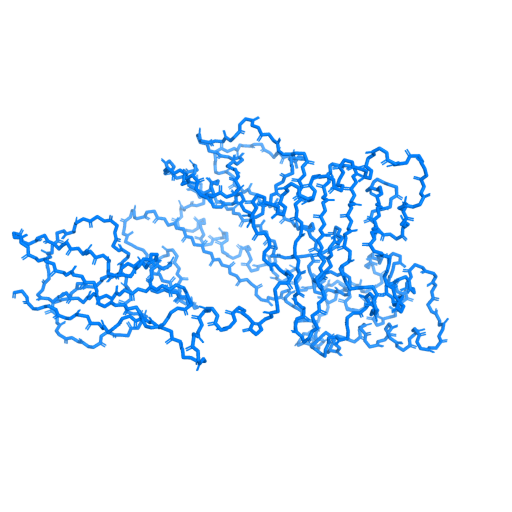 A 1 326 ? -9.641 3.420 39.219 1.00 97.38 326 THR A CA 1
ATOM 2734 C C . THR A 1 326 ? -11.101 3.320 38.800 1.00 97.38 326 THR A C 1
ATOM 2736 O O . THR A 1 326 ? -11.451 3.563 37.643 1.00 97.38 326 THR A O 1
ATOM 2739 N N . VAL A 1 327 ? -11.956 2.921 39.743 1.00 97.12 327 VAL A N 1
ATOM 2740 C CA . VAL A 1 327 ? -13.409 2.930 39.568 1.00 97.12 327 VAL A CA 1
ATOM 2741 C C . VAL A 1 327 ? -14.021 3.661 40.750 1.00 97.12 327 VAL A C 1
ATOM 2743 O O . VAL A 1 327 ? -14.051 3.135 41.859 1.00 97.12 327 VAL A O 1
ATOM 2746 N N . GLU A 1 328 ? -14.499 4.874 40.506 1.00 96.06 328 GLU A N 1
ATOM 2747 C CA . GLU A 1 328 ? -15.121 5.745 41.508 1.00 96.06 328 GLU A CA 1
ATOM 2748 C C . GLU A 1 328 ? -16.488 6.173 40.979 1.00 96.06 328 GLU A C 1
ATOM 2750 O O . GLU A 1 328 ? -16.617 6.477 39.797 1.00 96.06 328 GLU A O 1
ATOM 2755 N N . ASP A 1 329 ? -17.537 6.105 41.803 1.00 94.38 329 ASP A N 1
ATOM 2756 C CA . ASP A 1 329 ? -18.915 6.441 41.402 1.00 94.38 329 ASP A CA 1
ATOM 2757 C C . ASP A 1 329 ? -19.385 5.770 40.093 1.00 94.38 329 ASP A C 1
ATOM 2759 O O . ASP A 1 329 ? -20.131 6.337 39.292 1.00 94.38 329 ASP A O 1
ATOM 2763 N N . LYS A 1 330 ? -18.964 4.512 39.882 1.00 94.25 330 LYS A N 1
ATOM 2764 C CA . LYS A 1 330 ? -19.198 3.725 38.653 1.00 94.25 330 LYS A CA 1
ATOM 2765 C C . LYS A 1 330 ? -18.581 4.345 37.394 1.00 94.25 330 LYS A C 1
ATOM 2767 O O . LYS A 1 330 ? -19.068 4.093 36.294 1.00 94.25 330 LYS A O 1
ATOM 2772 N N . ILE A 1 331 ? -17.518 5.126 37.526 1.00 97.62 331 ILE A N 1
ATOM 2773 C CA . ILE A 1 331 ? -16.745 5.678 36.414 1.00 97.62 331 ILE A CA 1
ATOM 2774 C C . ILE A 1 331 ? -15.380 4.998 36.397 1.00 97.62 331 ILE A C 1
ATOM 2776 O O . ILE A 1 331 ? -14.610 5.105 37.346 1.00 97.62 331 ILE A O 1
ATOM 2780 N N . LEU A 1 332 ? -15.089 4.293 35.305 1.00 97.81 332 LEU A N 1
ATOM 2781 C CA . LEU A 1 332 ? -13.789 3.701 35.026 1.00 97.81 332 LEU A CA 1
ATOM 2782 C C . LEU A 1 332 ? -12.846 4.774 34.486 1.00 97.81 332 LEU A C 1
ATOM 2784 O O . LEU A 1 332 ? -13.113 5.358 33.435 1.00 97.81 332 LEU A O 1
ATOM 2788 N N . THR A 1 333 ? -11.718 4.963 35.165 1.00 98.06 333 THR A N 1
ATOM 2789 C CA . THR A 1 333 ? -10.590 5.752 34.668 1.00 98.06 333 THR A CA 1
ATOM 2790 C C . THR A 1 333 ? -9.367 4.856 34.506 1.00 98.06 333 THR A C 1
ATOM 2792 O O . THR A 1 333 ? -9.017 4.092 35.406 1.00 98.06 333 THR A O 1
ATOM 2795 N N . ILE A 1 334 ? -8.707 4.947 33.350 1.00 98.00 334 ILE A N 1
ATOM 2796 C CA . ILE A 1 334 ? -7.510 4.168 33.018 1.00 98.00 334 ILE A CA 1
ATOM 2797 C C . ILE A 1 334 ? -6.369 5.119 32.671 1.00 98.00 334 ILE A C 1
ATOM 2799 O O . ILE A 1 334 ? -6.479 5.943 31.761 1.00 98.00 334 ILE A O 1
ATOM 2803 N N . LYS A 1 335 ? -5.235 4.978 33.356 1.00 96.88 335 LYS A N 1
ATOM 2804 C CA . LYS A 1 335 ? -4.014 5.738 33.083 1.00 96.88 335 LYS A CA 1
ATOM 2805 C C . LYS A 1 335 ? -2.925 4.811 32.556 1.00 96.88 335 LYS A C 1
ATOM 2807 O O . LYS A 1 335 ? -2.539 3.839 33.200 1.00 96.88 335 LYS A O 1
ATOM 2812 N N . SER A 1 336 ? -2.410 5.124 31.367 1.00 95.50 336 SER A N 1
ATOM 2813 C CA . SER A 1 336 ? -1.340 4.340 30.744 1.00 95.50 336 SER A CA 1
ATOM 2814 C C . SER A 1 336 ? -0.017 4.500 31.496 1.00 95.50 336 SER A C 1
ATOM 2816 O O . SER A 1 336 ? 0.470 5.615 31.680 1.00 95.50 336 SER A O 1
ATOM 2818 N N . ASN A 1 337 ? 0.600 3.374 31.858 1.00 96.62 337 ASN A N 1
ATOM 2819 C CA . ASN A 1 337 ? 1.928 3.319 32.482 1.00 96.62 337 ASN A CA 1
ATOM 2820 C C . ASN A 1 337 ? 3.055 3.035 31.478 1.00 96.62 337 ASN A C 1
ATOM 2822 O O . ASN A 1 337 ? 4.235 2.967 31.839 1.00 96.62 337 ASN A O 1
ATOM 2826 N N . THR A 1 338 ? 2.703 2.882 30.201 1.00 95.75 338 THR A N 1
ATOM 2827 C CA . THR A 1 338 ? 3.643 2.641 29.108 1.00 95.75 338 THR A CA 1
ATOM 2828 C C . THR A 1 338 ? 3.514 3.767 28.092 1.00 95.75 338 THR A C 1
ATOM 2830 O O . THR A 1 338 ? 2.468 3.948 27.475 1.00 95.75 338 THR A O 1
ATOM 2833 N N . LYS A 1 339 ? 4.585 4.546 27.898 1.00 94.06 339 LYS A N 1
ATOM 2834 C CA . LYS A 1 339 ? 4.588 5.645 26.922 1.00 94.06 339 LYS A CA 1
ATOM 2835 C C . LYS A 1 339 ? 4.273 5.106 25.522 1.00 94.06 339 LYS A C 1
ATOM 2837 O O . LYS A 1 339 ? 4.963 4.207 25.046 1.00 94.06 339 LYS A O 1
ATOM 2842 N N . GLY A 1 340 ? 3.264 5.686 24.874 1.00 91.56 340 GLY A N 1
ATOM 2843 C CA . GLY A 1 340 ? 2.811 5.279 23.541 1.00 91.56 340 GLY A CA 1
ATOM 2844 C C . GLY A 1 340 ? 1.968 4.001 23.513 1.00 91.56 340 GLY A C 1
ATOM 2845 O O . GLY A 1 340 ? 1.741 3.477 22.429 1.00 91.56 340 GLY A O 1
ATOM 2846 N N . ALA A 1 341 ? 1.538 3.483 24.669 1.00 95.12 341 ALA A N 1
ATOM 2847 C CA . ALA A 1 341 ? 0.566 2.399 24.727 1.00 95.12 341 ALA A CA 1
ATOM 2848 C C . ALA A 1 341 ? -0.868 2.933 24.713 1.00 95.12 341 ALA A C 1
ATOM 2850 O O . ALA A 1 341 ? -1.169 3.944 25.356 1.00 95.12 341 ALA A O 1
ATOM 2851 N N . SER A 1 342 ? -1.737 2.195 24.037 1.00 96.06 342 SER A N 1
ATOM 2852 C CA . SER A 1 342 ? -3.186 2.357 24.063 1.00 96.06 342 SER A CA 1
ATOM 2853 C C . SER A 1 342 ? -3.778 1.364 25.059 1.00 96.06 342 SER A C 1
ATOM 2855 O O . SER A 1 342 ? -3.260 0.262 25.231 1.00 96.06 342 SER A O 1
ATOM 2857 N N . ASN A 1 343 ? -4.863 1.742 25.730 1.00 97.44 343 ASN A N 1
ATOM 2858 C CA . ASN A 1 343 ? -5.550 0.854 26.663 1.00 97.44 343 ASN A CA 1
ATOM 2859 C C . ASN A 1 343 ? -6.882 0.412 26.069 1.00 97.44 343 ASN A C 1
ATOM 2861 O O . ASN A 1 343 ? -7.523 1.184 25.357 1.00 97.44 343 ASN A O 1
ATOM 2865 N N . ALA A 1 344 ? -7.300 -0.806 26.387 1.00 97.12 344 ALA A N 1
ATOM 2866 C CA . ALA A 1 344 ? -8.610 -1.315 26.025 1.00 97.12 344 ALA A CA 1
ATOM 2867 C C . ALA A 1 344 ? -9.303 -1.959 27.221 1.00 97.12 344 ALA A C 1
ATOM 2869 O O . ALA A 1 344 ? -8.646 -2.364 28.185 1.00 97.12 344 ALA A O 1
ATOM 2870 N N . PHE A 1 345 ? -10.627 -2.061 27.148 1.00 97.31 345 PHE A N 1
ATOM 2871 C CA . PHE A 1 345 ? -11.434 -2.657 28.201 1.00 97.31 345 PHE A CA 1
ATOM 2872 C C . PHE A 1 345 ? -12.592 -3.511 27.673 1.00 97.31 345 PHE A C 1
ATOM 2874 O O . PHE A 1 345 ? -13.051 -3.336 26.544 1.00 97.31 345 PHE A O 1
ATOM 2881 N N . ILE A 1 346 ? -13.082 -4.415 28.525 1.00 96.69 346 ILE A N 1
ATOM 2882 C CA . ILE A 1 346 ? -14.319 -5.186 28.339 1.00 96.69 346 ILE A CA 1
ATOM 2883 C C . ILE A 1 346 ? -15.167 -5.062 29.607 1.00 96.69 346 ILE A C 1
ATOM 2885 O O . ILE A 1 346 ? -14.647 -5.114 30.723 1.00 96.69 346 ILE A O 1
ATOM 2889 N N . PHE A 1 347 ? -16.482 -4.942 29.430 1.00 96.31 347 PHE A N 1
ATOM 2890 C CA . PHE A 1 347 ? -17.472 -5.037 30.500 1.00 96.31 347 PHE A CA 1
ATOM 2891 C C . PHE A 1 347 ? -18.263 -6.341 30.373 1.00 96.31 347 PHE A C 1
ATOM 2893 O O . PHE A 1 347 ? -18.719 -6.673 29.282 1.00 96.31 347 PHE A O 1
ATOM 2900 N N . SER A 1 348 ? -18.464 -7.062 31.480 1.00 96.25 348 SER A N 1
ATOM 2901 C CA . SER A 1 348 ? -19.200 -8.335 31.487 1.00 96.25 348 SER A CA 1
ATOM 2902 C C . SER A 1 348 ? -20.002 -8.542 32.770 1.00 96.25 348 SER A C 1
ATOM 2904 O O . SER A 1 348 ? -19.558 -8.173 33.855 1.00 96.25 348 SER A O 1
ATOM 2906 N N . ASP A 1 349 ? -21.189 -9.144 32.663 1.00 97.06 349 ASP A N 1
ATOM 2907 C CA . ASP A 1 349 ? -21.966 -9.581 33.835 1.00 97.06 349 ASP A CA 1
ATOM 2908 C C . ASP A 1 349 ? -21.410 -10.872 34.448 1.00 97.06 349 ASP A C 1
ATOM 2910 O O . ASP A 1 349 ? -21.590 -11.121 35.638 1.00 97.06 349 ASP A O 1
ATOM 2914 N N . ASN A 1 350 ? -20.701 -11.672 33.648 1.00 96.62 350 ASN A N 1
ATOM 2915 C CA . ASN A 1 350 ? -20.134 -12.947 34.064 1.00 96.62 350 ASN A CA 1
ATOM 2916 C C . ASN A 1 350 ? -18.614 -12.874 34.135 1.00 96.62 350 ASN A C 1
ATOM 2918 O O . ASN A 1 350 ? -17.963 -12.229 33.309 1.00 96.62 350 ASN A O 1
ATOM 2922 N N . ASP A 1 351 ? -18.058 -13.603 35.093 1.00 96.88 351 ASP A N 1
ATOM 2923 C CA . ASP A 1 351 ? -16.627 -13.835 35.161 1.00 96.88 351 ASP A CA 1
ATOM 2924 C C . ASP A 1 351 ? -16.179 -14.785 34.044 1.00 96.88 351 ASP A C 1
ATOM 2926 O O . ASP A 1 351 ? -16.725 -15.879 33.897 1.00 96.88 351 ASP A O 1
ATOM 2930 N N . PHE A 1 352 ? -15.174 -14.380 33.277 1.00 97.12 352 PHE A N 1
ATOM 2931 C CA . PHE A 1 352 ? -14.528 -15.199 32.263 1.00 97.12 352 PHE A CA 1
ATOM 2932 C C . PHE A 1 352 ? -13.046 -14.827 32.091 1.00 97.12 352 PHE A C 1
ATOM 2934 O O . PHE A 1 352 ? -12.547 -13.872 32.692 1.00 97.12 352 PHE A O 1
ATOM 2941 N N . ASN A 1 353 ? -12.341 -15.605 31.266 1.00 95.44 353 ASN A N 1
ATOM 2942 C CA . ASN A 1 353 ? -10.955 -15.355 30.880 1.00 95.44 353 ASN A CA 1
ATOM 2943 C C . ASN A 1 353 ? -10.924 -14.813 29.441 1.00 95.44 353 ASN A C 1
ATOM 2945 O O . ASN A 1 353 ? -10.989 -15.624 28.516 1.00 95.44 353 ASN A O 1
ATOM 2949 N N . PRO A 1 354 ? -10.853 -13.485 29.239 1.00 94.19 354 PRO A N 1
ATOM 2950 C CA . PRO A 1 354 ? -10.825 -12.911 27.900 1.00 94.19 354 PRO A CA 1
ATOM 2951 C C . PRO A 1 354 ? -9.551 -13.278 27.136 1.00 94.19 354 PRO A C 1
ATOM 2953 O O . PRO A 1 354 ? -8.434 -13.198 27.651 1.00 94.19 354 PRO A O 1
ATOM 2956 N N . SER A 1 355 ? -9.749 -13.644 25.880 1.00 91.69 355 SER A N 1
ATOM 2957 C CA . SER A 1 355 ? -8.769 -13.674 24.805 1.00 91.69 355 SER A CA 1
ATOM 2958 C C . SER A 1 355 ? -8.603 -12.285 24.177 1.00 91.69 355 SER A C 1
ATOM 2960 O O . SER A 1 355 ? -9.341 -11.342 24.471 1.00 91.69 355 SER A O 1
ATOM 2962 N N . LEU A 1 356 ? -7.633 -12.145 23.272 1.00 89.31 356 LEU A N 1
ATOM 2963 C CA . LEU A 1 356 ? -7.417 -10.900 22.526 1.00 89.31 356 LEU A CA 1
ATOM 2964 C C . LEU A 1 356 ? -8.521 -10.619 21.486 1.00 89.31 356 LEU A C 1
ATOM 2966 O O . LEU A 1 356 ? -8.613 -9.497 21.001 1.00 89.31 356 LEU A O 1
ATOM 2970 N N . ASP A 1 357 ? -9.384 -11.595 21.191 1.00 86.62 357 ASP A N 1
ATOM 2971 C CA . ASP A 1 357 ? -10.442 -11.482 20.179 1.00 86.62 357 ASP A CA 1
ATOM 2972 C C . ASP A 1 357 ? -11.841 -11.216 20.782 1.00 86.62 357 ASP A C 1
ATOM 2974 O O . ASP A 1 357 ? -12.821 -11.114 20.046 1.00 86.62 357 ASP A O 1
ATOM 2978 N N . ASP A 1 358 ? -11.959 -11.050 22.107 1.00 89.56 358 ASP A N 1
ATOM 2979 C CA . ASP A 1 358 ? -13.243 -10.884 22.820 1.00 89.56 358 ASP A CA 1
ATOM 2980 C C . ASP A 1 358 ? -13.835 -9.456 22.766 1.00 89.56 358 ASP A C 1
ATOM 2982 O O . ASP A 1 358 ? -14.497 -9.003 23.700 1.00 89.56 358 ASP A O 1
ATOM 2986 N N . GLY A 1 359 ? -13.621 -8.731 21.663 1.00 87.25 359 GLY A N 1
ATOM 2987 C CA . GLY A 1 359 ? -14.285 -7.443 21.408 1.00 87.25 359 GLY A CA 1
ATOM 2988 C C . GLY A 1 359 ? -13.862 -6.316 22.357 1.00 87.25 359 GLY A C 1
ATOM 2989 O O . GLY A 1 359 ? -14.699 -5.620 22.937 1.00 87.25 359 GLY A O 1
ATOM 2990 N N . TRP A 1 360 ? -12.554 -6.146 22.535 1.00 93.56 360 TRP A N 1
ATOM 2991 C CA . TRP A 1 360 ? -11.969 -5.075 23.339 1.00 93.56 360 TRP A CA 1
ATOM 2992 C C . TRP A 1 360 ? -12.347 -3.685 22.815 1.00 93.56 360 TRP A C 1
ATOM 2994 O O . TRP A 1 360 ? -12.198 -3.393 21.633 1.00 93.56 360 TRP A O 1
ATOM 3004 N N . LYS A 1 361 ? -12.774 -2.793 23.715 1.00 93.50 361 LYS A N 1
ATOM 3005 C CA . LYS A 1 361 ? -13.081 -1.395 23.383 1.00 93.50 361 LYS A CA 1
ATOM 3006 C C . LYS A 1 361 ? -11.896 -0.498 23.698 1.00 93.50 361 LYS A C 1
ATOM 3008 O O . LYS A 1 361 ? -11.369 -0.551 24.809 1.00 93.50 361 LYS A O 1
ATOM 3013 N N . LEU A 1 362 ? -11.499 0.351 22.751 1.00 95.12 362 LEU A N 1
ATOM 3014 C CA . LEU A 1 362 ? -10.469 1.368 22.973 1.00 95.12 362 LEU A CA 1
ATOM 3015 C C . LEU A 1 362 ? -10.899 2.325 24.095 1.00 95.12 362 LEU A C 1
ATOM 3017 O O . LEU A 1 362 ? -11.987 2.893 24.061 1.00 95.12 362 LEU A O 1
ATOM 3021 N N . TYR A 1 363 ? -10.018 2.542 25.068 1.00 95.94 363 TYR A N 1
ATOM 3022 C CA . TYR A 1 363 ? -10.196 3.566 26.090 1.00 95.94 363 TYR A CA 1
ATOM 3023 C C . TYR A 1 363 ? -9.611 4.899 25.612 1.00 95.94 363 TYR A C 1
ATOM 3025 O O . TYR A 1 363 ? -8.399 5.013 25.406 1.00 95.94 363 TYR A O 1
ATOM 3033 N N . ASN A 1 364 ? -10.464 5.910 25.467 1.00 92.38 364 ASN A N 1
ATOM 3034 C CA . ASN A 1 364 ? -10.094 7.276 25.081 1.00 92.38 364 ASN A CA 1
ATOM 3035 C C . ASN A 1 364 ? -10.533 8.334 26.114 1.00 92.38 364 ASN A C 1
ATOM 3037 O O . ASN A 1 364 ? -9.878 9.368 26.231 1.00 92.38 364 ASN A O 1
ATOM 3041 N N . GLU A 1 365 ? -11.571 8.058 26.903 1.00 95.06 365 GLU A N 1
ATOM 3042 C CA . GLU A 1 365 ? -12.110 8.931 27.949 1.00 95.06 365 GLU A CA 1
ATOM 3043 C C . GLU A 1 365 ? -12.702 8.109 29.111 1.00 95.06 365 GLU A C 1
ATOM 3045 O O . GLU A 1 365 ? -12.912 6.906 28.947 1.00 95.06 365 GLU A O 1
ATOM 3050 N N . PRO A 1 366 ? -12.960 8.707 30.292 1.00 97.38 366 PRO A N 1
ATOM 3051 C CA . PRO A 1 366 ? -13.607 8.007 31.400 1.00 97.38 366 PRO A CA 1
ATOM 3052 C C . PRO A 1 366 ? -14.972 7.427 31.007 1.00 97.38 366 PRO A C 1
ATOM 3054 O O . PRO A 1 366 ? -15.812 8.122 30.439 1.00 97.38 366 PRO A O 1
ATOM 3057 N N . VAL A 1 367 ? -15.220 6.159 31.351 1.00 96.56 367 VAL A N 1
ATOM 3058 C CA . VAL A 1 367 ? -16.410 5.421 30.890 1.00 96.56 367 VAL A CA 1
ATOM 3059 C C . VAL A 1 367 ? -17.272 4.985 32.066 1.00 96.56 367 VAL A C 1
ATOM 3061 O O . VAL A 1 367 ? -16.781 4.429 33.048 1.00 96.56 367 VAL A O 1
ATOM 3064 N N . LYS A 1 368 ? -18.589 5.180 31.958 1.00 96.75 368 LYS A N 1
ATOM 3065 C CA . LYS A 1 368 ? -19.540 4.679 32.952 1.00 96.75 368 LYS A CA 1
ATOM 3066 C C . LYS A 1 368 ? -19.629 3.156 32.899 1.00 96.75 368 LYS A C 1
ATOM 3068 O O . LYS A 1 368 ? -19.895 2.575 31.849 1.00 96.75 368 LYS A O 1
ATOM 3073 N N . VAL A 1 369 ? -19.491 2.524 34.054 1.00 95.25 369 VAL A N 1
ATOM 3074 C CA . VAL A 1 369 ? -19.572 1.078 34.199 1.00 95.25 369 VAL A CA 1
ATOM 3075 C C . VAL A 1 369 ? -20.992 0.646 34.541 1.00 95.25 369 VAL A C 1
ATOM 3077 O O . VAL A 1 369 ? -21.655 1.214 35.412 1.00 95.25 369 VAL A O 1
ATOM 3080 N N . ASN A 1 370 ? -21.466 -0.378 33.839 1.00 92.75 370 ASN A N 1
ATOM 3081 C CA . ASN A 1 370 ? -22.822 -0.910 33.954 1.00 92.75 370 ASN A CA 1
ATOM 3082 C C . ASN A 1 370 ? -22.869 -2.444 34.068 1.00 92.75 370 ASN A C 1
ATOM 3084 O O . ASN A 1 370 ? -23.943 -3.021 33.917 1.00 92.75 370 ASN A O 1
ATOM 3088 N N . LYS A 1 371 ? -21.728 -3.092 34.322 1.00 96.06 371 LYS A N 1
ATOM 3089 C CA . LYS A 1 371 ? -21.576 -4.550 34.419 1.00 96.06 371 LYS A CA 1
ATOM 3090 C C . LYS A 1 371 ? -20.781 -4.938 35.668 1.00 96.06 371 LYS A C 1
ATOM 3092 O O . LYS A 1 371 ? -20.086 -4.096 36.229 1.00 96.06 371 LYS A O 1
ATOM 3097 N N . ALA A 1 372 ? -20.887 -6.196 36.095 1.00 96.69 372 ALA A N 1
ATOM 3098 C CA . ALA A 1 372 ? -20.271 -6.694 37.333 1.00 96.69 372 ALA A CA 1
ATOM 3099 C C . ALA A 1 372 ? -18.740 -6.856 37.261 1.00 96.69 372 ALA A C 1
ATOM 3101 O O . ALA A 1 372 ? -18.061 -6.797 38.288 1.00 96.69 372 ALA A O 1
ATOM 3102 N N . TYR A 1 373 ? -18.196 -7.057 36.060 1.00 97.75 373 TYR A N 1
ATOM 3103 C CA . TYR A 1 373 ? -16.776 -7.282 35.819 1.00 97.75 373 TYR A CA 1
ATOM 3104 C C . TYR A 1 373 ? -16.225 -6.306 34.781 1.00 97.75 373 TYR A C 1
ATOM 3106 O O . TYR A 1 373 ? -16.875 -6.008 33.774 1.00 97.75 373 TYR A O 1
ATOM 3114 N N . ILE A 1 374 ? -14.995 -5.855 35.021 1.00 97.75 374 ILE A N 1
ATOM 3115 C CA . ILE A 1 374 ? -14.198 -5.049 34.097 1.00 97.75 374 ILE A CA 1
ATOM 3116 C C . ILE A 1 374 ? -12.892 -5.783 33.826 1.00 97.75 374 ILE A C 1
ATOM 3118 O O . ILE A 1 374 ? -12.201 -6.195 34.761 1.00 97.75 374 ILE A O 1
ATOM 3122 N N . TYR A 1 375 ? -12.529 -5.883 32.556 1.00 98.12 375 TYR A N 1
ATOM 3123 C CA . TYR A 1 375 ? -11.224 -6.358 32.117 1.00 98.12 375 TYR A CA 1
ATOM 3124 C C . TYR A 1 375 ? -10.493 -5.216 31.432 1.00 98.12 375 TYR A C 1
ATOM 3126 O O . TYR A 1 375 ? -11.107 -4.499 30.649 1.00 98.12 375 TYR A O 1
ATOM 3134 N N . VAL A 1 376 ? -9.209 -5.029 31.728 1.00 98.12 376 VAL A N 1
ATOM 3135 C CA . VAL A 1 376 ? -8.384 -3.956 31.157 1.00 98.12 376 VAL A CA 1
ATOM 3136 C C . VAL A 1 376 ? -7.048 -4.513 30.688 1.00 98.12 376 VAL A C 1
ATOM 3138 O O . VAL A 1 376 ? -6.411 -5.290 31.400 1.00 98.12 376 VAL A O 1
ATOM 3141 N N . ILE A 1 377 ? -6.599 -4.070 29.517 1.00 97.56 377 ILE A N 1
ATOM 3142 C CA . ILE A 1 377 ? -5.294 -4.407 28.947 1.00 97.56 377 ILE A CA 1
ATOM 3143 C C . ILE A 1 377 ? -4.631 -3.157 28.363 1.00 97.56 377 ILE A C 1
ATOM 3145 O O . ILE A 1 377 ? -5.307 -2.235 27.904 1.00 97.56 377 ILE A O 1
ATOM 3149 N N . SER A 1 378 ? -3.301 -3.116 28.391 1.00 97.44 378 SER A N 1
ATOM 3150 C CA . SER A 1 378 ? -2.494 -2.096 27.725 1.00 97.44 378 SER A CA 1
ATOM 3151 C C . SER A 1 378 ? -1.678 -2.740 26.613 1.00 97.44 378 SER A C 1
ATOM 3153 O O . SER A 1 378 ? -1.005 -3.746 26.841 1.00 97.44 378 SER A O 1
ATOM 3155 N N . THR A 1 379 ? -1.727 -2.148 25.423 1.00 95.69 379 THR A N 1
ATOM 3156 C CA . THR A 1 379 ? -1.040 -2.632 24.226 1.00 95.69 379 THR A CA 1
ATOM 3157 C C . THR A 1 379 ? -0.183 -1.531 23.618 1.00 95.69 379 THR A C 1
ATOM 3159 O O . THR A 1 379 ? -0.560 -0.356 23.588 1.00 95.69 379 THR A O 1
ATOM 3162 N N . ARG A 1 380 ? 0.995 -1.901 23.121 1.00 94.19 380 ARG A N 1
ATOM 3163 C CA . ARG A 1 380 ? 1.896 -1.002 22.400 1.00 94.19 380 ARG A CA 1
ATOM 3164 C C . ARG A 1 380 ? 2.532 -1.761 21.247 1.00 94.19 380 ARG A C 1
ATOM 3166 O O . ARG A 1 380 ? 3.094 -2.832 21.439 1.00 94.19 380 ARG A O 1
ATOM 3173 N N . LEU A 1 381 ? 2.514 -1.172 20.053 1.00 91.38 381 LEU A N 1
ATOM 3174 C CA . LEU A 1 381 ? 3.187 -1.757 18.894 1.00 91.38 381 LEU A CA 1
ATOM 3175 C C . LEU A 1 381 ? 4.673 -2.023 19.191 1.00 91.38 381 LEU A C 1
ATOM 3177 O O . LEU A 1 381 ? 5.389 -1.156 19.695 1.00 91.38 381 LEU A O 1
ATOM 3181 N N . GLY A 1 382 ? 5.114 -3.245 18.884 1.00 90.56 382 GLY A N 1
ATOM 3182 C CA . GLY A 1 382 ? 6.467 -3.737 19.157 1.00 90.56 382 GLY A CA 1
ATOM 3183 C C . GLY A 1 382 ? 6.691 -4.284 20.574 1.00 90.56 382 GLY A C 1
ATOM 3184 O O . GLY A 1 382 ? 7.760 -4.837 20.827 1.00 90.56 382 GLY A O 1
ATOM 3185 N N . PHE A 1 383 ? 5.712 -4.167 21.477 1.00 94.25 383 PHE A N 1
ATOM 3186 C CA . PHE A 1 383 ? 5.754 -4.688 22.847 1.00 94.25 383 PHE A CA 1
ATOM 3187 C C . PHE A 1 383 ? 4.844 -5.914 22.978 1.00 94.25 383 PHE A C 1
ATOM 3189 O O . PHE A 1 383 ? 3.912 -6.080 22.195 1.00 94.25 383 PHE A O 1
ATOM 3196 N N . GLU A 1 384 ? 5.102 -6.760 23.973 1.00 95.12 384 GLU A N 1
ATOM 3197 C CA . GLU A 1 384 ? 4.081 -7.678 24.481 1.00 95.12 384 GLU A CA 1
ATOM 3198 C C . GLU A 1 384 ? 2.980 -6.872 25.187 1.00 95.12 384 GLU A C 1
ATOM 3200 O O . GLU A 1 384 ? 3.239 -5.819 25.793 1.00 95.12 384 GLU A O 1
ATOM 3205 N N . ASP A 1 385 ? 1.749 -7.371 25.141 1.00 96.06 385 ASP A N 1
ATOM 3206 C CA . ASP A 1 385 ? 0.635 -6.772 25.873 1.00 96.06 385 ASP A CA 1
ATOM 3207 C C . ASP A 1 385 ? 0.833 -6.910 27.392 1.00 96.06 385 ASP A C 1
ATOM 3209 O O . ASP A 1 385 ? 1.527 -7.808 27.879 1.00 96.06 385 ASP A O 1
ATOM 3213 N N . SER A 1 386 ? 0.236 -6.009 28.174 1.00 97.06 386 SER A N 1
ATOM 3214 C CA . SER A 1 386 ? 0.232 -6.153 29.633 1.00 97.06 386 SER A CA 1
ATOM 3215 C C . SER A 1 386 ? -0.561 -7.392 30.049 1.00 97.06 386 SER A C 1
ATOM 3217 O O . SER A 1 386 ? -1.446 -7.833 29.319 1.00 97.06 386 SER A O 1
ATOM 3219 N N . ASP A 1 387 ? -0.347 -7.915 31.264 1.00 96.31 387 ASP A N 1
ATOM 3220 C CA . ASP A 1 387 ? -1.340 -8.869 31.776 1.00 96.31 387 ASP A CA 1
ATOM 3221 C C . ASP A 1 387 ? -2.689 -8.163 31.928 1.00 96.31 387 ASP A C 1
ATOM 3223 O O . ASP A 1 387 ? -2.751 -6.970 32.255 1.00 96.31 387 ASP A O 1
ATOM 3227 N N . ILE A 1 388 ? -3.756 -8.930 31.741 1.00 97.50 388 ILE A N 1
ATOM 3228 C CA . ILE A 1 388 ? -5.121 -8.442 31.877 1.00 97.50 388 ILE A CA 1
ATOM 3229 C C . ILE A 1 388 ? -5.405 -8.161 33.354 1.00 97.50 388 ILE A C 1
ATOM 3231 O O . ILE A 1 388 ? -5.215 -9.013 34.227 1.00 97.50 388 ILE A O 1
ATOM 3235 N N . ILE A 1 389 ? -5.856 -6.944 33.639 1.00 97.56 389 ILE A N 1
ATOM 3236 C CA . ILE A 1 389 ? -6.398 -6.567 34.940 1.00 97.56 389 ILE A CA 1
ATOM 3237 C C . ILE A 1 389 ? -7.870 -6.951 34.944 1.00 97.56 389 ILE A C 1
ATOM 3239 O O . ILE A 1 389 ? -8.605 -6.580 34.036 1.00 97.56 389 ILE A O 1
ATOM 3243 N N . LYS A 1 390 ? -8.299 -7.658 35.985 1.00 97.69 390 LYS A N 1
ATOM 3244 C CA . LYS A 1 390 ? -9.698 -7.994 36.236 1.00 97.69 390 LYS A CA 1
ATOM 3245 C C . LYS A 1 390 ? -10.163 -7.288 37.502 1.00 97.69 390 LYS A C 1
ATOM 3247 O O . LYS A 1 390 ? -9.515 -7.401 38.540 1.00 97.69 390 LYS A O 1
ATOM 3252 N N . ILE A 1 391 ? -11.299 -6.609 37.420 1.00 96.75 391 ILE A N 1
ATOM 3253 C CA . ILE A 1 391 ? -11.942 -5.909 38.533 1.00 96.75 391 ILE A CA 1
ATOM 3254 C C . ILE A 1 391 ? -13.362 -6.448 38.665 1.00 96.75 391 ILE A C 1
ATOM 3256 O O . ILE A 1 391 ? -14.074 -6.571 37.670 1.00 96.75 391 ILE A O 1
ATOM 3260 N N . LYS A 1 392 ? -13.762 -6.770 39.895 1.00 95.94 392 LYS A N 1
ATOM 3261 C CA . LYS A 1 392 ? -15.141 -7.099 40.263 1.00 95.94 392 LYS A CA 1
ATOM 3262 C C . LYS A 1 392 ? -15.709 -5.919 41.051 1.00 95.94 392 LYS A C 1
ATOM 3264 O O . LYS A 1 392 ? -15.048 -5.481 41.993 1.00 95.94 392 LYS A O 1
ATOM 3269 N N . LEU A 1 393 ? -16.869 -5.411 40.638 1.00 91.25 393 LEU A N 1
ATOM 3270 C CA . LEU A 1 393 ? -17.538 -4.253 41.247 1.00 91.25 393 LEU A CA 1
ATOM 3271 C C . LEU A 1 393 ? -18.506 -4.623 42.365 1.00 91.25 393 LEU A C 1
ATOM 3273 O O . LEU A 1 393 ? -18.990 -5.781 42.378 1.00 91.25 393 LEU A O 1
#

Secondary structure (DSSP, 8-state):
--TTT-SS-STT--GGGSPTT---------GGGSTHHHHTTTTSPPSS-GGGPPPPTTS---HHHHHHHHHHHHHHHHHHHHHHHHHHHHHHTT-GGG--EEEE-SSS-SSTTSTT-SSHHHH---EEEE-TT--S-----S---GGGHHHHHHHHTTPPPPTT-SS--SSSTT--SPPPS-EEEEEEEETTEEEEEEEEE-SSEEEEEES--SS-SS---TTGGGSHHHHHHHHHHHTT-S-HHHHGGG-SS--SEEEEETTT-TT--S--TT-GGGHHHHHHHHHHHHHHHHHTT--TTS-HHHHHHHHSGGGPPPBPPPPEEEEETTEEEEE-SSTT-EEEEEEESS-----TTS-PEEE-S-EE--SSEEEEEEE-TTSBPPPPEEEE-

pLDDT: mean 95.2, std 3.1, range [79.75, 98.69]

Foldseek 3Di:
DFLAPDLADDDPDDPVPDDPPDDDDDDDDDCLQPLVVLLVCLVPDQPFDLVPDDDDLLADPDSLRSSSRSSNVSSVVVVVVVVVVVCVVCVVVVNNLVDKDWDKDPWLGNDPCTDPHQACSTHVMDIDIDDSPDPDDDDDLADDDPLQPVQQVCQQVVHDDDPPRPHAHCDHPRHDPDTDQWDKDWDQDDAPDGWTKIWIDGSWKIKIATPFFQAALDDPDPSSVSRSSVVVLVVCVVVVNRDLQNCQSGGGGDDRMFMDTCVVCVPRSDGCPVPPVCVVVNVVRVVVRVVVCVVVVVPSVDDPVVVCCVLAPVNHAAAFEAWDWDADPQKIDTHGPGVQKWKWKDAAQDDDDDDSRPSTHTDDDIDGHDHQKMWMKIDHPSHHIYPIDIDGD